Protein AF-0000000087416906 (afdb_homodimer)

Radius of gyration: 30.37 Å; Cα contacts (8 Å, |Δi|>4): 464; chains: 2; bounding box: 81×117×91 Å

pLDDT: mean 77.56, std 24.7, range [25.52, 97.69]

Solvent-accessible surface area (backbone atoms only — not comparable to full-atom values): 33766 Å² total; per-residue (Å²): 137,82,80,76,78,78,78,80,80,77,76,82,83,78,76,83,75,68,68,67,64,56,56,63,55,54,63,49,60,57,64,62,38,76,63,81,74,72,72,80,72,74,70,77,76,75,82,75,82,81,77,77,86,77,63,82,69,62,76,66,73,72,71,69,79,65,53,69,56,64,76,70,48,54,52,44,60,46,24,49,93,42,67,34,69,67,50,38,51,51,48,50,52,51,32,49,52,48,48,50,50,51,49,30,72,66,48,63,62,50,71,67,45,49,50,54,44,51,52,28,41,50,50,38,53,48,52,52,52,51,51,48,50,53,47,49,54,53,44,68,70,27,39,64,35,64,79,57,40,36,57,49,53,60,61,43,48,59,52,25,47,37,65,71,53,39,68,63,44,85,88,19,52,30,42,59,43,46,67,77,58,44,50,74,71,35,41,53,47,47,50,50,52,52,48,52,51,40,40,51,46,44,40,20,48,38,42,43,49,52,48,57,45,34,60,55,41,75,65,53,72,67,39,46,53,50,50,43,51,51,41,57,65,67,50,81,54,57,74,53,83,61,93,56,45,63,46,52,46,25,27,46,42,48,69,45,58,62,75,66,55,50,72,62,42,55,72,73,49,40,68,62,48,50,56,46,26,50,51,10,52,70,36,46,65,58,36,37,73,74,47,31,43,131,138,83,81,77,81,78,78,78,78,78,75,81,81,78,77,85,74,67,73,66,59,57,61,59,52,61,64,58,62,62,71,75,66,64,74,74,74,59,73,82,79,78,76,80,81,80,83,78,83,79,77,78,85,81,60,87,66,62,78,64,72,72,72,72,80,66,53,69,55,64,76,70,48,54,53,45,60,47,22,48,94,42,68,36,69,68,49,38,51,52,50,50,52,49,32,48,52,48,50,50,51,52,49,30,73,66,47,62,61,52,70,67,46,49,49,52,46,50,51,28,41,50,49,39,52,47,51,50,52,51,51,49,50,53,50,48,54,52,44,70,70,27,39,63,34,63,79,56,41,67,58,49,52,69,62,44,48,59,53,27,49,38,65,71,54,40,70,65,45,87,89,21,52,30,42,59,44,48,67,77,58,43,49,75,72,33,41,54,48,48,51,51,52,49,49,54,51,39,41,51,45,43,41,21,49,39,42,42,47,53,49,58,47,32,61,56,41,73,64,52,72,67,41,46,54,50,50,44,51,52,42,56,65,67,50,82,55,59,73,53,85,62,92,55,45,64,45,51,46,24,26,46,43,48,71,45,59,63,76,67,55,52,71,62,43,54,73,72,49,41,67,62,48,51,58,48,26,51,52,10,50,70,37,47,62,57,38,37,73,73,49,31,41,132

Sequence (588 aa):
MQTDVTTTRTLPSRPLRGRTEVAQFLRRALWGGLLLLSGFWSGTACGQDDDGLVDGDAPQPVAVNRFQINPDQFDQWVFRGNGNARQARKRLDSQLTMRMNEIHRICRLDQTQKRKLSLAAAGDIKRFYDDVEKMRAKFMAVRNDRNAFGNIWQEIQPLQQKVSSGLFETDSLFHKTIRGTLTPKQRVKYDRAELKRRNFRFKAQVAVAVSLLERRMPLTEAQRSQLIKLISEVAPPPLRFGQYDRYVVWYFASQIPEATLKQIFDDAQWEVFKPQMRQGKGMRQTLKREGYIPMQTDVTTTRTLPSRPLRGRTEVAQFLRRALWGGLLLLSGFWSGTACGQDDDGLVDGDAPQPVAVNRFQINPDQFDQWVFRGNGNARQARKRLDSQLTMRMNEIHRICRLDQTQKRKLSLAAAGDIKRFYDDVEKMRAKFMAVRNDRNAFGNIWQEIQPLQQKVSSGLFETDSLFHKTIRGTLTPKQRVKYDRAELKRRNFRFKAQVAVAVSLLERRMPLTEAQRSQLIKLISEVAPPPLRFGQYDRYVVWYFASQIPEATLKQIFDDAQWEVFKPQMRQGKGMRQTLKREGYIP

Secondary structure (DSSP, 8-state):
-----------------THHHHHHHHHHHGGGG------------------S------------------TTHHHHHHHGGGSSHHHHHHHHHHHHHHHHHHHHHHH---HHHHHHHHHHHHHHHHHHHHHHHHHHHHHHHHTT-HHHHHHHHHHHHHHHHHHHH-SSSTTSHHHHHHHHHS-HHHHHHHHHHHHHHHHHHHHHHHHHHHHHHTTTS---HHHHHHHHHHHHHSSPPPS--STTHHHHHHHHHHTS-HHHHHTTS-HHHHHHHHHHHHHHHHTHHHHHHTTS--/-----------------THHHHHHHHHHHHHHTTSSTTS------------S------------------TTHHHHHHHGGGSSHHHHHHHHHHHHHHHHHHHHHHH---HHHHHHHHHHHHHHHHHHHHHHHHHHHHHHHHTT-HHHHHHHHHHHHHHHHHHHH-SSSTTSHHHHHHHHHS-HHHHHHHHHHHHHHHHHHHHHHHHHHHHHHTTTS---HHHHHHHHHHHHHSSPPPS--STTHHHHHHHHHHTS-HHHHHTTS-HHHHHHHHHHHHHHHHTHHHHHHTTS--

Organism: NCBI:txid2527985

Structure (mmCIF, N/CA/C/O backbone):
data_AF-0000000087416906-model_v1
#
loop_
_entity.id
_entity.type
_entity.pdbx_description
1 polymer 'Uncharacterized protein'
#
loop_
_atom_site.group_PDB
_atom_site.id
_atom_site.type_symbol
_atom_site.label_atom_id
_atom_site.label_alt_id
_atom_site.label_comp_id
_atom_site.label_asym_id
_atom_site.label_entity_id
_atom_site.label_seq_id
_atom_site.pdbx_PDB_ins_code
_atom_site.Cartn_x
_atom_site.Cartn_y
_atom_site.Cartn_z
_atom_site.occupancy
_atom_site.B_iso_or_equiv
_atom_site.auth_seq_id
_atom_site.auth_comp_id
_atom_site.auth_asym_id
_atom_site.auth_atom_id
_atom_site.pdbx_PDB_model_num
ATOM 1 N N . MET A 1 1 ? 2.203 -62.5 49.219 1 30.14 1 MET A N 1
ATOM 2 C CA . MET A 1 1 ? 0.867 -61.938 49.031 1 30.14 1 MET A CA 1
ATOM 3 C C . MET A 1 1 ? 0.936 -60.469 48.688 1 30.14 1 MET A C 1
ATOM 5 O O . MET A 1 1 ? 1 -59.625 49.594 1 30.14 1 MET A O 1
ATOM 9 N N . GLN A 1 2 ? 1.825 -60.062 47.688 1 36.16 2 GLN A N 1
ATOM 10 C CA . GLN A 1 2 ? 2.295 -58.781 47.188 1 36.16 2 GLN A CA 1
ATOM 11 C C . GLN A 1 2 ? 1.149 -58 46.562 1 36.16 2 GLN A C 1
ATOM 13 O O . GLN A 1 2 ? 0.548 -58.438 45.562 1 36.16 2 GLN A O 1
ATOM 18 N N . THR A 1 3 ? 0.367 -57.281 47.438 1 34 3 THR A N 1
ATOM 19 C CA . THR A 1 3 ? -0.813 -56.469 47.125 1 34 3 THR A CA 1
ATOM 20 C C . THR A 1 3 ? -0.478 -55.375 46.156 1 34 3 THR A C 1
ATOM 22 O O . THR A 1 3 ? 0.321 -54.469 46.438 1 34 3 THR A O 1
ATOM 25 N N . ASP A 1 4 ? -0.43 -55.656 44.812 1 33.06 4 ASP A N 1
ATOM 26 C CA . ASP A 1 4 ? -0.196 -54.781 43.656 1 33.06 4 ASP A CA 1
ATOM 27 C C . ASP A 1 4 ? -1.226 -53.656 43.594 1 33.06 4 ASP A C 1
ATOM 29 O O . ASP A 1 4 ? -2.424 -53.906 43.469 1 33.06 4 ASP A O 1
ATOM 33 N N . VAL A 1 5 ? -1.058 -52.594 44.469 1 37.38 5 VAL A N 1
ATOM 34 C CA . VAL A 1 5 ? -1.941 -51.438 44.531 1 37.38 5 VAL A CA 1
ATOM 35 C C . VAL A 1 5 ? -2.025 -50.781 43.125 1 37.38 5 VAL A C 1
ATOM 37 O O . VAL A 1 5 ? -1.021 -50.312 42.594 1 37.38 5 VAL A O 1
ATOM 40 N N . THR A 1 6 ? -2.896 -51.219 42.188 1 31.89 6 THR A N 1
ATOM 41 C CA . THR A 1 6 ? -3.189 -50.75 40.844 1 31.89 6 THR A CA 1
ATOM 42 C C . THR A 1 6 ? -3.68 -49.312 40.875 1 31.89 6 THR A C 1
ATOM 44 O O . THR A 1 6 ? -4.754 -49.031 41.406 1 31.89 6 THR A O 1
ATOM 47 N N . THR A 1 7 ? -2.74 -48.281 41.062 1 36.47 7 THR A N 1
ATOM 48 C CA . THR A 1 7 ? -3.086 -46.875 41.125 1 36.47 7 THR A CA 1
ATOM 49 C C . THR A 1 7 ? -3.826 -46.438 39.844 1 36.47 7 THR A C 1
ATOM 51 O O . THR A 1 7 ? -3.312 -46.594 38.75 1 36.47 7 THR A O 1
ATOM 54 N N . THR A 1 8 ? -5.184 -46.438 39.875 1 34.75 8 THR A N 1
ATOM 55 C CA . THR A 1 8 ? -6.125 -46 38.844 1 34.75 8 THR A CA 1
ATOM 56 C C . THR A 1 8 ? -5.844 -44.562 38.438 1 34.75 8 THR A C 1
ATOM 58 O O . THR A 1 8 ? -5.934 -43.625 39.25 1 34.75 8 THR A O 1
ATOM 61 N N . ARG A 1 9 ? -4.973 -44.344 37.406 1 34.97 9 ARG A N 1
ATOM 62 C CA . ARG A 1 9 ? -4.617 -43.062 36.812 1 34.97 9 ARG A CA 1
ATOM 63 C C . ARG A 1 9 ? -5.848 -42.375 36.219 1 34.97 9 ARG A C 1
ATOM 65 O O . ARG A 1 9 ? -6.449 -42.875 35.25 1 34.97 9 ARG A O 1
ATOM 72 N N . THR A 1 10 ? -6.715 -41.656 37 1 32.31 10 THR A N 1
ATOM 73 C CA . THR A 1 10 ? -7.863 -40.906 36.5 1 32.31 10 THR A CA 1
ATOM 74 C C . THR A 1 10 ? -7.426 -39.875 35.469 1 32.31 10 THR A C 1
ATOM 76 O O . THR A 1 10 ? -6.547 -39.031 35.75 1 32.31 10 THR A O 1
ATOM 79 N N . LEU A 1 11 ? -7.492 -40.125 34.156 1 32.53 11 LEU A N 1
ATOM 80 C CA . LEU A 1 11 ? -7.199 -39.25 33.031 1 32.53 11 LEU A CA 1
ATOM 81 C C . LEU A 1 11 ? -8.016 -37.969 33.125 1 32.53 11 LEU A C 1
ATOM 83 O O . LEU A 1 11 ? -9.227 -38 33.344 1 32.53 11 LEU A O 1
ATOM 87 N N . PRO A 1 12 ? -7.406 -36.781 33.594 1 32.97 12 PRO A N 1
ATOM 88 C CA . PRO A 1 12 ? -8.18 -35.531 33.688 1 32.97 12 PRO A CA 1
ATOM 89 C C . PRO A 1 12 ? -8.852 -35.156 32.375 1 32.97 12 PRO A C 1
ATOM 91 O O . PRO A 1 12 ? -8.367 -35.5 31.297 1 32.97 12 PRO A O 1
ATOM 94 N N . SER A 1 13 ? -10.25 -34.969 32.281 1 31.41 13 SER A N 1
ATOM 95 C CA . SER A 1 13 ? -11.18 -34.531 31.25 1 31.41 13 SER A CA 1
ATOM 96 C C . SER A 1 13 ? -10.797 -33.156 30.734 1 31.41 13 SER A C 1
ATOM 98 O O . SER A 1 13 ? -10.797 -32.156 31.484 1 31.41 13 SER A O 1
ATOM 100 N N . ARG A 1 14 ? -9.891 -33 29.766 1 33 14 ARG A N 1
ATOM 101 C CA . ARG A 1 14 ? -9.555 -31.719 29.141 1 33 14 ARG A CA 1
ATOM 102 C C . ARG A 1 14 ? -10.781 -31.078 28.5 1 33 14 ARG A C 1
ATOM 104 O O . ARG A 1 14 ? -11.43 -31.688 27.641 1 33 14 ARG A O 1
ATOM 111 N N . PRO A 1 15 ? -11.594 -30.141 29.188 1 32.72 15 PRO A N 1
ATOM 112 C CA . PRO A 1 15 ? -12.742 -29.484 28.547 1 32.72 15 PRO A CA 1
ATOM 113 C C . PRO A 1 15 ? -12.375 -28.781 27.234 1 32.72 15 PRO A C 1
ATOM 115 O O . PRO A 1 15 ? -11.234 -28.375 27.062 1 32.72 15 PRO A O 1
ATOM 118 N N . LEU A 1 16 ? -13.062 -29.188 26.125 1 32 16 LEU A N 1
ATOM 119 C CA . LEU A 1 16 ? -13.023 -28.703 24.766 1 32 16 LEU A CA 1
ATOM 120 C C . LEU A 1 16 ? -13.305 -27.203 24.703 1 32 16 LEU A C 1
ATOM 122 O O . LEU A 1 16 ? -14.453 -26.781 24.875 1 32 16 LEU A O 1
ATOM 126 N N . ARG A 1 17 ? -12.422 -26.312 25.281 1 32.31 17 ARG A N 1
ATOM 127 C CA . ARG A 1 17 ? -12.57 -24.859 25.312 1 32.31 17 ARG A CA 1
ATOM 128 C C . ARG A 1 17 ? -12.586 -24.281 23.891 1 32.31 17 ARG A C 1
ATOM 130 O O . ARG A 1 17 ? -12.594 -23.062 23.719 1 32.31 17 ARG A O 1
ATOM 137 N N . GLY A 1 18 ? -12.602 -25.062 22.766 1 29.88 18 GLY A N 1
ATOM 138 C CA . GLY A 1 18 ? -12.234 -24.484 21.484 1 29.88 18 GLY A CA 1
ATOM 139 C C . GLY A 1 18 ? -13.344 -23.641 20.875 1 29.88 18 GLY A C 1
ATOM 140 O O . GLY A 1 18 ? -13.188 -23.094 19.781 1 29.88 18 GLY A O 1
ATOM 141 N N . ARG A 1 19 ? -14.633 -23.797 21.297 1 34.47 19 ARG A N 1
ATOM 142 C CA . ARG A 1 19 ? -15.672 -23.344 20.375 1 34.47 19 ARG A CA 1
ATOM 143 C C . ARG A 1 19 ? -15.734 -21.812 20.328 1 34.47 19 ARG A C 1
ATOM 145 O O . ARG A 1 19 ? -16.297 -21.25 19.391 1 34.47 19 ARG A O 1
ATOM 152 N N . THR A 1 20 ? -15.422 -21.188 21.453 1 35.84 20 THR A N 1
ATOM 153 C CA . THR A 1 20 ? -15.891 -19.812 21.547 1 35.84 20 THR A CA 1
ATOM 154 C C . THR A 1 20 ? -15.055 -18.891 20.656 1 35.84 20 THR A C 1
ATOM 156 O O . THR A 1 20 ? -15.453 -17.766 20.359 1 35.84 20 THR A O 1
ATOM 159 N N . GLU A 1 21 ? -13.836 -19.406 20.312 1 31.98 21 GLU A N 1
ATOM 160 C CA . GLU A 1 21 ? -12.969 -18.406 19.688 1 31.98 21 GLU A CA 1
ATOM 161 C C . GLU A 1 21 ? -13.352 -18.172 18.234 1 31.98 21 GLU A C 1
ATOM 163 O O . GLU A 1 21 ? -13.117 -17.078 17.688 1 31.98 21 GLU A O 1
ATOM 168 N N . VAL A 1 22 ? -13.945 -19.25 17.641 1 30.84 22 VAL A N 1
ATOM 169 C CA . VAL A 1 22 ? -14.18 -19.125 16.203 1 30.84 22 VAL A CA 1
ATOM 170 C C . VAL A 1 22 ? -15.367 -18.188 15.961 1 30.84 22 VAL A C 1
ATOM 172 O O . VAL A 1 22 ? -15.391 -17.438 14.984 1 30.84 22 VAL A O 1
ATOM 175 N N . ALA A 1 23 ? -16.438 -18.188 16.859 1 30.19 23 ALA A N 1
ATOM 176 C CA . ALA A 1 23 ? -17.625 -17.391 16.609 1 30.19 23 ALA A CA 1
ATOM 177 C C . ALA A 1 23 ? -17.281 -15.898 16.562 1 30.19 23 ALA A C 1
ATOM 179 O O . ALA A 1 23 ? -17.906 -15.133 15.828 1 30.19 23 ALA A O 1
ATOM 180 N N . GLN A 1 24 ? -16.312 -15.523 17.453 1 30.36 24 GLN A N 1
ATOM 181 C CA . GLN A 1 24 ? -15.984 -14.102 17.469 1 30.36 24 GLN A CA 1
ATOM 182 C C . GLN A 1 24 ? -15.414 -13.656 16.125 1 30.36 24 GLN A C 1
ATOM 184 O O . GLN A 1 24 ? -15.555 -12.5 15.734 1 30.36 24 GLN A O 1
ATOM 189 N N . PHE A 1 25 ? -14.727 -14.625 15.5 1 28.92 25 PHE A N 1
ATOM 190 C CA . PHE A 1 25 ? -14.109 -14.273 14.227 1 28.92 25 PHE A CA 1
ATOM 191 C C . PHE A 1 25 ? -15.164 -14.086 13.141 1 28.92 25 PHE A C 1
ATOM 193 O O . PHE A 1 25 ? -15.07 -13.164 12.328 1 28.92 25 PHE A O 1
ATOM 200 N N . LEU A 1 26 ? -16.188 -14.969 13.117 1 30.14 26 LEU A N 1
ATOM 201 C CA . LEU A 1 26 ? -17.172 -14.953 12.039 1 30.14 26 LEU A CA 1
ATOM 202 C C . LEU A 1 26 ? -18.062 -13.711 12.125 1 30.14 26 LEU A C 1
ATOM 204 O O . LEU A 1 26 ? -18.5 -13.188 11.102 1 30.14 26 LEU A O 1
ATOM 208 N N . ARG A 1 27 ? -18.391 -13.297 13.328 1 30.08 27 ARG A N 1
ATOM 209 C CA . ARG A 1 27 ? -19.281 -12.148 13.438 1 30.08 27 ARG A CA 1
ATOM 210 C C . ARG A 1 27 ? -18.656 -10.906 12.82 1 30.08 27 ARG A C 1
ATOM 212 O O . ARG A 1 27 ? -19.359 -9.977 12.422 1 30.08 27 ARG A O 1
ATOM 219 N N . ARG A 1 28 ? -17.328 -10.805 12.852 1 30.83 28 ARG A N 1
ATOM 220 C CA . ARG A 1 28 ? -16.672 -9.617 12.312 1 30.83 28 ARG A CA 1
ATOM 221 C C . ARG A 1 28 ? -16.734 -9.594 10.789 1 30.83 28 ARG A C 1
ATOM 223 O O . ARG A 1 28 ? -16.562 -8.539 10.164 1 30.83 28 ARG A O 1
ATOM 230 N N . ALA A 1 29 ? -16.828 -10.766 10.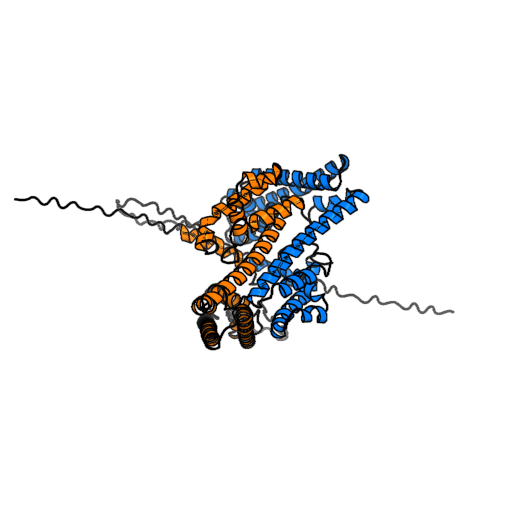164 1 29.69 29 ALA A N 1
ATOM 231 C CA . ALA A 1 29 ? -16.844 -10.797 8.703 1 29.69 29 ALA A CA 1
ATOM 232 C C . ALA A 1 29 ? -18.141 -10.18 8.156 1 29.69 29 ALA A C 1
ATOM 234 O O . ALA A 1 29 ? -18.203 -9.773 6.992 1 29.69 29 ALA A O 1
ATOM 235 N N . LEU A 1 30 ? -19.141 -10.203 9.016 1 28.95 30 LEU A N 1
ATOM 236 C CA . LEU A 1 30 ? -20.406 -9.883 8.383 1 28.95 30 LEU A CA 1
ATOM 237 C C . LEU A 1 30 ? -20.453 -8.414 7.965 1 28.95 30 LEU A C 1
ATOM 239 O O . LEU A 1 30 ? -21.281 -8.031 7.133 1 28.95 30 LEU A O 1
ATOM 243 N N . TRP A 1 31 ? -19.688 -7.605 8.703 1 30.56 31 TRP A N 1
ATOM 244 C CA . TRP A 1 31 ? -20.078 -6.227 8.438 1 30.56 31 TRP A CA 1
ATOM 245 C C . TRP A 1 31 ? -19.812 -5.848 6.984 1 30.56 31 TRP A C 1
ATOM 247 O O . TRP A 1 31 ? -20.047 -4.711 6.578 1 30.56 31 TRP A O 1
ATOM 257 N N . GLY A 1 32 ? -19.078 -6.723 6.32 1 26.86 32 GLY A N 1
ATOM 258 C CA . GLY A 1 32 ? -18.641 -6.195 5.043 1 26.86 32 GLY A CA 1
ATOM 259 C C . GLY A 1 32 ? -19.766 -5.973 4.059 1 26.86 32 GLY A C 1
ATOM 260 O O . GLY A 1 32 ? -19.562 -5.398 2.986 1 26.86 32 GLY A O 1
ATOM 261 N N . GLY A 1 33 ? -20.828 -6.699 4.246 1 26.22 33 GLY A N 1
ATOM 262 C CA . GLY A 1 33 ? -21.703 -6.789 3.09 1 26.22 33 GLY A CA 1
ATOM 263 C C . GLY A 1 33 ? -22.594 -5.57 2.918 1 26.22 33 GLY A C 1
ATOM 264 O O . GLY A 1 33 ? -23.719 -5.68 2.451 1 26.22 33 GLY A O 1
ATOM 265 N N . LEU A 1 34 ? -22.375 -4.508 3.672 1 28.25 34 LEU A N 1
ATOM 266 C CA . LEU A 1 34 ? -23.438 -3.547 3.395 1 28.25 34 LEU A CA 1
ATOM 267 C C . LEU A 1 34 ? -23.516 -3.246 1.902 1 28.25 34 LEU A C 1
ATOM 269 O O . LEU A 1 34 ? -22.562 -2.742 1.31 1 28.25 34 LEU A O 1
ATOM 273 N N . LEU A 1 35 ? -24.312 -3.906 1.141 1 26.97 35 LEU A N 1
ATOM 274 C CA . LEU A 1 35 ? -24.891 -3.783 -0.194 1 26.97 35 LEU A CA 1
ATOM 275 C C . LEU A 1 35 ? -25.203 -2.328 -0.517 1 26.97 35 LEU A C 1
ATOM 277 O O . LEU A 1 35 ? -25.75 -1.604 0.325 1 26.97 35 LEU A O 1
ATOM 281 N N . LEU A 1 36 ? -24.531 -1.807 -1.587 1 28.16 36 LEU A N 1
ATOM 282 C CA . LEU A 1 36 ? -24.5 -1.102 -2.863 1 28.16 36 LEU A CA 1
ATOM 283 C C . LEU A 1 36 ? -25.859 -1.13 -3.541 1 28.16 36 LEU A C 1
ATOM 285 O O . LEU A 1 36 ? -26.094 -1.931 -4.449 1 28.16 36 LEU A O 1
ATOM 289 N N . LEU A 1 37 ? -26.969 -1.082 -2.885 1 28.84 37 LEU A N 1
ATOM 290 C CA . LEU A 1 37 ? -28.219 -0.983 -3.637 1 28.84 37 LEU A CA 1
ATOM 291 C C . LEU A 1 37 ? -28.312 0.363 -4.348 1 28.84 37 LEU A C 1
ATOM 293 O O . LEU A 1 37 ? -28.688 1.367 -3.734 1 28.84 37 LEU A O 1
ATOM 297 N N . SER A 1 38 ? -27.203 0.812 -5.008 1 28.41 38 SER A N 1
ATOM 298 C CA . SER A 1 38 ? -27.531 1.894 -5.93 1 28.41 38 SER A CA 1
ATOM 299 C C . SER A 1 38 ? -28.656 1.491 -6.883 1 28.41 38 SER A C 1
ATOM 301 O O . SER A 1 38 ? -28.469 0.604 -7.719 1 28.41 38 SER A O 1
ATOM 303 N N . GLY A 1 39 ? -29.812 1.456 -6.438 1 27.39 39 GLY A N 1
ATOM 304 C CA . GLY A 1 39 ? -30.984 1.36 -7.285 1 27.39 39 GLY A CA 1
ATOM 305 C C . GLY A 1 39 ? -30.938 2.301 -8.477 1 27.39 39 GLY A C 1
ATOM 306 O O . GLY A 1 39 ? -30.797 3.514 -8.312 1 27.39 39 GLY A O 1
ATOM 307 N N . PHE A 1 40 ? -30.266 1.822 -9.641 1 29.88 40 PHE A N 1
ATOM 308 C CA . PHE A 1 40 ? -30.562 2.258 -11 1 29.88 40 PHE A CA 1
ATOM 309 C C . PHE A 1 40 ? -32.062 2.473 -11.195 1 29.88 40 PHE A C 1
ATOM 311 O O . PHE A 1 40 ? -32.812 1.514 -11.383 1 29.88 40 PHE A O 1
ATOM 318 N N . TRP A 1 41 ? -32.625 3.354 -10.398 1 28.34 41 TRP A N 1
ATOM 319 C CA . TRP A 1 41 ? -33.969 3.795 -10.789 1 28.34 41 TRP A CA 1
ATOM 320 C C . TRP A 1 41 ? -33.938 4.473 -12.156 1 28.34 41 TRP A C 1
ATOM 322 O O . TRP A 1 41 ? -33.5 5.621 -12.273 1 28.34 41 TRP A O 1
ATOM 332 N N . SER A 1 42 ? -33.312 3.809 -13.211 1 28.48 42 SER A N 1
ATOM 333 C CA . SER A 1 42 ? -33.594 4.289 -14.562 1 28.48 42 SER A CA 1
ATOM 334 C C . SER A 1 42 ? -35.094 4.43 -14.805 1 28.48 42 SER A C 1
ATOM 336 O O . SER A 1 42 ? -35.781 3.445 -15.094 1 28.48 42 SER A O 1
ATOM 338 N N . GLY A 1 43 ? -35.781 5.109 -13.938 1 28.08 43 GLY A N 1
ATOM 339 C CA . GLY A 1 43 ? -37.156 5.387 -14.359 1 28.08 43 GLY A CA 1
ATOM 340 C C . GLY A 1 43 ? -37.219 6.172 -15.656 1 28.08 43 GLY A C 1
A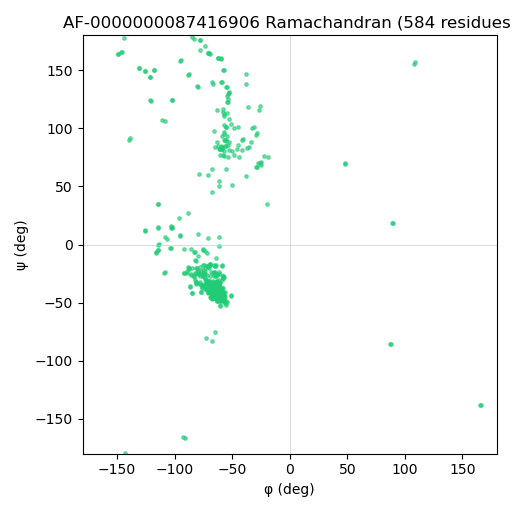TOM 341 O O . GLY A 1 43 ? -36.688 7.27 -15.758 1 28.08 43 GLY A O 1
ATOM 342 N N . THR A 1 44 ? -37.125 5.422 -16.812 1 27.08 44 THR A N 1
ATOM 343 C CA . THR A 1 44 ? -37.562 5.926 -18.094 1 27.08 44 THR A CA 1
ATOM 344 C C . THR A 1 44 ? -38.906 6.625 -17.984 1 27.08 44 THR A C 1
ATOM 346 O O . THR A 1 44 ? -39.906 5.984 -17.703 1 27.08 44 THR A O 1
ATOM 349 N N . ALA A 1 45 ? -38.969 7.824 -17.453 1 26.64 45 ALA A N 1
ATOM 350 C CA . ALA A 1 45 ? -40.156 8.633 -17.547 1 26.64 45 ALA A CA 1
ATOM 351 C C . ALA A 1 45 ? -40.562 8.852 -19 1 26.64 45 ALA A C 1
ATOM 353 O O . ALA A 1 45 ? -39.875 9.516 -19.75 1 26.64 45 ALA A O 1
ATOM 354 N N . CYS A 1 46 ? -41.188 7.812 -19.688 1 27.17 46 CYS A N 1
ATOM 355 C CA . CYS A 1 46 ? -41.875 8 -20.969 1 27.17 46 CYS A CA 1
ATOM 356 C C . CYS A 1 46 ? -42.875 9.148 -20.891 1 27.17 46 CYS A C 1
ATOM 358 O O . CYS A 1 46 ? -43.688 9.195 -19.969 1 27.17 46 CYS A O 1
ATOM 360 N N . GLY A 1 47 ? -42.5 10.242 -21.453 1 25.52 47 GLY A N 1
ATOM 361 C CA . GLY A 1 47 ? -43.312 11.43 -21.672 1 25.52 47 GLY A CA 1
ATOM 362 C C . GLY A 1 47 ? -44.688 11.133 -22.297 1 25.52 47 GLY A C 1
ATOM 363 O O . GLY A 1 47 ? -44.75 10.633 -23.422 1 25.52 47 GLY A O 1
ATOM 364 N N . GLN A 1 48 ? -45.719 10.609 -21.484 1 26.78 48 GLN A N 1
ATOM 365 C CA . GLN A 1 48 ? -47.094 10.453 -21.969 1 26.78 48 GLN A CA 1
ATOM 366 C C . GLN A 1 48 ? -47.625 11.766 -22.531 1 26.78 48 GLN A C 1
ATOM 368 O O . GLN A 1 48 ? -47.469 12.82 -21.922 1 26.78 48 GLN A O 1
ATOM 373 N N . ASP A 1 49 ? -48.062 11.688 -23.75 1 27.88 49 ASP A N 1
ATOM 374 C CA . ASP A 1 49 ? -48.844 12.625 -24.547 1 27.88 49 ASP A CA 1
ATOM 375 C C . ASP A 1 49 ? -50.125 13.039 -23.828 1 27.88 49 ASP A C 1
ATOM 377 O O . ASP A 1 49 ? -50.688 12.242 -23.078 1 27.88 49 ASP A O 1
ATOM 381 N N . ASP A 1 50 ? -50.5 14.289 -23.672 1 27.41 50 ASP A N 1
ATOM 382 C CA . ASP A 1 50 ? -51.406 15.164 -22.906 1 27.41 50 ASP A CA 1
ATOM 383 C C . ASP A 1 50 ? -52.844 14.789 -23.125 1 27.41 50 ASP A C 1
ATOM 385 O O . ASP A 1 50 ? -53.75 15.43 -22.578 1 27.41 50 ASP A O 1
ATOM 389 N N . ASP A 1 51 ? -53.281 14.297 -24.297 1 31.97 51 ASP A N 1
ATOM 390 C CA . ASP A 1 51 ? -54.594 14.836 -24.609 1 31.97 51 ASP A CA 1
ATOM 391 C C . ASP A 1 51 ? -55.656 14.32 -23.641 1 31.97 51 ASP A C 1
ATOM 393 O O . ASP A 1 51 ? -56.562 15.055 -23.266 1 31.97 51 ASP A O 1
ATOM 397 N N . GLY A 1 52 ? -56.219 13.07 -23.906 1 30.7 52 GLY A N 1
ATOM 398 C CA . GLY A 1 52 ? -57.625 12.672 -23.812 1 30.7 52 GLY A CA 1
ATOM 399 C C . GLY A 1 52 ? -58.094 12.523 -22.375 1 30.7 52 GLY A C 1
ATOM 400 O O . GLY A 1 52 ? -57.281 12.453 -21.453 1 30.7 52 GLY A O 1
ATOM 401 N N . LEU A 1 53 ? -59.531 12.32 -22.062 1 36.66 53 LEU A N 1
ATOM 402 C CA . LEU A 1 53 ? -60.406 12.273 -20.906 1 36.66 53 LEU A CA 1
ATOM 403 C C . LEU A 1 53 ? -59.875 11.281 -19.875 1 36.66 53 LEU A C 1
ATOM 405 O O . LEU A 1 53 ? -59.562 10.133 -20.203 1 36.66 53 LEU A O 1
ATOM 409 N N . VAL A 1 54 ? -59.375 11.734 -18.812 1 35.22 54 VAL A N 1
ATOM 410 C CA . VAL A 1 54 ? -58.562 11 -17.844 1 35.22 54 VAL A CA 1
ATOM 411 C C . VAL A 1 54 ? -59.438 9.945 -17.156 1 35.22 54 VAL A C 1
ATOM 413 O O . VAL A 1 54 ? -60.375 10.273 -16.422 1 35.22 54 VAL A O 1
ATOM 416 N N . ASP A 1 55 ? -60 8.883 -17.828 1 33.34 55 ASP A N 1
ATOM 417 C CA . ASP A 1 55 ? -60.688 7.848 -17.062 1 33.34 55 ASP A CA 1
ATOM 418 C C . ASP A 1 55 ? -59.969 7.57 -15.75 1 33.34 55 ASP A C 1
ATOM 420 O O . ASP A 1 55 ? -58.781 7.844 -15.609 1 33.34 55 ASP A O 1
ATOM 424 N N . GLY A 1 56 ? -60.812 7.395 -14.578 1 36.62 56 GLY A N 1
ATOM 425 C CA . GLY A 1 56 ? -60.344 7.094 -13.234 1 36.62 56 GLY A CA 1
ATOM 426 C C . GLY A 1 56 ? -59.156 6.141 -13.211 1 36.62 56 GLY A C 1
ATOM 427 O O . GLY A 1 56 ? -59.25 5.02 -13.719 1 36.62 56 GLY A O 1
ATOM 428 N N . ASP A 1 57 ? -58.094 6.723 -13.383 1 36.19 57 ASP A N 1
ATOM 429 C CA . ASP A 1 57 ? -56.844 5.973 -13.477 1 36.19 57 ASP A CA 1
ATOM 430 C C . ASP A 1 57 ? -56.75 4.922 -12.367 1 36.19 57 ASP A C 1
ATOM 432 O O . ASP A 1 57 ? -56.812 5.254 -11.188 1 36.19 57 ASP A O 1
ATOM 436 N N . ALA A 1 58 ? -57.438 3.709 -12.641 1 38.22 58 ALA A N 1
ATOM 437 C CA . ALA A 1 58 ? -57.094 2.574 -11.781 1 38.22 58 ALA A CA 1
ATOM 438 C C . ALA A 1 58 ? -55.688 2.703 -11.227 1 38.22 58 ALA A C 1
ATOM 440 O O . ALA A 1 58 ? -54.812 3.26 -11.883 1 38.22 58 ALA A O 1
ATOM 441 N N . PRO A 1 59 ? -55.656 2.84 -9.852 1 39.28 59 PRO A N 1
ATOM 442 C CA . PRO A 1 59 ? -54.312 2.945 -9.32 1 39.28 59 PRO A CA 1
ATOM 443 C C . PRO A 1 59 ? -53.312 2.121 -10.117 1 39.28 59 PRO A C 1
ATOM 445 O O . PRO A 1 59 ? -53.562 0.966 -10.453 1 39.28 59 PRO A O 1
ATOM 448 N N . GLN A 1 60 ? -52.781 2.789 -11.141 1 40.94 60 GLN A N 1
ATOM 449 C CA . GLN A 1 60 ? -51.688 2.061 -11.82 1 40.94 60 GLN A CA 1
ATOM 450 C C . GLN A 1 60 ? -50.938 1.166 -10.852 1 40.94 60 GLN A C 1
ATOM 452 O O . GLN A 1 60 ? -50.656 1.568 -9.719 1 40.94 60 GLN A O 1
ATOM 457 N N . PRO A 1 61 ? -51.25 -0.199 -10.883 1 37.78 61 PRO A N 1
ATOM 458 C CA . PRO A 1 61 ? -50.438 -1.024 -10 1 37.78 61 PRO A CA 1
ATOM 459 C C . PRO A 1 61 ? -49.031 -0.443 -9.773 1 37.78 61 PRO A C 1
ATOM 461 O O . PRO A 1 61 ? -48.438 0.145 -10.688 1 37.78 61 PRO A O 1
ATOM 464 N N . VAL A 1 62 ? -48.812 0.316 -8.742 1 38.03 62 VAL A N 1
ATOM 465 C CA . VAL A 1 62 ? -47.438 0.589 -8.32 1 38.03 62 VAL A CA 1
ATOM 466 C C . VAL A 1 62 ? -46.531 -0.51 -8.836 1 38.03 62 VAL A C 1
ATOM 468 O O . VAL A 1 62 ? -46.688 -1.684 -8.5 1 38.03 62 VAL A O 1
ATOM 471 N N . ALA A 1 63 ? -46.219 -0.488 -10.086 1 38.41 63 ALA A N 1
ATOM 472 C CA . ALA A 1 63 ? -45.188 -1.397 -10.578 1 38.41 63 ALA A CA 1
ATOM 473 C C . ALA A 1 63 ? -44.219 -1.78 -9.469 1 38.41 63 ALA A C 1
ATOM 475 O O . ALA A 1 63 ? -43.562 -0.914 -8.875 1 38.41 63 ALA A O 1
ATOM 476 N N . VAL A 1 64 ? -44.5 -2.5 -8.531 1 41.72 64 VAL A N 1
ATOM 477 C CA . VAL A 1 64 ? -43.531 -3.117 -7.617 1 41.72 64 VAL A CA 1
ATOM 478 C C . VAL A 1 64 ? -42.188 -3.26 -8.305 1 41.72 64 VAL A C 1
ATOM 480 O O . VAL A 1 64 ? -42.062 -3.961 -9.305 1 41.72 64 VAL A O 1
ATOM 483 N N . ASN A 1 65 ? -41.469 -2.295 -8.617 1 46.75 65 ASN A N 1
ATOM 484 C CA . ASN A 1 65 ? -40.125 -2.316 -9.133 1 46.75 65 ASN A CA 1
ATOM 485 C C . ASN A 1 65 ? -39.344 -3.549 -8.648 1 46.75 65 ASN A C 1
ATOM 487 O O . ASN A 1 65 ? -39 -3.641 -7.477 1 46.75 65 ASN A O 1
ATOM 491 N N . ARG A 1 66 ? -39.781 -4.711 -9.109 1 57.75 66 ARG A N 1
ATOM 492 C CA . ARG A 1 66 ? -39.219 -6.035 -8.805 1 57.75 66 ARG A CA 1
ATOM 493 C C . ARG A 1 66 ? -37.719 -6.039 -8.883 1 57.75 66 ARG A C 1
ATOM 495 O O . ARG A 1 66 ? -37.125 -5.613 -9.891 1 57.75 66 ARG A O 1
ATOM 502 N N . PHE A 1 67 ? -37.156 -5.98 -7.871 1 66.56 67 PHE A N 1
ATOM 503 C CA . PHE A 1 67 ? -35.719 -6.172 -7.77 1 66.56 67 PHE A CA 1
ATOM 504 C C . PHE A 1 67 ? -35.25 -7.316 -8.664 1 66.56 67 PHE A C 1
ATOM 506 O O . PHE A 1 67 ? -35.656 -8.461 -8.469 1 66.56 67 PHE A O 1
ATOM 513 N N . GLN A 1 68 ? -34.875 -7.004 -10 1 77.06 68 GLN A N 1
ATOM 514 C CA . GLN A 1 68 ? -34.344 -8.023 -10.898 1 77.06 68 GLN A CA 1
ATOM 515 C C . GLN A 1 68 ? -32.938 -7.66 -11.383 1 77.06 68 GLN A C 1
ATOM 517 O O . GLN A 1 68 ? -32.719 -6.535 -11.828 1 77.06 68 GLN A O 1
ATOM 522 N N . ILE A 1 69 ? -32.062 -8.602 -11.109 1 78.5 69 ILE A N 1
ATOM 523 C CA . ILE A 1 69 ? -30.703 -8.414 -11.602 1 78.5 69 ILE A CA 1
ATOM 524 C C . ILE A 1 69 ? -30.484 -9.273 -12.844 1 78.5 69 ILE A C 1
ATOM 526 O O . ILE A 1 69 ? -30.812 -10.461 -12.852 1 78.5 69 ILE A O 1
ATOM 530 N N . ASN A 1 70 ? -30.109 -8.727 -13.875 1 83.56 70 ASN A N 1
ATOM 531 C CA . ASN A 1 70 ? -29.781 -9.422 -15.117 1 83.56 70 ASN A CA 1
ATOM 532 C C . ASN A 1 70 ? -28.766 -10.539 -14.883 1 83.56 70 ASN A C 1
ATOM 534 O O . ASN A 1 70 ? -27.75 -10.336 -14.211 1 83.56 70 ASN A O 1
ATOM 538 N N . PRO A 1 71 ? -29.078 -11.672 -15.391 1 80.75 71 PRO A N 1
ATOM 539 C CA . PRO A 1 71 ? -28.156 -12.805 -15.195 1 80.75 71 PRO A CA 1
ATOM 540 C C . PRO A 1 71 ? -26.75 -12.523 -15.719 1 80.75 71 PRO A C 1
ATOM 542 O O . PRO A 1 71 ? -25.781 -13.078 -15.211 1 80.75 71 PRO A O 1
ATOM 545 N N . ASP A 1 72 ? -26.656 -11.688 -16.703 1 81.62 72 ASP A N 1
ATOM 546 C CA . ASP A 1 72 ? -25.359 -11.414 -17.328 1 81.62 72 ASP A CA 1
ATOM 547 C C . ASP A 1 72 ? -24.484 -10.555 -16.422 1 81.62 72 ASP A C 1
ATOM 549 O O . ASP A 1 72 ? -23.281 -10.438 -16.641 1 81.62 72 ASP A O 1
ATOM 553 N N . GLN A 1 73 ? -25.078 -10.172 -15.398 1 84.25 73 GLN A N 1
ATOM 554 C CA . GLN A 1 73 ? -24.359 -9.281 -14.5 1 84.25 73 GLN A CA 1
ATOM 555 C C . GLN A 1 73 ? -23.328 -10.047 -13.672 1 84.25 73 GLN A C 1
ATOM 557 O O . GLN A 1 73 ? -22.297 -9.484 -13.281 1 84.25 73 GLN A O 1
ATOM 562 N N . PHE A 1 74 ? -23.656 -11.266 -13.539 1 87.12 74 PHE A N 1
ATOM 563 C CA . PHE A 1 74 ? -22.75 -12.086 -12.742 1 87.12 74 PHE A CA 1
ATOM 564 C C . PHE A 1 74 ? -21.359 -12.109 -13.352 1 87.12 74 PHE A C 1
ATOM 566 O O . PHE A 1 74 ? -20.375 -11.844 -12.664 1 87.12 74 PHE A O 1
ATOM 573 N N . ASP A 1 75 ? -21.328 -12.328 -14.578 1 86 75 ASP A N 1
ATOM 574 C CA . ASP A 1 75 ? -20.031 -12.406 -15.258 1 86 75 ASP A CA 1
ATOM 575 C C . ASP A 1 75 ? -19.312 -11.055 -15.227 1 86 75 ASP A C 1
ATOM 577 O O . ASP A 1 75 ? -18.094 -11 -15.086 1 86 75 ASP A O 1
ATOM 581 N N . GLN A 1 76 ? -20.047 -10.117 -15.32 1 84.12 76 GLN A N 1
ATOM 582 C CA . GLN A 1 76 ? -19.453 -8.781 -15.273 1 84.12 76 GLN A CA 1
ATOM 583 C C . GLN A 1 76 ? -18.859 -8.484 -13.906 1 84.12 76 GLN A C 1
ATOM 585 O O . GLN A 1 76 ? -17.828 -7.82 -13.797 1 84.12 76 GLN A O 1
ATOM 590 N N . TRP A 1 77 ? -19.516 -9.07 -13.031 1 84 77 TRP A N 1
ATOM 591 C CA . TRP A 1 77 ? -19.031 -8.82 -11.68 1 84 77 TRP A CA 1
ATOM 592 C C . TRP A 1 77 ? -17.781 -9.633 -11.391 1 84 77 TRP A C 1
ATOM 594 O O . TRP A 1 77 ? -16.797 -9.117 -10.844 1 84 77 TRP A O 1
ATOM 604 N N . VAL A 1 78 ? -17.797 -10.797 -11.828 1 86.25 78 VAL A N 1
ATOM 605 C CA . VAL A 1 78 ? -16.703 -11.703 -11.484 1 86.25 78 VAL A CA 1
ATOM 606 C C . VAL A 1 78 ? -15.477 -11.383 -12.336 1 86.25 78 VAL A C 1
ATOM 608 O O . VAL A 1 78 ? -14.352 -11.391 -11.836 1 86.25 78 VAL A O 1
ATOM 611 N N . PHE A 1 79 ? -15.781 -10.969 -13.57 1 84.75 79 PHE A N 1
ATOM 612 C CA . PHE A 1 79 ? -14.656 -10.867 -14.492 1 84.75 79 PHE A CA 1
ATOM 613 C C . PHE A 1 79 ? -14.422 -9.414 -14.898 1 84.75 79 PHE A C 1
ATOM 615 O O . PHE A 1 79 ? -13.719 -9.141 -15.875 1 84.75 79 PHE A O 1
ATOM 622 N N . ARG A 1 80 ? -14.984 -8.445 -14.219 1 74.06 80 ARG A N 1
ATOM 623 C CA . ARG A 1 80 ? -14.93 -7.027 -14.562 1 74.06 80 ARG A CA 1
ATOM 624 C C . ARG A 1 80 ? -13.492 -6.578 -14.805 1 74.06 80 ARG A C 1
ATOM 626 O O . ARG A 1 80 ? -13.203 -5.918 -15.805 1 74.06 80 ARG A O 1
ATOM 633 N N . GLY A 1 81 ? -12.641 -6.93 -14.078 1 66.81 81 GLY A N 1
ATOM 634 C CA . GLY A 1 81 ? -11.258 -6.488 -14.211 1 66.81 81 GLY A CA 1
ATOM 635 C C . GLY A 1 81 ? -10.523 -7.152 -15.359 1 66.81 81 GLY A C 1
ATOM 636 O O . GLY A 1 81 ? -9.43 -6.727 -15.734 1 66.81 81 GLY A O 1
ATOM 637 N N . ASN A 1 82 ? -11.219 -8.109 -16.016 1 70.25 82 ASN A N 1
ATOM 638 C CA . ASN A 1 82 ? -10.562 -8.906 -17.062 1 70.25 82 ASN A CA 1
ATOM 639 C C . ASN A 1 82 ? -11.328 -8.852 -18.375 1 70.25 82 ASN A C 1
ATOM 641 O O . ASN A 1 82 ? -11.039 -9.617 -19.297 1 70.25 82 ASN A O 1
ATOM 645 N N . GLY A 1 83 ? -12.203 -7.984 -18.406 1 75.62 83 GLY A N 1
ATOM 646 C CA . GLY A 1 83 ? -13.016 -7.906 -19.609 1 75.62 83 GLY A CA 1
ATOM 647 C C . GLY A 1 83 ? -14.227 -8.82 -19.578 1 75.62 83 GLY A C 1
ATOM 648 O O . GLY A 1 83 ? -15.32 -8.398 -19.188 1 75.62 83 GLY A O 1
ATOM 649 N N . ASN A 1 84 ? -14.039 -10.109 -19.984 1 80.69 84 ASN A N 1
ATOM 650 C CA . ASN A 1 84 ? -15.055 -11.156 -19.922 1 80.69 84 ASN A CA 1
ATOM 651 C C . ASN A 1 84 ? -14.445 -12.508 -19.562 1 80.69 84 ASN A C 1
ATOM 653 O O . ASN A 1 84 ? -13.242 -12.609 -19.344 1 80.69 84 ASN A O 1
ATOM 657 N N . ALA A 1 85 ? -15.344 -13.469 -19.516 1 82.69 85 ALA A N 1
ATOM 658 C CA . ALA A 1 85 ? -14.914 -14.789 -19.062 1 82.69 85 ALA A CA 1
ATOM 659 C C . ALA A 1 85 ? -13.867 -15.375 -20 1 82.69 85 ALA A C 1
ATOM 661 O O . ALA A 1 85 ? -12.898 -15.984 -19.562 1 82.69 85 ALA A O 1
ATOM 662 N N . ARG A 1 86 ? -14.07 -15.18 -21.234 1 85.12 86 ARG A N 1
ATOM 663 C CA . ARG A 1 86 ? -13.148 -15.727 -22.219 1 85.12 86 ARG A CA 1
ATOM 664 C C . ARG A 1 86 ? -11.781 -15.047 -22.125 1 85.12 86 ARG A C 1
ATOM 666 O O . ARG A 1 86 ? -10.75 -15.719 -22.172 1 85.12 86 ARG A O 1
ATOM 673 N N . GLN A 1 87 ? -11.812 -13.797 -22.016 1 85.81 87 GLN A N 1
ATOM 674 C CA . GLN A 1 87 ? -10.57 -13.047 -21.891 1 85.81 87 GLN A CA 1
ATOM 675 C C . GLN A 1 87 ? -9.859 -13.375 -20.578 1 85.81 87 GLN A C 1
ATOM 677 O O . GLN A 1 87 ? -8.633 -13.43 -20.531 1 85.81 87 GLN A O 1
ATOM 682 N N . ALA A 1 88 ? -10.648 -13.633 -19.625 1 87.19 88 ALA A N 1
ATOM 683 C CA . ALA A 1 88 ? -10.078 -14.016 -18.344 1 87.19 88 ALA A CA 1
ATOM 684 C C . ALA A 1 88 ? -9.32 -15.336 -18.438 1 87.19 88 ALA A C 1
ATOM 686 O O . ALA A 1 88 ? -8.219 -15.469 -17.922 1 87.19 88 ALA A O 1
ATOM 687 N N . ARG A 1 89 ? -9.906 -16.234 -19.172 1 88.56 89 ARG A N 1
ATOM 688 C CA . ARG A 1 89 ? -9.273 -17.531 -19.344 1 88.56 89 ARG A CA 1
ATOM 689 C C . ARG A 1 89 ? -7.965 -17.406 -20.125 1 88.56 89 ARG A C 1
ATOM 691 O O . ARG A 1 89 ? -6.957 -18.016 -19.766 1 88.56 89 ARG A O 1
ATOM 698 N N . LYS A 1 90 ? -7.984 -16.625 -21.094 1 87.81 90 LYS A N 1
ATOM 699 C CA . LYS A 1 90 ? -6.785 -16.391 -21.891 1 87.81 90 LYS A CA 1
ATOM 700 C C . LYS A 1 90 ? -5.68 -15.766 -21.047 1 87.81 90 LYS A C 1
ATOM 702 O O . LYS A 1 90 ? -4.508 -16.125 -21.188 1 87.81 90 LYS A O 1
ATOM 707 N N . ARG A 1 91 ? -6.094 -14.914 -20.234 1 85.81 91 ARG A N 1
ATOM 708 C CA . ARG A 1 91 ? -5.129 -14.258 -19.359 1 85.81 91 ARG A CA 1
ATOM 709 C C . ARG A 1 91 ? -4.527 -15.25 -18.375 1 85.81 91 ARG A C 1
ATOM 711 O O . ARG A 1 91 ? -3.332 -15.18 -18.062 1 85.81 91 ARG A O 1
ATOM 718 N N . LEU A 1 92 ? -5.344 -16.109 -17.953 1 89 92 LEU A N 1
ATOM 719 C CA . LEU A 1 92 ? -4.852 -17.109 -17.016 1 89 92 LEU A CA 1
ATOM 720 C C . LEU A 1 92 ? -3.855 -18.047 -17.703 1 89 92 LEU A C 1
ATOM 722 O O . LEU A 1 92 ? -2.828 -18.391 -17.125 1 89 92 LEU A O 1
ATOM 726 N N . ASP A 1 93 ? -4.164 -18.375 -18.906 1 89.81 93 ASP A N 1
ATOM 727 C CA . ASP A 1 93 ? -3.256 -19.234 -19.672 1 89.81 93 ASP A CA 1
ATOM 728 C C . ASP A 1 93 ? -1.928 -18.516 -19.938 1 89.81 93 ASP A C 1
ATOM 730 O O . ASP A 1 93 ? -0.862 -19.141 -19.828 1 89.81 93 ASP A O 1
ATOM 734 N N . SER A 1 94 ? -2.068 -17.297 -20.25 1 89 94 SER A N 1
ATOM 735 C CA . SER A 1 94 ? -0.865 -16.5 -20.453 1 89 94 SER A CA 1
ATOM 736 C C . SER A 1 94 ? -0.043 -16.391 -19.188 1 89 94 SER A C 1
ATOM 738 O O . SER A 1 94 ? 1.187 -16.469 -19.219 1 89 94 SER A O 1
ATOM 740 N N . GLN A 1 95 ? -0.721 -16.234 -18.125 1 90 95 GLN A N 1
ATOM 741 C CA . GLN A 1 95 ? -0.054 -16.156 -16.828 1 90 95 GLN A CA 1
ATOM 742 C C . GLN A 1 95 ? 0.689 -17.438 -16.516 1 90 95 GLN A C 1
ATOM 744 O O . GLN A 1 95 ? 1.821 -17.406 -16.031 1 90 95 GLN A O 1
ATOM 749 N N . LEU A 1 96 ? 0.049 -18.484 -16.797 1 91.81 96 LEU A N 1
ATOM 750 C CA . LEU A 1 96 ? 0.677 -19.781 -16.562 1 91.81 96 LEU A CA 1
ATOM 751 C C . LEU A 1 96 ? 1.934 -19.922 -17.406 1 91.81 96 LEU A C 1
ATOM 753 O O . LEU A 1 96 ? 2.971 -20.375 -16.906 1 91.81 96 LEU A O 1
ATOM 757 N N . THR A 1 97 ? 1.801 -19.562 -18.625 1 92.69 97 THR A N 1
ATOM 758 C CA . THR A 1 97 ? 2.934 -19.672 -19.547 1 92.69 97 THR A CA 1
ATOM 759 C C . THR A 1 97 ? 4.113 -18.844 -19.047 1 92.69 97 THR A C 1
ATOM 761 O O . THR A 1 97 ? 5.25 -19.312 -19.031 1 92.69 97 THR A O 1
ATOM 764 N N . MET A 1 98 ? 3.83 -17.703 -18.594 1 92.56 98 MET A N 1
ATOM 765 C CA . MET A 1 98 ? 4.883 -16.812 -18.109 1 92.56 98 MET A CA 1
ATOM 766 C C . MET A 1 98 ? 5.516 -17.375 -16.828 1 92.56 98 MET A C 1
ATOM 768 O O . MET A 1 98 ? 6.738 -17.328 -16.672 1 92.56 98 MET A O 1
ATOM 772 N N . ARG A 1 99 ? 4.719 -17.938 -16.047 1 92.69 99 ARG A N 1
ATOM 773 C CA . ARG A 1 99 ? 5.227 -18.516 -14.812 1 92.69 99 ARG A CA 1
ATOM 774 C C . ARG A 1 99 ? 6.094 -19.75 -15.109 1 92.69 99 ARG A C 1
ATOM 776 O O . ARG A 1 99 ? 7.156 -19.922 -14.508 1 92.69 99 ARG A O 1
ATOM 783 N N . MET A 1 100 ? 5.613 -20.484 -16.016 1 93.88 100 MET A N 1
ATOM 784 C CA . MET A 1 100 ? 6.363 -21.672 -16.422 1 93.88 100 MET A CA 1
ATOM 785 C C . MET A 1 100 ? 7.715 -21.281 -17.016 1 93.88 100 MET A C 1
ATOM 787 O O . MET A 1 100 ? 8.734 -21.906 -16.719 1 93.88 100 MET A O 1
ATOM 791 N N . ASN A 1 101 ? 7.699 -20.312 -17.797 1 93.25 101 ASN A N 1
ATOM 792 C CA . ASN A 1 101 ? 8.938 -19.828 -18.406 1 93.25 101 ASN A CA 1
ATOM 793 C C . ASN A 1 101 ? 9.914 -19.297 -17.344 1 93.25 101 ASN A C 1
ATOM 795 O O . ASN A 1 101 ? 11.117 -19.531 -17.438 1 93.25 101 ASN A O 1
ATOM 799 N N . GLU A 1 102 ? 9.406 -18.656 -16.406 1 93.06 102 GLU A N 1
ATOM 800 C CA . GLU A 1 102 ? 10.234 -18.141 -15.328 1 93.06 102 GLU A CA 1
ATOM 801 C C . GLU A 1 102 ? 10.906 -19.266 -14.547 1 93.06 102 GLU A C 1
ATOM 803 O O . GLU A 1 102 ? 12.109 -19.234 -14.305 1 93.06 102 GLU A O 1
ATOM 808 N N . ILE A 1 103 ? 10.094 -20.203 -14.211 1 94.94 103 ILE A N 1
ATOM 809 C CA . ILE A 1 103 ? 10.633 -21.328 -13.445 1 94.94 103 ILE A CA 1
ATOM 810 C C . ILE A 1 103 ? 11.656 -22.078 -14.289 1 94.94 103 ILE A C 1
ATOM 812 O O . ILE A 1 103 ? 12.695 -22.516 -13.781 1 94.94 103 ILE A O 1
ATOM 816 N N . HIS A 1 104 ? 11.359 -22.172 -15.516 1 95.75 104 HIS A N 1
ATOM 817 C CA . HIS A 1 104 ? 12.281 -22.844 -16.422 1 95.75 104 HIS A CA 1
ATOM 818 C C . HIS A 1 104 ? 13.602 -22.094 -16.531 1 95.75 104 HIS A C 1
ATOM 820 O O . HIS A 1 104 ? 14.664 -22.703 -16.594 1 95.75 104 HIS A O 1
ATOM 826 N N . ARG A 1 105 ? 13.523 -20.812 -16.578 1 93.69 105 ARG A N 1
ATOM 827 C CA . ARG A 1 105 ? 14.734 -20 -16.641 1 93.69 105 ARG A CA 1
ATOM 828 C C . ARG A 1 105 ? 15.602 -20.203 -15.406 1 93.69 105 ARG A C 1
ATOM 830 O O . ARG A 1 105 ? 16.828 -20.266 -15.508 1 93.69 105 ARG A O 1
ATOM 837 N N . ILE A 1 106 ? 14.938 -20.422 -14.344 1 94.25 106 ILE A N 1
ATOM 838 C CA . ILE A 1 106 ? 15.633 -20.547 -13.07 1 94.25 106 ILE A CA 1
ATOM 839 C C . ILE A 1 106 ? 16.125 -21.984 -12.883 1 94.25 106 ILE A C 1
ATOM 841 O O . ILE A 1 106 ? 17.266 -22.203 -12.477 1 94.25 106 ILE A O 1
ATOM 845 N N . CYS A 1 107 ? 15.25 -22.969 -13.258 1 96.62 107 CYS A N 1
ATOM 846 C CA . CYS A 1 107 ? 15.484 -24.344 -12.828 1 96.62 107 CYS A CA 1
ATOM 847 C C . CYS A 1 107 ? 15.75 -25.25 -14.023 1 96.62 107 CYS A C 1
ATOM 849 O O . CYS A 1 107 ? 16.125 -26.406 -13.852 1 96.62 107 CYS A O 1
ATOM 851 N N . ARG A 1 108 ? 15.648 -24.859 -15.234 1 96.44 108 ARG A N 1
ATOM 852 C CA . ARG A 1 108 ? 15.789 -25.672 -16.438 1 96.44 108 ARG A CA 1
ATOM 853 C C . ARG A 1 108 ? 14.969 -26.953 -16.312 1 96.44 108 ARG A C 1
ATOM 855 O O . ARG A 1 108 ? 15.516 -28.062 -16.375 1 96.44 108 ARG A O 1
ATOM 862 N N . LEU A 1 109 ? 13.711 -26.797 -16.344 1 97.38 109 LEU A N 1
ATOM 863 C CA . LEU A 1 109 ? 12.773 -27.891 -16.141 1 97.38 109 LEU A CA 1
ATOM 864 C C . LEU A 1 109 ? 12.844 -28.891 -17.281 1 97.38 109 LEU A C 1
ATOM 866 O O . LEU A 1 109 ? 12.992 -28.5 -18.453 1 97.38 109 LEU A O 1
ATOM 870 N N . ASP A 1 110 ? 12.773 -30.109 -16.906 1 96.75 110 ASP A N 1
ATOM 871 C CA . ASP A 1 110 ? 12.617 -31.109 -17.953 1 96.75 110 ASP A CA 1
ATOM 872 C C . ASP A 1 110 ? 11.148 -31.281 -18.344 1 96.75 110 ASP A C 1
ATOM 874 O O . ASP A 1 110 ? 10.273 -30.625 -17.766 1 96.75 110 ASP A O 1
ATOM 878 N N . GLN A 1 111 ? 10.891 -32.125 -19.281 1 96.75 111 GLN A N 1
ATOM 879 C CA . GLN A 1 111 ? 9.547 -32.219 -19.828 1 96.75 111 GLN A CA 1
ATOM 880 C C . GLN A 1 111 ? 8.594 -32.844 -18.812 1 96.75 111 GLN A C 1
ATOM 882 O O . GLN A 1 111 ? 7.418 -32.469 -18.75 1 96.75 111 GLN A O 1
ATOM 887 N N . THR A 1 112 ? 9.078 -33.719 -18.031 1 96.94 112 THR A N 1
ATOM 888 C CA . THR A 1 112 ? 8.25 -34.375 -17.016 1 96.94 112 THR A CA 1
ATOM 889 C C . THR A 1 112 ? 7.836 -33.344 -15.945 1 96.94 112 THR A C 1
ATOM 891 O O . THR A 1 112 ? 6.68 -33.312 -15.516 1 96.94 112 THR A O 1
ATOM 894 N N . GLN A 1 113 ? 8.789 -32.625 -15.555 1 97.5 113 GLN A N 1
ATOM 895 C CA . GLN A 1 113 ? 8.523 -31.562 -14.578 1 97.5 113 GLN A CA 1
ATOM 896 C C . GLN A 1 113 ? 7.52 -30.562 -15.109 1 97.5 113 GLN A C 1
ATOM 898 O O . GLN A 1 113 ? 6.582 -30.172 -14.406 1 97.5 113 GLN A O 1
ATOM 903 N N . LYS A 1 114 ? 7.605 -30.156 -16.344 1 97.31 114 LYS A N 1
ATOM 904 C CA . LYS A 1 114 ? 6.688 -29.203 -16.969 1 97.31 114 LYS A CA 1
ATOM 905 C C . LYS A 1 114 ? 5.27 -29.766 -17.016 1 97.31 114 LYS A C 1
ATOM 907 O O . LYS A 1 114 ? 4.305 -29.031 -16.734 1 97.31 114 LYS A O 1
ATOM 912 N N . ARG A 1 115 ? 5.184 -30.969 -17.344 1 96.88 115 ARG A N 1
ATOM 913 C CA . ARG A 1 115 ? 3.873 -31.609 -17.422 1 96.88 115 ARG A CA 1
ATOM 914 C C . ARG A 1 115 ? 3.203 -31.656 -16.047 1 96.88 115 ARG A C 1
ATOM 916 O O . ARG A 1 115 ? 2.006 -31.375 -15.93 1 96.88 115 ARG A O 1
ATOM 923 N N . LYS A 1 116 ? 3.922 -31.969 -15.07 1 97.25 116 LYS A N 1
ATOM 924 C CA . LYS A 1 116 ? 3.389 -32.031 -13.711 1 97.25 116 LYS A CA 1
ATOM 925 C C . LYS A 1 116 ? 2.879 -30.672 -13.25 1 97.25 116 LYS A C 1
ATOM 927 O O . LYS A 1 116 ? 1.791 -30.578 -12.68 1 97.25 116 LYS A O 1
ATOM 932 N N . LEU A 1 117 ? 3.625 -29.703 -13.555 1 97.19 117 LEU A N 1
ATOM 933 C CA . LEU A 1 117 ? 3.246 -28.344 -13.164 1 97.19 117 LEU A CA 1
ATOM 934 C C . LEU A 1 117 ? 2.035 -27.875 -13.961 1 97.19 117 LEU A C 1
ATOM 936 O O . LEU A 1 117 ? 1.144 -27.219 -13.414 1 97.19 117 LEU A O 1
ATOM 940 N N . SER A 1 118 ? 2.012 -28.234 -15.195 1 96.75 118 SER A N 1
ATOM 941 C CA . SER A 1 118 ? 0.876 -27.875 -16.031 1 96.75 118 SER A CA 1
ATOM 942 C C . SER A 1 118 ? -0.41 -28.531 -15.539 1 96.75 118 SER A C 1
ATOM 944 O O . SER A 1 118 ? -1.474 -27.906 -15.547 1 96.75 118 SER A O 1
ATOM 946 N N . LEU A 1 119 ? -0.224 -29.734 -15.125 1 96.94 119 LEU A N 1
ATOM 947 C CA . LEU A 1 119 ? -1.384 -30.453 -14.602 1 96.94 119 LEU A CA 1
ATOM 948 C C . LEU A 1 119 ? -1.881 -29.812 -13.312 1 96.94 119 LEU A C 1
ATOM 950 O O . LEU A 1 119 ? -3.09 -29.688 -13.102 1 96.94 119 LEU A O 1
ATOM 954 N N . ALA A 1 120 ? -0.983 -29.438 -12.492 1 97.06 120 ALA A N 1
ATOM 955 C CA . ALA A 1 120 ? -1.355 -28.766 -11.25 1 97.06 120 ALA A CA 1
ATOM 956 C C . ALA A 1 120 ? -2.074 -27.438 -11.539 1 97.06 120 ALA A C 1
ATOM 958 O O . ALA A 1 120 ? -3.082 -27.125 -10.898 1 97.06 120 ALA A O 1
ATOM 959 N N . ALA A 1 121 ? -1.581 -26.672 -12.477 1 96.5 121 ALA A N 1
ATOM 960 C CA . ALA A 1 121 ? -2.189 -25.406 -12.859 1 96.5 121 ALA A CA 1
ATOM 961 C C . ALA A 1 121 ? -3.592 -25.609 -13.43 1 96.5 121 ALA A C 1
ATOM 963 O O . ALA A 1 121 ? -4.504 -24.828 -13.156 1 96.5 121 ALA A O 1
ATOM 964 N N . ALA A 1 122 ? -3.699 -26.688 -14.195 1 95.5 122 ALA A N 1
ATOM 965 C CA . ALA A 1 122 ? -5.012 -27.031 -14.742 1 95.5 122 ALA A CA 1
ATOM 966 C C . ALA A 1 122 ? -6.008 -27.312 -13.625 1 95.5 122 ALA A C 1
ATOM 968 O O . ALA A 1 122 ? -7.188 -26.984 -13.734 1 95.5 122 ALA A O 1
ATOM 969 N N . GLY A 1 123 ? -5.469 -27.953 -12.648 1 96.19 123 GLY A N 1
ATOM 970 C CA . GLY A 1 123 ? -6.305 -28.188 -11.477 1 96.19 123 GLY A CA 1
ATOM 971 C C . GLY A 1 123 ? -6.766 -26.906 -10.805 1 96.19 123 GLY A C 1
ATOM 972 O O . GLY A 1 123 ? -7.934 -26.781 -10.422 1 96.19 123 GLY A O 1
ATOM 973 N N . ASP A 1 124 ? -5.902 -25.969 -10.664 1 95.88 124 ASP A N 1
ATOM 974 C CA . ASP A 1 124 ? -6.25 -24.672 -10.078 1 95.88 124 ASP A CA 1
ATOM 975 C C . ASP A 1 124 ? -7.305 -23.953 -10.914 1 95.88 124 ASP A C 1
ATOM 977 O O . ASP A 1 124 ? -8.266 -23.391 -10.383 1 95.88 124 ASP A O 1
ATOM 981 N N . ILE A 1 125 ? -7.113 -23.969 -12.188 1 93.88 125 ILE A N 1
ATOM 982 C CA . ILE A 1 125 ? -8.023 -23.281 -13.094 1 93.88 125 ILE A CA 1
ATOM 983 C C . ILE A 1 125 ? -9.398 -23.953 -13.039 1 93.88 125 ILE A C 1
ATOM 985 O O . ILE A 1 125 ? -10.422 -23.266 -12.953 1 93.88 125 ILE A O 1
ATOM 989 N N . LYS A 1 126 ? -9.375 -25.234 -13.055 1 94.88 126 LYS A N 1
ATOM 990 C CA . LYS A 1 126 ? -10.633 -25.953 -12.992 1 94.88 126 LYS A CA 1
ATOM 991 C C . LYS A 1 126 ? -11.375 -25.672 -11.695 1 94.88 126 LYS A C 1
ATOM 993 O O . LYS A 1 126 ? -12.586 -25.422 -11.703 1 94.88 126 LYS A O 1
ATOM 998 N N . ARG A 1 127 ? -10.695 -25.703 -10.617 1 95 127 ARG A N 1
ATOM 999 C CA . ARG A 1 127 ? -11.305 -25.438 -9.32 1 95 127 ARG A CA 1
ATOM 1000 C C . ARG A 1 127 ? -11.914 -24.031 -9.281 1 95 127 ARG A C 1
ATOM 1002 O O . ARG A 1 127 ? -13.016 -23.844 -8.758 1 95 127 ARG A O 1
ATOM 1009 N N . PHE A 1 128 ? -11.219 -23.078 -9.805 1 94.56 128 PHE A N 1
ATOM 1010 C CA . PHE A 1 128 ? -11.719 -21.703 -9.844 1 94.56 128 PHE A CA 1
ATOM 1011 C C . PHE A 1 128 ? -13.016 -21.625 -10.648 1 94.56 128 PHE A C 1
ATOM 1013 O O . PHE A 1 128 ? -14 -21.047 -10.188 1 94.56 128 PHE A O 1
ATOM 1020 N N . TYR A 1 129 ? -13.016 -22.219 -11.75 1 93.12 129 TYR A N 1
ATOM 1021 C CA . TYR A 1 129 ? -14.203 -22.109 -12.594 1 93.12 129 TYR A CA 1
ATOM 1022 C C . TYR A 1 129 ? -15.344 -22.953 -12.031 1 93.12 129 TYR A C 1
ATOM 1024 O O . TYR A 1 129 ? -16.516 -22.625 -12.219 1 93.12 129 TYR A O 1
ATOM 1032 N N . ASP A 1 130 ? -15.008 -24.062 -11.328 1 94.81 130 ASP A N 1
ATOM 1033 C CA . ASP A 1 130 ? -16.031 -24.781 -10.586 1 94.81 130 ASP A CA 1
ATOM 1034 C C . ASP A 1 130 ? -16.688 -23.891 -9.531 1 94.81 130 ASP A C 1
ATOM 1036 O O . ASP A 1 130 ? -17.906 -23.891 -9.375 1 94.81 130 ASP A O 1
ATOM 1040 N N . ASP A 1 131 ? -15.844 -23.141 -8.859 1 93.94 131 ASP A N 1
ATOM 1041 C CA . ASP A 1 131 ? -16.344 -22.203 -7.859 1 93.94 131 ASP A CA 1
ATOM 1042 C C . ASP A 1 131 ? -17.203 -21.125 -8.508 1 93.94 131 ASP A C 1
ATOM 1044 O O . ASP A 1 131 ? -18.219 -20.703 -7.934 1 93.94 131 ASP A O 1
ATOM 1048 N N . VAL A 1 132 ? -16.766 -20.656 -9.648 1 92.5 132 VAL A N 1
ATOM 1049 C CA . VAL A 1 132 ? -17.516 -19.641 -10.383 1 92.5 132 VAL A CA 1
ATOM 1050 C C . VAL A 1 132 ? -18.891 -20.188 -10.758 1 92.5 132 VAL A C 1
ATOM 1052 O O . VAL A 1 132 ? -19.906 -19.5 -10.609 1 92.5 132 VAL A O 1
ATOM 1055 N N . GLU A 1 133 ? -18.922 -21.406 -11.203 1 93.44 133 GLU A N 1
ATOM 1056 C CA . GLU A 1 133 ? -20.188 -22.016 -11.609 1 93.44 133 GLU A CA 1
ATOM 1057 C C . GLU A 1 133 ? -21.109 -22.234 -10.414 1 93.44 133 GLU A C 1
ATOM 1059 O O . GLU A 1 133 ? -22.328 -22 -10.508 1 93.44 133 GLU A O 1
ATOM 1064 N N . LYS A 1 134 ? -20.562 -22.609 -9.344 1 93.94 134 LYS A N 1
ATOM 1065 C CA . LYS A 1 134 ? -21.344 -22.75 -8.125 1 93.94 134 LYS A CA 1
ATOM 1066 C C . LYS A 1 134 ? -21.938 -21.406 -7.691 1 93.94 134 LYS A C 1
ATOM 1068 O O . LYS A 1 134 ? -23.109 -21.344 -7.324 1 93.94 134 LYS A O 1
ATOM 1073 N N . MET A 1 135 ? -21.109 -20.438 -7.781 1 92.5 135 MET A N 1
ATOM 1074 C CA . MET A 1 135 ? -21.578 -19.109 -7.395 1 92.5 135 MET A CA 1
ATOM 1075 C C . MET A 1 135 ? -22.625 -18.594 -8.375 1 92.5 135 MET A C 1
ATOM 1077 O O . MET A 1 135 ? -23.562 -17.906 -7.98 1 92.5 135 MET A O 1
ATOM 1081 N N . ARG A 1 136 ? -22.359 -18.859 -9.633 1 91.44 136 ARG A N 1
ATOM 1082 C CA . ARG A 1 136 ? -23.344 -18.469 -10.648 1 91.44 136 ARG A CA 1
ATOM 1083 C C . ARG A 1 136 ? -24.703 -19.094 -10.367 1 91.44 136 ARG A C 1
ATOM 1085 O O . ARG A 1 136 ? -25.734 -18.422 -10.461 1 91.44 136 ARG A O 1
ATOM 1092 N N . ALA A 1 137 ? -24.734 -20.328 -10.023 1 92.06 137 ALA A N 1
ATOM 1093 C CA . ALA A 1 137 ? -25.984 -21.016 -9.695 1 92.06 137 ALA A CA 1
ATOM 1094 C C . ALA A 1 137 ? -26.656 -20.375 -8.484 1 92.06 137 ALA A C 1
ATOM 1096 O O . ALA A 1 137 ? -27.875 -20.172 -8.492 1 92.06 137 ALA A O 1
ATOM 1097 N N . LYS A 1 138 ? -25.875 -20.062 -7.531 1 90.06 138 LYS A N 1
ATOM 1098 C CA . LYS A 1 138 ? -26.422 -19.406 -6.352 1 90.06 138 LYS A CA 1
ATOM 1099 C C . LYS A 1 138 ? -26.984 -18.031 -6.711 1 90.06 138 LYS A C 1
ATOM 1101 O O . LYS A 1 138 ? -28.062 -17.656 -6.227 1 90.06 138 LYS A O 1
ATOM 1106 N N . PHE A 1 139 ? -26.266 -17.328 -7.5 1 90.31 139 PHE A N 1
ATOM 1107 C CA . PHE A 1 139 ? -26.703 -16.016 -7.965 1 90.31 139 PHE A CA 1
ATOM 1108 C C . PHE A 1 139 ? -28.016 -16.125 -8.711 1 90.31 139 PHE A C 1
ATOM 1110 O O . PHE A 1 139 ? -28.938 -15.336 -8.469 1 90.31 139 PHE A O 1
ATOM 1117 N N . MET A 1 140 ? -28.156 -17.109 -9.555 1 88.69 140 MET A N 1
ATOM 1118 C CA . MET A 1 140 ? -29.375 -17.281 -10.344 1 88.69 140 MET A CA 1
ATOM 1119 C C . MET A 1 140 ? -30.562 -17.594 -9.453 1 88.69 140 MET A C 1
ATOM 1121 O O . MET A 1 140 ? -31.688 -17.188 -9.742 1 88.69 140 MET A O 1
ATOM 1125 N N . ALA A 1 141 ? -30.25 -18.094 -8.359 1 87.38 141 ALA A N 1
ATOM 1126 C CA . ALA A 1 141 ? -31.312 -18.484 -7.43 1 87.38 141 ALA A CA 1
ATOM 1127 C C . ALA A 1 141 ? -31.781 -17.281 -6.621 1 87.38 141 ALA A C 1
ATOM 1129 O O . ALA A 1 141 ? -32.938 -17.203 -6.215 1 87.38 141 ALA A O 1
ATOM 1130 N N . VAL A 1 142 ? -30.891 -16.344 -6.453 1 86 142 VAL A N 1
ATOM 1131 C CA . VAL A 1 142 ? -31.25 -15.281 -5.516 1 86 142 VAL A CA 1
ATOM 1132 C C . VAL A 1 142 ? -31.391 -13.953 -6.266 1 86 142 VAL A C 1
ATOM 1134 O O . VAL A 1 142 ? -31.766 -12.938 -5.68 1 86 142 VAL A O 1
ATOM 1137 N N . ARG A 1 143 ? -31.109 -13.891 -7.48 1 82.5 143 ARG A N 1
ATOM 1138 C CA . ARG A 1 143 ? -30.984 -12.648 -8.234 1 82.5 143 ARG A CA 1
ATOM 1139 C C . ARG A 1 143 ? -32.281 -11.844 -8.188 1 82.5 143 ARG A C 1
ATOM 1141 O O . ARG A 1 143 ? -32.281 -10.633 -8.398 1 82.5 143 ARG A O 1
ATOM 1148 N N . ASN A 1 144 ? -33.375 -12.523 -7.848 1 79.94 144 ASN A N 1
ATOM 1149 C CA . ASN A 1 144 ? -34.656 -11.82 -7.84 1 79.94 144 ASN A CA 1
ATOM 1150 C C . ASN A 1 144 ? -35.125 -11.57 -6.414 1 79.94 144 ASN A C 1
ATOM 1152 O O . ASN A 1 144 ? -36.25 -11.102 -6.215 1 79.94 144 ASN A O 1
ATOM 1156 N N . ASP A 1 145 ? -34.281 -11.922 -5.535 1 79.19 145 ASP A N 1
ATOM 1157 C CA . ASP A 1 145 ? -34.594 -11.703 -4.125 1 79.19 145 ASP A CA 1
ATOM 1158 C C . ASP A 1 145 ? -33.75 -10.586 -3.539 1 79.19 145 ASP A C 1
ATOM 1160 O O . ASP A 1 145 ? -32.562 -10.797 -3.244 1 79.19 145 ASP A O 1
ATOM 1164 N N . ARG A 1 146 ? -34.25 -9.523 -3.309 1 74.88 146 ARG A N 1
ATOM 1165 C CA . ARG A 1 146 ? -33.562 -8.336 -2.828 1 74.88 146 ARG A CA 1
ATOM 1166 C C . ARG A 1 146 ? -32.844 -8.617 -1.513 1 74.88 146 ARG A C 1
ATOM 1168 O O . ARG A 1 146 ? -31.703 -8.18 -1.315 1 74.88 146 ARG A O 1
ATOM 1175 N N . ASN A 1 147 ? -33.531 -9.258 -0.66 1 71.5 147 ASN A N 1
ATOM 1176 C CA . ASN A 1 147 ? -32.969 -9.523 0.658 1 71.5 147 ASN A CA 1
ATOM 1177 C C . ASN A 1 147 ? -31.766 -10.477 0.575 1 71.5 147 ASN A C 1
ATOM 1179 O O . ASN A 1 147 ? -30.766 -10.281 1.256 1 71.5 147 ASN A O 1
ATOM 1183 N N . ALA A 1 148 ? -31.984 -11.359 -0.289 1 75.75 148 ALA A N 1
ATOM 1184 C CA . ALA A 1 148 ? -30.938 -12.383 -0.398 1 75.75 148 ALA A CA 1
ATOM 1185 C C . ALA A 1 148 ? -29.75 -11.867 -1.215 1 75.75 148 ALA A C 1
ATOM 1187 O O . ALA A 1 148 ? -28.625 -12.336 -1.045 1 75.75 148 ALA A O 1
ATOM 1188 N N . PHE A 1 149 ? -29.953 -10.922 -2.021 1 76.75 149 PHE A N 1
ATOM 1189 C CA . PHE A 1 149 ? -28.938 -10.406 -2.939 1 76.75 149 PHE A CA 1
ATOM 1190 C C . PHE A 1 149 ? -27.844 -9.672 -2.18 1 76.75 149 PHE A C 1
ATOM 1192 O O . PHE A 1 149 ? -26.672 -9.688 -2.582 1 76.75 149 PHE A O 1
ATOM 1199 N N . GLY A 1 150 ? -28.172 -9.078 -1.131 1 72.56 150 GLY A N 1
ATOM 1200 C CA . GLY A 1 150 ? -27.188 -8.328 -0.364 1 72.56 150 GLY A CA 1
ATOM 1201 C C . GLY A 1 150 ? -26.016 -9.18 0.096 1 72.56 150 GLY A C 1
ATOM 1202 O O . GLY A 1 150 ? -24.875 -8.727 0.083 1 72.56 150 GLY A O 1
ATOM 1203 N N . ASN A 1 151 ? -26.312 -10.43 0.283 1 76.38 151 ASN A N 1
ATOM 1204 C CA . ASN A 1 151 ? -25.281 -11.312 0.825 1 76.38 151 ASN A CA 1
ATOM 1205 C C . ASN A 1 151 ? -24.422 -11.914 -0.281 1 76.38 151 ASN A C 1
ATOM 1207 O O . ASN A 1 151 ? -23.297 -12.336 -0.032 1 76.38 151 ASN A O 1
ATOM 1211 N N . ILE A 1 152 ? -24.938 -11.891 -1.474 1 80.94 152 ILE A N 1
ATOM 1212 C CA . ILE A 1 152 ? -24.266 -12.633 -2.535 1 80.94 152 ILE A CA 1
ATOM 1213 C C . ILE A 1 152 ? -23.016 -11.875 -2.977 1 80.94 152 ILE A C 1
ATOM 1215 O O . ILE A 1 152 ? -22.031 -12.477 -3.396 1 80.94 152 ILE A O 1
ATOM 1219 N N . TRP A 1 153 ? -23 -10.656 -2.834 1 78.06 153 TRP A N 1
ATOM 1220 C CA . TRP A 1 153 ? -21.844 -9.844 -3.225 1 78.06 153 TRP A CA 1
ATOM 1221 C C . TRP A 1 153 ? -20.609 -10.211 -2.395 1 78.06 153 TRP A C 1
ATOM 1223 O O . TRP A 1 153 ? -19.5 -10.281 -2.922 1 78.06 153 TRP A O 1
ATOM 1233 N N . GLN A 1 154 ? -20.906 -10.422 -1.218 1 80.5 154 GLN A N 1
ATOM 1234 C CA . GLN A 1 154 ? -19.812 -10.773 -0.321 1 80.5 154 GLN A CA 1
ATOM 1235 C C . GLN A 1 154 ? -19.156 -12.086 -0.747 1 80.5 154 GLN A C 1
ATOM 1237 O O . GLN A 1 154 ? -17.953 -12.273 -0.554 1 80.5 154 GLN A O 1
ATOM 1242 N N . GLU A 1 155 ? -19.938 -12.789 -1.369 1 84.75 155 GLU A N 1
ATOM 1243 C CA . GLU A 1 155 ? -19.422 -14.094 -1.787 1 84.75 155 GLU A CA 1
ATOM 1244 C C . GLU A 1 155 ? -18.766 -14.008 -3.156 1 84.75 155 GLU A C 1
ATOM 1246 O O . GLU A 1 155 ? -17.891 -14.82 -3.48 1 84.75 155 GLU A O 1
ATOM 1251 N N . ILE A 1 156 ? -19.125 -13.031 -3.926 1 85.31 156 ILE A N 1
ATOM 1252 C CA . ILE A 1 156 ? -18.578 -12.867 -5.273 1 85.31 156 ILE A CA 1
ATOM 1253 C C . ILE A 1 156 ? -17.219 -12.172 -5.203 1 85.31 156 ILE A C 1
ATOM 1255 O O . ILE A 1 156 ? -16.344 -12.445 -6.02 1 85.31 156 ILE A O 1
ATOM 1259 N N . GLN A 1 157 ? -16.938 -11.461 -4.266 1 84.62 157 GLN A N 1
ATOM 1260 C CA . GLN A 1 157 ? -15.75 -10.617 -4.145 1 84.62 157 GLN A CA 1
ATOM 1261 C C . GLN A 1 157 ? -14.477 -11.453 -4.109 1 84.62 157 GLN A C 1
ATOM 1263 O O . GLN A 1 157 ? -13.5 -11.141 -4.789 1 84.62 157 GLN A O 1
ATOM 1268 N N . PRO A 1 158 ? -14.555 -12.5 -3.379 1 84.75 158 PRO A N 1
ATOM 1269 C CA . PRO A 1 158 ? -13.336 -13.32 -3.35 1 84.75 158 PRO A CA 1
ATOM 1270 C C . PRO A 1 158 ? -12.984 -13.906 -4.715 1 84.75 158 PRO A C 1
ATOM 1272 O O . PRO A 1 158 ? -11.805 -14.047 -5.043 1 84.75 158 PRO A O 1
ATOM 1275 N N . LEU A 1 159 ? -14.008 -14.188 -5.449 1 87.38 159 LEU A N 1
ATOM 1276 C CA . LEU A 1 159 ? -13.758 -14.727 -6.781 1 87.38 159 LEU A CA 1
ATOM 1277 C C . LEU A 1 159 ? -13.156 -13.664 -7.691 1 87.38 159 LEU A C 1
ATOM 1279 O O . LEU A 1 159 ? -12.234 -13.953 -8.461 1 87.38 159 LEU A O 1
ATOM 1283 N N . GLN A 1 160 ? -13.609 -12.5 -7.539 1 85.62 160 GLN A N 1
ATOM 1284 C CA . GLN A 1 160 ? -13.078 -11.375 -8.297 1 85.62 160 GLN A CA 1
ATOM 1285 C C . GLN A 1 160 ? -11.602 -11.133 -7.969 1 85.62 160 GLN A C 1
ATOM 1287 O O . GLN A 1 160 ? -10.789 -10.922 -8.867 1 85.62 160 GLN A O 1
ATOM 1292 N N . GLN A 1 161 ? -11.312 -11.273 -6.773 1 80.06 161 GLN A N 1
ATOM 1293 C CA . GLN A 1 161 ? -9.953 -11.031 -6.32 1 80.06 161 GLN A CA 1
ATOM 1294 C C . GLN A 1 161 ? -9.008 -12.125 -6.801 1 80.06 161 GLN A C 1
ATOM 1296 O O . GLN A 1 161 ? -7.875 -11.852 -7.211 1 80.06 161 GLN A O 1
ATOM 1301 N N . LYS A 1 162 ? -9.523 -13.227 -6.762 1 83.69 162 LYS A N 1
ATOM 1302 C CA . LYS A 1 162 ? -8.695 -14.367 -7.152 1 83.69 162 LYS A CA 1
ATOM 1303 C C . LYS A 1 162 ? -8.305 -14.281 -8.625 1 83.69 162 LYS A C 1
ATOM 1305 O O . LYS A 1 162 ? -7.137 -14.453 -8.977 1 83.69 162 LYS A O 1
ATOM 1310 N N . VAL A 1 163 ? -9.258 -13.984 -9.359 1 84.94 163 VAL A N 1
ATOM 1311 C CA . VAL A 1 163 ? -8.984 -13.953 -10.789 1 84.94 163 VAL A CA 1
ATOM 1312 C C . VAL A 1 163 ? -8.125 -12.734 -11.125 1 84.94 163 VAL A C 1
ATOM 1314 O O . VAL A 1 163 ? -7.262 -12.797 -12.008 1 84.94 163 VAL A O 1
ATOM 1317 N N . SER A 1 164 ? -8.242 -11.688 -10.422 1 77.38 164 SER A N 1
ATOM 1318 C CA . SER A 1 164 ? -7.492 -10.461 -10.672 1 77.38 164 SER A CA 1
ATOM 1319 C C . SER A 1 164 ? -6.043 -10.602 -10.227 1 77.38 164 SER A C 1
ATOM 1321 O O . SER A 1 164 ? -5.133 -10.078 -10.867 1 77.38 164 SER A O 1
ATOM 1323 N N . SER A 1 165 ? -5.855 -11.297 -9.203 1 75.31 165 SER A N 1
ATOM 1324 C CA . SER A 1 165 ? -4.512 -11.43 -8.656 1 75.31 165 SER A CA 1
ATOM 1325 C C . SER A 1 165 ? -3.76 -12.586 -9.312 1 75.31 165 SER A C 1
ATOM 1327 O O . SER A 1 165 ? -2.529 -12.625 -9.289 1 75.31 165 SER A O 1
ATOM 1329 N N . GLY A 1 166 ? -4.5 -13.453 -9.852 1 81.44 166 GLY A N 1
ATOM 1330 C CA . GLY A 1 166 ? -3.902 -14.656 -10.406 1 81.44 166 GLY A CA 1
ATOM 1331 C C . GLY A 1 166 ? -4.191 -15.898 -9.594 1 81.44 166 GLY A C 1
ATOM 1332 O O . GLY A 1 166 ? -4.473 -15.812 -8.398 1 81.44 166 GLY A O 1
ATOM 1333 N N . LEU A 1 167 ? -4.102 -17.047 -10.234 1 87.81 167 LEU A N 1
ATOM 1334 C CA . LEU A 1 167 ? -4.555 -18.281 -9.602 1 87.81 167 LEU A CA 1
ATOM 1335 C C . LEU A 1 167 ? -3.371 -19.109 -9.117 1 87.81 167 LEU A C 1
ATOM 1337 O O . LEU A 1 167 ? -3.555 -20.141 -8.461 1 87.81 167 LEU A O 1
ATOM 1341 N N . PHE A 1 168 ? -2.176 -18.656 -9.383 1 89 168 PHE A N 1
ATOM 1342 C CA . PHE A 1 168 ? -1.038 -19.547 -9.18 1 89 168 PHE A CA 1
ATOM 1343 C C . PHE A 1 168 ? -0.138 -19.031 -8.062 1 89 168 PHE A C 1
ATOM 1345 O O . PHE A 1 168 ? 1.084 -19.172 -8.125 1 89 168 PHE A O 1
ATOM 1352 N N . GLU A 1 169 ? -0.689 -18.438 -7.074 1 82.25 169 GLU A N 1
ATOM 1353 C CA . GLU A 1 169 ? 0.06 -17.875 -5.961 1 82.25 169 GLU A CA 1
ATOM 1354 C C . GLU A 1 169 ? 0.227 -18.875 -4.832 1 82.25 169 GLU A C 1
ATOM 1356 O O . GLU A 1 169 ? 0.066 -20.078 -5.039 1 82.25 169 GLU A O 1
ATOM 1361 N N . THR A 1 170 ? 0.625 -18.5 -3.646 1 77.44 170 THR A N 1
ATOM 1362 C CA . THR A 1 170 ? 1.128 -19.312 -2.537 1 77.44 170 THR A CA 1
ATOM 1363 C C . THR A 1 170 ? 0.104 -20.359 -2.123 1 77.44 170 THR A C 1
ATOM 1365 O O . THR A 1 170 ? 0.471 -21.469 -1.734 1 77.44 170 THR A O 1
ATOM 1368 N N . ASP A 1 171 ? -1.169 -20.188 -2.291 1 79.81 171 ASP A N 1
ATOM 1369 C CA . ASP A 1 171 ? -2.156 -21.141 -1.798 1 79.81 171 ASP A CA 1
ATOM 1370 C C . ASP A 1 171 ? -2.688 -22.016 -2.932 1 79.81 171 ASP A C 1
ATOM 1372 O O . ASP A 1 171 ? -3.539 -22.875 -2.711 1 79.81 171 ASP A O 1
ATOM 1376 N N . SER A 1 172 ? -2.008 -22 -4.035 1 90.44 172 SER A N 1
ATOM 1377 C CA . SER A 1 172 ? -2.48 -22.766 -5.191 1 90.44 172 SER A CA 1
ATOM 1378 C C . SER A 1 172 ? -1.833 -24.141 -5.254 1 90.44 172 SER A C 1
ATOM 1380 O O . SER A 1 172 ? -0.793 -24.375 -4.637 1 90.44 172 SER A O 1
ATOM 1382 N N . LEU A 1 173 ? -2.488 -25.047 -5.957 1 94.12 173 LEU A N 1
ATOM 1383 C CA . LEU A 1 173 ? -1.916 -26.359 -6.23 1 94.12 173 LEU A CA 1
ATOM 1384 C C . LEU A 1 173 ? -0.625 -26.234 -7.031 1 94.12 173 LEU A C 1
ATOM 1386 O O . LEU A 1 173 ? 0.348 -26.938 -6.766 1 94.12 173 LEU A O 1
ATOM 1390 N N . PHE A 1 174 ? -0.598 -25.375 -7.934 1 95.44 174 PHE A N 1
ATOM 1391 C CA . PHE A 1 174 ? 0.576 -25.109 -8.758 1 95.44 174 PHE A CA 1
ATOM 1392 C C . PHE A 1 174 ? 1.783 -24.781 -7.891 1 95.44 174 PHE A C 1
ATOM 1394 O O . PHE A 1 174 ? 2.834 -25.406 -8.008 1 95.44 174 PHE A O 1
ATOM 1401 N N . HIS A 1 175 ? 1.577 -23.844 -7.012 1 91.69 175 HIS A N 1
ATOM 1402 C CA . HIS A 1 175 ? 2.672 -23.406 -6.156 1 91.69 175 HIS A CA 1
ATOM 1403 C C . HIS A 1 175 ? 3.15 -24.516 -5.238 1 91.69 175 HIS A C 1
ATOM 1405 O O . HIS A 1 175 ? 4.355 -24.734 -5.078 1 91.69 175 HIS A O 1
ATOM 1411 N N . LYS A 1 176 ? 2.252 -25.234 -4.711 1 91.12 176 LYS A N 1
ATOM 1412 C CA . LYS A 1 176 ? 2.59 -26.328 -3.795 1 91.12 176 LYS A CA 1
ATOM 1413 C C . LYS A 1 176 ? 3.336 -27.438 -4.516 1 91.12 176 LYS A C 1
ATOM 1415 O O . LYS A 1 176 ? 4.18 -28.109 -3.922 1 91.12 176 LYS A O 1
ATOM 1420 N N . THR A 1 177 ? 2.963 -27.594 -5.695 1 95.62 177 THR A N 1
ATOM 1421 C CA . THR A 1 177 ? 3.527 -28.688 -6.488 1 95.62 177 THR A CA 1
ATOM 1422 C C . THR A 1 177 ? 4.949 -28.359 -6.926 1 95.62 177 THR A C 1
ATOM 1424 O O . THR A 1 177 ? 5.75 -29.25 -7.191 1 95.62 177 THR A O 1
ATOM 1427 N N . ILE A 1 178 ? 5.332 -27.125 -6.977 1 95.12 178 ILE A N 1
ATOM 1428 C CA . ILE A 1 178 ? 6.645 -26.703 -7.457 1 95.12 178 ILE A CA 1
ATOM 1429 C C . ILE A 1 178 ? 7.734 -27.391 -6.637 1 95.12 178 ILE A C 1
ATOM 1431 O O . ILE A 1 178 ? 8.633 -28.031 -7.195 1 95.12 178 ILE A O 1
ATOM 1435 N N . ARG A 1 179 ? 7.621 -27.344 -5.402 1 88.56 179 ARG A N 1
ATOM 1436 C CA . ARG A 1 179 ? 8.68 -27.875 -4.547 1 88.56 179 ARG A CA 1
ATOM 1437 C C . ARG A 1 179 ? 8.797 -29.391 -4.688 1 88.56 179 ARG A C 1
ATOM 1439 O O . ARG A 1 179 ? 9.906 -29.922 -4.703 1 88.56 179 ARG A O 1
ATOM 1446 N N . GLY A 1 180 ? 7.691 -30.016 -4.824 1 92.62 180 GLY A N 1
ATOM 1447 C CA . GLY A 1 180 ? 7.703 -31.469 -4.957 1 92.62 180 GLY A CA 1
ATOM 1448 C C . GLY A 1 180 ? 8.164 -31.938 -6.324 1 92.62 180 GLY A C 1
ATOM 1449 O O . GLY A 1 180 ? 8.539 -33.094 -6.492 1 92.62 180 GLY A O 1
ATOM 1450 N N . THR A 1 181 ? 8.133 -31.078 -7.191 1 96.56 181 THR A N 1
ATOM 1451 C CA . THR A 1 181 ? 8.453 -31.406 -8.57 1 96.56 181 THR A CA 1
ATOM 1452 C C . THR A 1 181 ? 9.938 -31.188 -8.852 1 96.56 181 THR A C 1
ATOM 1454 O O . THR A 1 181 ? 10.523 -31.844 -9.711 1 96.56 181 THR A O 1
ATOM 1457 N N . LEU A 1 182 ? 10.609 -30.359 -8.125 1 97 182 LEU A N 1
ATOM 1458 C CA . LEU A 1 182 ? 11.984 -29.938 -8.383 1 97 182 LEU A CA 1
ATOM 1459 C C . LEU A 1 182 ? 12.977 -30.891 -7.719 1 97 182 LEU A C 1
ATOM 1461 O O . LEU A 1 182 ? 12.703 -31.438 -6.652 1 97 182 LEU A O 1
ATOM 1465 N N . THR A 1 183 ? 14.117 -31.062 -8.398 1 96.5 183 THR A N 1
ATOM 1466 C CA . THR A 1 183 ? 15.227 -31.766 -7.766 1 96.5 183 THR A CA 1
ATOM 1467 C C . THR A 1 183 ? 15.82 -30.938 -6.629 1 96.5 183 THR A C 1
ATOM 1469 O O . THR A 1 183 ? 15.578 -29.734 -6.543 1 96.5 183 THR A O 1
ATOM 1472 N N . PRO A 1 184 ? 16.562 -31.562 -5.809 1 95.62 184 PRO A N 1
ATOM 1473 C CA . PRO A 1 184 ? 17.172 -30.797 -4.707 1 95.62 184 PRO A CA 1
ATOM 1474 C C . PRO A 1 184 ? 18 -29.609 -5.188 1 95.62 184 PRO A C 1
ATOM 1476 O O . PRO A 1 184 ? 17.906 -28.516 -4.609 1 95.62 184 PRO A O 1
ATOM 1479 N N . LYS A 1 185 ? 18.75 -29.797 -6.246 1 96.31 185 LYS A N 1
ATOM 1480 C CA . LYS A 1 185 ? 19.562 -28.719 -6.789 1 96.31 185 LYS A CA 1
ATOM 1481 C C . LYS A 1 185 ? 18.688 -27.594 -7.34 1 96.31 185 LYS A C 1
ATOM 1483 O O . LYS A 1 185 ? 18.969 -26.422 -7.125 1 96.31 185 LYS A O 1
ATOM 1488 N N . GLN A 1 186 ? 17.625 -28.016 -7.996 1 97 186 GLN A N 1
ATOM 1489 C CA . GLN A 1 186 ? 16.688 -27.047 -8.555 1 97 186 GLN A CA 1
ATOM 1490 C C . GLN A 1 186 ? 15.969 -26.281 -7.453 1 97 186 GLN A C 1
ATOM 1492 O O . GLN A 1 186 ? 15.742 -25.078 -7.574 1 97 186 GLN A O 1
ATOM 1497 N N . ARG A 1 187 ? 15.719 -26.984 -6.43 1 96.19 187 ARG A N 1
ATOM 1498 C CA . ARG A 1 187 ? 14.992 -26.375 -5.316 1 96.19 187 ARG A CA 1
ATOM 1499 C C . ARG A 1 187 ? 15.805 -25.266 -4.672 1 96.19 187 ARG A C 1
ATOM 1501 O O . ARG A 1 187 ? 15.258 -24.219 -4.312 1 96.19 187 ARG A O 1
ATOM 1508 N N . VAL A 1 188 ? 17.047 -25.438 -4.52 1 96.31 188 VAL A N 1
ATOM 1509 C CA . VAL A 1 188 ? 17.906 -24.422 -3.941 1 96.31 188 VAL A CA 1
ATOM 1510 C C . VAL A 1 188 ? 17.891 -23.172 -4.812 1 96.31 188 VAL A C 1
ATOM 1512 O O . VAL A 1 188 ? 17.781 -22.062 -4.305 1 96.31 188 VAL A O 1
ATOM 1515 N N . LYS A 1 189 ? 17.953 -23.391 -6.105 1 95.88 189 LYS A N 1
ATOM 1516 C CA . LYS A 1 189 ? 17.922 -22.266 -7.039 1 95.88 189 LYS A CA 1
ATOM 1517 C C . LYS A 1 189 ? 16.594 -21.531 -6.973 1 95.88 189 LYS A C 1
ATOM 1519 O O . LYS A 1 189 ? 16.562 -20.297 -6.938 1 95.88 189 LYS A O 1
ATOM 1524 N N . TYR A 1 190 ? 15.602 -22.328 -6.922 1 95.31 190 TYR A N 1
ATOM 1525 C CA . TYR A 1 190 ? 14.258 -21.75 -6.875 1 95.31 190 TYR A CA 1
ATOM 1526 C C . TYR A 1 190 ? 14.047 -20.969 -5.582 1 95.31 190 TYR A C 1
ATOM 1528 O O . TYR A 1 190 ? 13.547 -19.844 -5.602 1 95.31 190 TYR A O 1
ATOM 1536 N N . ASP A 1 191 ? 14.469 -21.531 -4.508 1 93.81 191 ASP A N 1
ATOM 1537 C CA . ASP A 1 191 ? 14.305 -20.906 -3.199 1 93.81 191 ASP A CA 1
ATOM 1538 C C . ASP A 1 191 ? 15.086 -19.609 -3.115 1 93.81 191 ASP A C 1
ATOM 1540 O O . ASP A 1 191 ? 14.602 -18.625 -2.537 1 93.81 191 ASP A O 1
ATOM 1544 N N . ARG A 1 192 ? 16.188 -19.609 -3.705 1 94.56 192 ARG A N 1
ATOM 1545 C CA . ARG A 1 192 ? 17 -18.391 -3.717 1 94.56 192 ARG A CA 1
ATOM 1546 C C . ARG A 1 192 ? 16.328 -17.281 -4.516 1 94.56 192 ARG A C 1
ATOM 1548 O O . ARG A 1 192 ? 16.297 -16.125 -4.09 1 94.56 192 ARG A O 1
ATOM 1555 N N . ALA A 1 193 ? 15.773 -17.688 -5.621 1 93 193 ALA A N 1
ATOM 1556 C CA . ALA A 1 193 ? 15.078 -16.719 -6.457 1 93 193 ALA A CA 1
ATOM 1557 C C . ALA A 1 193 ? 13.828 -16.172 -5.758 1 93 193 ALA A C 1
ATOM 1559 O O . ALA A 1 193 ? 13.555 -14.977 -5.797 1 93 193 ALA A O 1
ATOM 1560 N N . GLU A 1 194 ? 13.172 -17.047 -5.156 1 90.94 194 GLU A N 1
ATOM 1561 C CA . GLU A 1 194 ? 11.961 -16.656 -4.43 1 90.94 194 GLU A CA 1
ATOM 1562 C C . GLU A 1 194 ? 12.297 -15.742 -3.258 1 90.94 194 GLU A C 1
ATOM 1564 O O . GLU A 1 194 ? 11.586 -14.766 -3.008 1 90.94 194 GLU A O 1
ATOM 1569 N N . LEU A 1 195 ? 13.344 -16.062 -2.604 1 92.88 195 LEU A N 1
ATOM 1570 C CA . LEU A 1 195 ? 13.766 -15.258 -1.471 1 92.88 195 LEU A CA 1
ATOM 1571 C C . LEU A 1 195 ? 14.141 -13.844 -1.923 1 92.88 195 LEU A C 1
ATOM 1573 O O . LEU A 1 195 ? 13.773 -12.867 -1.271 1 92.88 195 LEU A O 1
ATOM 1577 N N . LYS A 1 196 ? 14.805 -13.766 -3.014 1 92.56 196 LYS A N 1
ATOM 1578 C CA . LYS A 1 196 ? 15.188 -12.469 -3.553 1 92.56 196 LYS A CA 1
ATOM 1579 C C . LYS A 1 196 ? 13.961 -11.633 -3.898 1 92.56 196 LYS A C 1
ATOM 1581 O O . LYS A 1 196 ? 13.922 -10.43 -3.625 1 92.56 196 LYS A O 1
ATOM 1586 N N . ARG A 1 197 ? 13 -12.297 -4.426 1 91.12 197 ARG A N 1
ATOM 1587 C CA . ARG A 1 197 ? 11.766 -11.609 -4.793 1 91.12 197 ARG A CA 1
ATOM 1588 C C . ARG A 1 197 ? 11.023 -11.125 -3.555 1 91.12 197 ARG A C 1
ATOM 1590 O O . ARG A 1 197 ? 10.523 -10 -3.523 1 91.12 197 ARG A O 1
ATOM 1597 N N . ARG A 1 198 ? 10.93 -11.938 -2.629 1 92.31 198 ARG A N 1
ATOM 1598 C CA . ARG A 1 198 ? 10.234 -11.578 -1.398 1 92.31 198 ARG A CA 1
ATOM 1599 C C . ARG A 1 198 ? 10.961 -10.461 -0.663 1 92.31 198 ARG A C 1
ATOM 1601 O O . ARG A 1 198 ? 10.336 -9.57 -0.088 1 92.31 198 ARG A O 1
ATOM 1608 N N . ASN A 1 199 ? 12.242 -10.531 -0.715 1 94.56 199 ASN A N 1
ATOM 1609 C CA . ASN A 1 199 ? 13.039 -9.477 -0.095 1 94.56 199 ASN A CA 1
ATOM 1610 C C . ASN A 1 199 ? 12.797 -8.125 -0.766 1 94.56 199 ASN A C 1
ATOM 1612 O O . ASN A 1 199 ? 12.656 -7.105 -0.088 1 94.56 199 ASN A O 1
ATOM 1616 N N . PHE A 1 200 ? 12.781 -8.258 -2.012 1 93.56 200 PHE A N 1
ATOM 1617 C CA . PHE A 1 200 ? 12.531 -7.027 -2.76 1 93.56 200 PHE A CA 1
ATOM 1618 C C . PHE A 1 200 ? 11.18 -6.434 -2.385 1 93.56 200 PHE A C 1
ATOM 1620 O O . PHE A 1 200 ? 11.07 -5.234 -2.125 1 93.56 200 PHE A O 1
ATOM 1627 N N . ARG A 1 201 ? 10.227 -7.238 -2.375 1 93.75 201 ARG A N 1
ATOM 1628 C CA . ARG A 1 201 ? 8.875 -6.785 -2.057 1 93.75 201 ARG A CA 1
ATOM 1629 C C . ARG A 1 201 ? 8.797 -6.25 -0.631 1 93.75 201 ARG A C 1
ATOM 1631 O O . ARG A 1 201 ? 8.164 -5.227 -0.38 1 93.75 201 ARG A O 1
ATOM 1638 N N . PHE A 1 202 ? 9.398 -6.906 0.244 1 96.44 202 PHE A N 1
ATOM 1639 C CA . PHE A 1 202 ? 9.383 -6.477 1.638 1 96.44 202 PHE A CA 1
ATOM 1640 C C . PHE A 1 202 ? 10.062 -5.125 1.799 1 96.44 202 PHE A C 1
ATOM 1642 O O . PHE A 1 202 ? 9.547 -4.238 2.482 1 96.44 202 PHE A O 1
ATOM 1649 N N . LYS A 1 203 ? 11.148 -5.008 1.134 1 96.25 203 LYS A N 1
ATOM 1650 C CA . LYS A 1 203 ? 11.867 -3.74 1.206 1 96.25 203 LYS A CA 1
ATOM 1651 C C . LYS A 1 203 ? 11 -2.59 0.69 1 96.25 203 LYS A C 1
ATOM 1653 O O . LYS A 1 203 ? 11.031 -1.49 1.246 1 96.25 203 LYS A O 1
ATOM 1658 N N . ALA A 1 204 ? 10.336 -2.889 -0.341 1 94.88 204 ALA A N 1
ATOM 1659 C CA . ALA A 1 204 ? 9.422 -1.885 -0.878 1 94.88 204 ALA A CA 1
ATOM 1660 C C . ALA A 1 204 ? 8.336 -1.526 0.14 1 94.88 204 ALA A C 1
ATOM 1662 O O . ALA A 1 204 ? 8.008 -0.351 0.318 1 94.88 204 ALA A O 1
ATOM 1663 N N . GLN A 1 205 ? 7.867 -2.465 0.774 1 96.44 205 GLN A N 1
ATOM 1664 C CA . GLN A 1 205 ? 6.832 -2.242 1.779 1 96.44 205 GLN A CA 1
ATOM 1665 C C . GLN A 1 205 ? 7.379 -1.46 2.969 1 96.44 205 GLN A C 1
ATOM 1667 O O . GLN A 1 205 ? 6.684 -0.616 3.537 1 96.44 205 GLN A O 1
ATOM 1672 N N . VAL A 1 206 ? 8.508 -1.8 3.33 1 97.62 206 VAL A N 1
ATOM 1673 C CA . VAL A 1 206 ? 9.156 -1.075 4.418 1 97.62 206 VAL A CA 1
ATOM 1674 C C . VAL A 1 206 ? 9.297 0.399 4.047 1 97.62 206 VAL A C 1
ATOM 1676 O O . VAL A 1 206 ? 8.992 1.281 4.852 1 97.62 206 VAL A O 1
ATOM 1679 N N . ALA A 1 207 ? 9.734 0.615 2.838 1 96.56 207 ALA A N 1
ATOM 1680 C CA . ALA A 1 207 ? 9.906 1.988 2.371 1 96.56 207 ALA A CA 1
ATOM 1681 C C . ALA A 1 207 ? 8.578 2.748 2.412 1 96.56 207 ALA A C 1
ATOM 1683 O O . ALA A 1 207 ? 8.539 3.912 2.814 1 96.56 207 ALA A O 1
ATOM 1684 N N . VAL A 1 208 ? 7.566 2.117 2.064 1 95.06 208 VAL A N 1
ATOM 1685 C CA . VAL A 1 208 ? 6.25 2.744 2.074 1 95.06 208 VAL A CA 1
ATOM 1686 C C . VAL A 1 208 ? 5.824 3.033 3.512 1 95.06 208 VAL A C 1
ATOM 1688 O O . VAL A 1 208 ? 5.355 4.133 3.818 1 95.06 208 VAL A O 1
ATOM 1691 N N . ALA A 1 209 ? 6 2.088 4.324 1 94.81 209 ALA A N 1
ATOM 1692 C CA . ALA A 1 209 ? 5.625 2.266 5.723 1 94.81 209 ALA A CA 1
ATOM 1693 C C . ALA A 1 209 ? 6.391 3.422 6.355 1 94.81 209 ALA A C 1
ATOM 1695 O O . ALA A 1 209 ? 5.812 4.234 7.086 1 94.81 209 ALA A O 1
ATOM 1696 N N . VAL A 1 210 ? 7.625 3.479 6.07 1 95.69 210 VAL A N 1
ATOM 1697 C CA . VAL A 1 210 ? 8.469 4.535 6.617 1 95.69 210 VAL A CA 1
ATOM 1698 C C . VAL A 1 210 ? 8.039 5.887 6.055 1 95.69 210 VAL A C 1
ATOM 1700 O O . VAL A 1 210 ? 7.988 6.883 6.781 1 95.69 210 VAL A O 1
ATOM 1703 N N . SER A 1 211 ? 7.723 5.879 4.812 1 92.56 211 SER A N 1
ATOM 1704 C CA . SER A 1 211 ? 7.258 7.121 4.207 1 92.56 211 SER A CA 1
ATOM 1705 C C . SER A 1 211 ? 5.965 7.602 4.855 1 92.56 211 SER A C 1
ATOM 1707 O O . SER A 1 211 ? 5.754 8.805 5.008 1 92.56 211 SER A O 1
ATOM 1709 N N . LEU A 1 212 ? 5.137 6.707 5.195 1 88.88 212 LEU A N 1
ATOM 1710 C CA . LEU A 1 212 ? 3.889 7.059 5.863 1 88.88 212 LEU A CA 1
ATOM 1711 C C . LEU A 1 212 ? 4.156 7.59 7.27 1 88.88 212 LEU A C 1
ATOM 1713 O O . LEU A 1 212 ? 3.49 8.523 7.719 1 88.88 212 LEU A O 1
ATOM 1717 N N . LE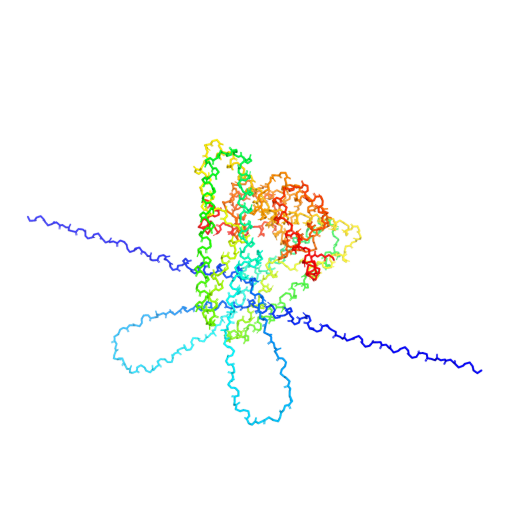U A 1 213 ? 5.07 7 7.863 1 90.12 213 LEU A N 1
ATOM 1718 C CA . LEU A 1 213 ? 5.465 7.445 9.195 1 90.12 213 LEU A CA 1
ATOM 1719 C C . LEU A 1 213 ? 5.977 8.883 9.156 1 90.12 213 LEU A C 1
ATOM 1721 O O . LEU A 1 213 ? 5.766 9.648 10.102 1 90.12 213 LEU A O 1
ATOM 1725 N N . GLU A 1 214 ? 6.582 9.25 8.141 1 89.88 214 GLU A N 1
ATOM 1726 C CA . GLU A 1 214 ? 7.207 10.562 8 1 89.88 214 GLU A CA 1
ATOM 1727 C C . GLU A 1 214 ? 6.16 11.68 8.008 1 89.88 214 GLU A C 1
ATOM 1729 O O . GLU A 1 214 ? 6.492 12.844 8.227 1 89.88 214 GLU A O 1
ATOM 1734 N N . ARG A 1 215 ? 4.977 11.312 7.762 1 81.69 215 ARG A N 1
ATOM 1735 C CA . ARG A 1 215 ? 3.908 12.305 7.824 1 81.69 215 ARG A CA 1
ATOM 1736 C C . ARG A 1 215 ? 3.742 12.844 9.242 1 81.69 215 ARG A C 1
ATOM 1738 O O . ARG A 1 215 ? 3.35 14 9.43 1 81.69 215 ARG A O 1
ATOM 1745 N N . ARG A 1 216 ? 4.113 12.008 10.164 1 83.5 216 ARG A N 1
ATOM 1746 C CA . ARG A 1 216 ? 3.967 12.383 11.57 1 83.5 216 ARG A CA 1
ATOM 1747 C C . ARG A 1 216 ? 5.324 12.648 12.211 1 83.5 216 ARG A C 1
ATOM 1749 O O . ARG A 1 216 ? 5.406 13.344 13.227 1 83.5 216 ARG A O 1
ATOM 1756 N N . MET A 1 217 ? 6.227 12.008 11.555 1 88.62 217 MET A N 1
ATOM 1757 C CA . MET A 1 217 ? 7.574 12.062 12.109 1 88.62 217 MET A CA 1
ATOM 1758 C C . MET A 1 217 ? 8.609 12.242 11.008 1 88.62 217 MET A C 1
ATOM 1760 O O . MET A 1 217 ? 9.141 11.266 10.484 1 88.62 217 MET A O 1
ATOM 1764 N N . PRO A 1 218 ? 8.883 13.477 10.773 1 88.38 218 PRO A N 1
ATOM 1765 C CA . PRO A 1 218 ? 9.875 13.688 9.719 1 88.38 218 PRO A CA 1
ATOM 1766 C C . PRO A 1 218 ? 11.219 13.039 10.031 1 88.38 218 PRO A C 1
ATOM 1768 O O . PRO A 1 218 ? 11.664 13.055 11.18 1 88.38 218 PRO A O 1
ATOM 1771 N N . LEU A 1 219 ? 11.812 12.461 9.008 1 92.94 219 LEU A N 1
ATOM 1772 C CA . LEU A 1 219 ? 13.109 11.805 9.109 1 92.94 219 LEU A CA 1
ATOM 1773 C C . LEU A 1 219 ? 14.117 12.438 8.156 1 92.94 219 LEU A C 1
ATOM 1775 O O . LEU A 1 219 ? 13.75 12.875 7.066 1 92.94 219 LEU A O 1
ATOM 1779 N N . THR A 1 220 ? 15.352 12.492 8.648 1 91.69 220 THR A N 1
ATOM 1780 C CA . THR A 1 220 ? 16.422 12.805 7.711 1 91.69 220 THR A CA 1
ATOM 1781 C C . THR A 1 220 ? 16.672 11.641 6.758 1 91.69 220 THR A C 1
ATOM 1783 O O . THR A 1 220 ? 16.219 10.516 7.008 1 91.69 220 THR A O 1
ATOM 1786 N N . GLU A 1 221 ? 17.375 11.945 5.719 1 91.62 221 GLU A N 1
ATOM 1787 C CA . GLU A 1 221 ? 17.703 10.898 4.754 1 91.62 221 GLU A CA 1
ATOM 1788 C C . GLU A 1 221 ? 18.484 9.766 5.41 1 91.62 221 GLU A C 1
ATOM 1790 O O . GLU A 1 221 ? 18.25 8.594 5.137 1 91.62 221 GLU A O 1
ATOM 1795 N N . ALA A 1 222 ? 19.391 10.188 6.277 1 93.88 222 ALA A N 1
ATOM 1796 C CA . ALA A 1 222 ? 20.203 9.195 6.965 1 93.88 222 ALA A CA 1
ATOM 1797 C C . ALA A 1 222 ? 19.359 8.32 7.887 1 93.88 222 ALA A C 1
ATOM 1799 O O . ALA A 1 222 ? 19.516 7.098 7.906 1 93.88 222 ALA A O 1
ATOM 1800 N N . GLN A 1 223 ? 18.5 8.977 8.648 1 95.88 223 GLN A N 1
ATOM 1801 C CA . GLN A 1 223 ? 17.609 8.242 9.547 1 95.88 223 GLN A CA 1
ATOM 1802 C C . GLN A 1 223 ? 16.719 7.277 8.766 1 95.88 223 GLN A C 1
ATOM 1804 O O . GLN A 1 223 ? 16.578 6.113 9.141 1 95.88 223 GLN A O 1
ATOM 1809 N N . ARG A 1 224 ? 16.188 7.742 7.672 1 95.81 224 ARG A N 1
ATOM 1810 C CA . ARG A 1 224 ? 15.305 6.957 6.812 1 95.81 224 ARG A CA 1
ATOM 1811 C C . ARG A 1 224 ? 16.016 5.727 6.27 1 95.81 224 ARG A C 1
ATOM 1813 O O . ARG A 1 224 ? 15.523 4.602 6.402 1 95.81 224 ARG A O 1
ATOM 1820 N N . SER A 1 225 ? 17.156 5.953 5.691 1 95.56 225 SER A N 1
ATOM 1821 C CA . SER A 1 225 ? 17.922 4.875 5.078 1 95.56 225 SER A CA 1
ATOM 1822 C C . SER A 1 225 ? 18.328 3.828 6.113 1 95.56 225 SER A C 1
ATOM 1824 O O . SER A 1 225 ? 18.234 2.627 5.855 1 95.56 225 SER A O 1
ATOM 1826 N N . GLN A 1 226 ? 18.703 4.297 7.227 1 96.94 226 GLN A N 1
ATOM 1827 C CA . GLN A 1 226 ? 19.125 3.385 8.281 1 96.94 226 GLN A CA 1
ATOM 1828 C C . GLN A 1 226 ? 17.938 2.561 8.797 1 96.94 226 GLN A C 1
ATOM 1830 O O . GLN A 1 226 ? 18.062 1.354 9.008 1 96.94 226 GLN A O 1
ATOM 1835 N N . LEU A 1 227 ? 16.875 3.211 8.992 1 97.31 227 LEU A N 1
ATOM 1836 C CA . LEU A 1 227 ? 15.688 2.525 9.477 1 97.31 227 LEU A CA 1
ATOM 1837 C C . LEU A 1 227 ? 15.242 1.451 8.492 1 97.31 227 LEU A C 1
ATOM 1839 O O . LEU A 1 227 ? 14.969 0.316 8.883 1 97.31 227 LEU A O 1
ATOM 1843 N N . ILE A 1 228 ? 15.188 1.764 7.254 1 97.19 228 ILE A N 1
ATOM 1844 C CA . ILE A 1 228 ? 14.773 0.828 6.215 1 97.19 228 ILE A CA 1
ATOM 1845 C C . ILE A 1 228 ? 15.727 -0.36 6.18 1 97.19 228 ILE A C 1
ATOM 1847 O O . ILE A 1 228 ? 15.297 -1.513 6.105 1 97.19 228 ILE A O 1
ATOM 1851 N N . LYS A 1 229 ? 16.984 -0.06 6.254 1 96.69 229 LYS A N 1
ATOM 1852 C CA . LYS A 1 229 ? 18 -1.116 6.227 1 96.69 229 LYS A CA 1
ATOM 1853 C C . LYS A 1 229 ? 17.828 -2.062 7.41 1 96.69 229 LYS A C 1
ATOM 1855 O O . LYS A 1 229 ? 17.781 -3.283 7.238 1 96.69 229 LYS A O 1
ATOM 1860 N N . LEU A 1 230 ? 17.688 -1.51 8.57 1 97.25 230 LEU A N 1
ATOM 1861 C CA . LEU A 1 230 ? 17.594 -2.324 9.773 1 97.25 230 LEU A CA 1
ATOM 1862 C C . LEU A 1 230 ? 16.344 -3.215 9.734 1 97.25 230 LEU A C 1
ATOM 1864 O O . LEU A 1 230 ? 16.438 -4.41 10.023 1 97.25 230 LEU A O 1
ATOM 1868 N N . ILE A 1 231 ? 15.242 -2.658 9.328 1 97.56 231 ILE A N 1
ATOM 1869 C CA . ILE A 1 231 ? 13.992 -3.418 9.336 1 97.56 231 ILE A CA 1
ATOM 1870 C C . ILE A 1 231 ? 14.039 -4.488 8.25 1 97.56 231 ILE A C 1
ATOM 1872 O O . ILE A 1 231 ? 13.578 -5.617 8.469 1 97.56 231 ILE A O 1
ATOM 1876 N N . SER A 1 232 ? 14.57 -4.164 7.078 1 95.94 232 SER A N 1
ATOM 1877 C CA . SER A 1 232 ? 14.562 -5.07 5.938 1 95.94 232 SER A CA 1
ATOM 1878 C C . SER A 1 232 ? 15.539 -6.23 6.148 1 95.94 232 SER A C 1
ATOM 1880 O O . SER A 1 232 ? 15.414 -7.273 5.508 1 95.94 232 SER A O 1
ATOM 1882 N N . GLU A 1 233 ? 16.5 -6.117 7.07 1 93.25 233 GLU A N 1
ATOM 1883 C CA . GLU A 1 233 ? 17.562 -7.109 7.188 1 93.25 233 GLU A CA 1
ATOM 1884 C C . GLU A 1 233 ? 17.469 -7.867 8.508 1 93.25 233 GLU A C 1
ATOM 1886 O O . GLU A 1 233 ? 18.25 -8.781 8.766 1 93.25 233 GLU A O 1
ATOM 1891 N N . VAL A 1 234 ? 16.5 -7.543 9.297 1 90.25 234 VAL A N 1
ATOM 1892 C CA . VAL A 1 234 ? 16.422 -8.109 10.641 1 90.25 234 VAL A CA 1
ATOM 1893 C C . VAL A 1 234 ? 16.016 -9.578 10.562 1 90.25 234 VAL A C 1
ATOM 1895 O O . VAL A 1 234 ? 16.438 -10.383 11.398 1 90.25 234 VAL A O 1
ATOM 1898 N N . ALA A 1 235 ? 15.18 -9.891 9.703 1 86.44 235 ALA A N 1
ATOM 1899 C CA . ALA A 1 235 ? 14.664 -11.25 9.547 1 86.44 235 ALA A CA 1
ATOM 1900 C C . ALA A 1 235 ? 14.312 -11.539 8.086 1 86.44 235 ALA A C 1
ATOM 1902 O O . ALA A 1 235 ? 14.273 -10.625 7.262 1 86.44 235 ALA A O 1
ATOM 1903 N N . PRO A 1 236 ? 14.172 -12.844 7.902 1 88.94 236 PRO A N 1
ATOM 1904 C CA . PRO A 1 236 ? 13.664 -13.141 6.562 1 88.94 236 PRO A CA 1
ATOM 1905 C C . PRO A 1 236 ? 12.328 -12.469 6.273 1 88.94 236 PRO A C 1
ATOM 1907 O O . PRO A 1 236 ? 11.531 -12.242 7.191 1 88.94 236 PRO A O 1
ATOM 1910 N N . PRO A 1 237 ? 12.164 -12.203 5.027 1 93.56 237 PRO A N 1
ATOM 1911 C CA . PRO A 1 237 ? 10.922 -11.523 4.664 1 93.56 237 PRO A CA 1
ATOM 1912 C C . PRO A 1 237 ? 9.68 -12.352 4.984 1 93.56 237 PRO A C 1
ATOM 1914 O O . PRO A 1 237 ? 9.781 -13.57 5.172 1 93.56 237 PRO A O 1
ATOM 1917 N N . PRO A 1 238 ? 8.555 -11.672 5.062 1 93 238 PRO A N 1
ATOM 1918 C CA . PRO A 1 238 ? 7.312 -12.391 5.355 1 93 238 PRO A CA 1
ATOM 1919 C C . PRO A 1 238 ? 6.992 -13.469 4.316 1 93 238 PRO A C 1
ATOM 1921 O O . PRO A 1 238 ? 7.477 -13.398 3.186 1 93 238 PRO A O 1
ATOM 1924 N N . LEU A 1 239 ? 6.18 -14.367 4.75 1 87.31 239 LEU A N 1
ATOM 1925 C CA . LEU A 1 239 ? 5.836 -15.508 3.91 1 87.31 239 LEU A CA 1
ATOM 1926 C C . LEU A 1 239 ? 4.793 -15.125 2.869 1 87.31 239 LEU A C 1
ATOM 1928 O O . LEU A 1 239 ? 4.656 -15.789 1.841 1 87.31 239 LEU A O 1
ATOM 1932 N N . ARG A 1 240 ? 4.105 -14.18 3.217 1 87.69 240 ARG A N 1
ATOM 1933 C CA . ARG A 1 240 ? 3.102 -13.68 2.285 1 87.69 240 ARG A CA 1
ATOM 1934 C C . ARG A 1 240 ? 2.943 -12.172 2.406 1 87.69 240 ARG A C 1
ATOM 1936 O O . ARG A 1 240 ? 3.486 -11.555 3.328 1 87.69 240 ARG A O 1
ATOM 1943 N N . PHE A 1 241 ? 2.275 -11.594 1.403 1 88.62 241 PHE A N 1
ATOM 1944 C CA . PHE A 1 241 ? 2.025 -10.156 1.377 1 88.62 241 PHE A CA 1
ATOM 1945 C C . PHE A 1 241 ? 0.538 -9.875 1.205 1 88.62 241 PHE A C 1
ATOM 1947 O O . PHE A 1 241 ? -0.19 -10.672 0.613 1 88.62 241 PHE A O 1
ATOM 1954 N N . GLY A 1 242 ? 0.102 -8.672 1.82 1 84.25 242 GLY A N 1
ATOM 1955 C CA . GLY A 1 242 ? -1.307 -8.328 1.705 1 84.25 242 GLY A CA 1
ATOM 1956 C C . GLY A 1 242 ? -1.735 -7.238 2.67 1 84.25 242 GLY A C 1
ATOM 1957 O O . GLY A 1 242 ? -1.01 -6.266 2.877 1 84.25 242 GLY A O 1
ATOM 1958 N N . GLN A 1 243 ? -2.828 -7.418 3.213 1 83.44 243 GLN A N 1
ATOM 1959 C CA . GLN A 1 243 ? -3.51 -6.367 3.963 1 83.44 243 GLN A CA 1
ATOM 1960 C C . GLN A 1 243 ? -2.777 -6.059 5.266 1 83.44 243 GLN A C 1
ATOM 1962 O O . GLN A 1 243 ? -2.92 -4.969 5.82 1 83.44 243 GLN A O 1
ATOM 1967 N N . TYR A 1 244 ? -1.958 -6.961 5.727 1 91.44 244 TYR A N 1
ATOM 1968 C CA . TYR A 1 244 ? -1.316 -6.77 7.023 1 91.44 244 TYR A CA 1
ATOM 1969 C C . TYR A 1 244 ? 0.133 -6.328 6.852 1 91.44 244 TYR A C 1
ATOM 1971 O O . TYR A 1 244 ? 0.907 -6.336 7.812 1 91.44 244 TYR A O 1
ATOM 1979 N N . ASP A 1 245 ? 0.481 -5.91 5.664 1 93.38 245 ASP A N 1
ATOM 1980 C CA . ASP A 1 245 ? 1.878 -5.629 5.348 1 93.38 245 ASP A CA 1
ATOM 1981 C C . ASP A 1 245 ? 2.449 -4.57 6.293 1 93.38 245 ASP A C 1
ATOM 1983 O O . ASP A 1 245 ? 3.578 -4.703 6.77 1 93.38 245 ASP A O 1
ATOM 1987 N N . ARG A 1 246 ? 1.694 -3.617 6.543 1 92.81 246 ARG A N 1
ATOM 1988 C CA . ARG A 1 246 ? 2.176 -2.557 7.422 1 92.81 246 ARG A CA 1
ATOM 1989 C C . ARG A 1 246 ? 2.475 -3.096 8.82 1 92.81 246 ARG A C 1
ATOM 1991 O O . ARG A 1 246 ? 3.482 -2.732 9.422 1 92.81 246 ARG A O 1
ATOM 1998 N N . TYR A 1 247 ? 1.642 -3.932 9.281 1 94.56 247 TYR A N 1
ATOM 1999 C CA . TYR A 1 247 ? 1.829 -4.508 10.609 1 94.56 247 TYR A CA 1
ATOM 2000 C C . TYR A 1 247 ? 3.033 -5.445 10.633 1 94.56 247 TYR A C 1
ATOM 2002 O O . TYR A 1 247 ? 3.744 -5.527 11.633 1 94.56 247 TYR A O 1
ATOM 2010 N N . VAL A 1 248 ? 3.199 -6.098 9.547 1 96.62 248 VAL A N 1
ATOM 2011 C CA . VAL A 1 248 ? 4.359 -6.977 9.43 1 96.62 248 VAL A CA 1
ATOM 2012 C C . VAL A 1 248 ? 5.641 -6.156 9.555 1 96.62 248 VAL A C 1
ATOM 2014 O O . VAL A 1 248 ? 6.57 -6.547 10.266 1 96.62 248 VAL A O 1
ATOM 2017 N N . VAL A 1 249 ? 5.656 -5.051 8.898 1 97.62 249 VAL A N 1
ATOM 2018 C CA . VAL A 1 249 ? 6.824 -4.176 8.93 1 97.62 249 VAL A CA 1
ATOM 2019 C C . VAL A 1 249 ? 7.113 -3.756 10.367 1 97.62 249 VAL A C 1
ATOM 2021 O O . VAL A 1 249 ? 8.25 -3.867 10.836 1 97.62 249 VAL A O 1
ATOM 2024 N N . TRP A 1 250 ? 6.117 -3.342 11.047 1 97.06 250 TRP A N 1
ATOM 2025 C CA . TRP A 1 250 ? 6.316 -2.85 12.406 1 97.06 250 TRP A CA 1
ATOM 2026 C C . TRP A 1 250 ? 6.625 -3.998 13.359 1 97.06 250 TRP A C 1
ATOM 2028 O O . TRP A 1 250 ? 7.387 -3.83 14.32 1 97.06 250 TRP A O 1
ATOM 2038 N N . TYR A 1 251 ? 6.078 -5.176 13.141 1 97.38 251 TYR A N 1
ATOM 2039 C CA . TYR A 1 251 ? 6.449 -6.359 13.906 1 97.38 251 TYR A CA 1
ATOM 2040 C C . TYR A 1 251 ? 7.941 -6.652 13.773 1 97.38 251 TYR A C 1
ATOM 2042 O O . TYR A 1 251 ? 8.625 -6.879 14.773 1 97.38 251 TYR A O 1
ATOM 2050 N N . PHE A 1 252 ? 8.414 -6.609 12.578 1 97.19 252 PHE A N 1
ATOM 2051 C CA . PHE A 1 252 ? 9.836 -6.863 12.359 1 97.19 252 PHE A CA 1
ATOM 2052 C C . PHE A 1 252 ? 10.688 -5.773 13 1 97.19 252 PHE A C 1
ATOM 2054 O O . PHE A 1 252 ? 11.758 -6.051 13.547 1 97.19 252 PHE A O 1
ATOM 2061 N N . ALA A 1 253 ? 10.18 -4.57 12.969 1 97.12 253 ALA A N 1
ATOM 2062 C CA . ALA A 1 253 ? 10.867 -3.484 13.656 1 97.12 253 ALA A CA 1
ATOM 2063 C C . ALA A 1 253 ? 10.984 -3.773 15.156 1 97.12 253 ALA A C 1
ATOM 2065 O O . ALA A 1 253 ? 12.008 -3.467 15.773 1 97.12 253 ALA A O 1
ATOM 2066 N N . SER A 1 254 ? 9.961 -4.336 15.688 1 96.38 254 SER A N 1
ATOM 2067 C CA . SER A 1 254 ? 9.906 -4.613 17.125 1 96.38 254 SER A CA 1
ATOM 2068 C C . SER A 1 254 ? 10.891 -5.711 17.516 1 96.38 254 SER A C 1
ATOM 2070 O O . SER A 1 254 ? 11.195 -5.895 18.688 1 96.38 254 SER A O 1
ATOM 2072 N N . GLN A 1 255 ? 11.359 -6.445 16.562 1 95.56 255 GLN A N 1
ATOM 2073 C CA . GLN A 1 255 ? 12.32 -7.512 16.828 1 95.56 255 GLN A CA 1
ATOM 2074 C C . GLN A 1 255 ? 13.742 -6.957 16.953 1 95.56 255 GLN A C 1
ATOM 2076 O O . GLN A 1 255 ? 14.656 -7.664 17.359 1 95.56 255 GLN A O 1
ATOM 2081 N N . ILE A 1 256 ? 13.891 -5.77 16.531 1 96.5 256 ILE A N 1
ATOM 2082 C CA . ILE A 1 256 ? 15.188 -5.109 16.656 1 96.5 256 ILE A CA 1
ATOM 2083 C C . ILE A 1 256 ? 15.375 -4.586 18.078 1 96.5 256 ILE A C 1
ATOM 2085 O O . ILE A 1 256 ? 14.469 -3.969 18.641 1 96.5 256 ILE A O 1
ATOM 2089 N N . PRO A 1 257 ? 16.531 -4.801 18.609 1 95.31 257 PRO A N 1
ATOM 2090 C CA . PRO A 1 257 ? 16.766 -4.262 19.953 1 95.31 257 PRO A CA 1
ATOM 2091 C C . PRO A 1 257 ? 16.5 -2.76 20.031 1 95.31 257 PRO A C 1
ATOM 2093 O O . PRO A 1 257 ? 16.938 -2 19.172 1 95.31 257 PRO A O 1
ATOM 2096 N N . GLU A 1 258 ? 15.812 -2.355 21.078 1 93.81 258 GLU A N 1
ATOM 2097 C CA . GLU A 1 258 ? 15.414 -0.961 21.25 1 93.81 258 GLU A CA 1
ATOM 2098 C C . GLU A 1 258 ? 16.625 -0.039 21.266 1 93.81 258 GLU A C 1
ATOM 2100 O O . GLU A 1 258 ? 16.578 1.071 20.734 1 93.81 258 GLU A O 1
ATOM 2105 N N . ALA A 1 259 ? 17.688 -0.486 21.859 1 94.38 259 ALA A N 1
ATOM 2106 C CA . ALA A 1 259 ? 18.891 0.319 21.969 1 94.38 259 ALA A CA 1
ATOM 2107 C C . ALA A 1 259 ? 19.438 0.679 20.594 1 94.38 259 ALA A C 1
ATOM 2109 O O . ALA A 1 259 ? 19.938 1.788 20.375 1 94.38 259 ALA A O 1
ATOM 2110 N N . THR A 1 260 ? 19.328 -0.244 19.641 1 95.12 260 THR A N 1
ATOM 2111 C CA . THR A 1 260 ? 19.797 -0.028 18.281 1 95.12 260 THR A CA 1
ATOM 2112 C C . THR A 1 260 ? 18.906 0.974 17.562 1 95.12 260 THR A C 1
ATOM 2114 O O . THR A 1 260 ? 19.406 1.883 16.891 1 95.12 260 THR A O 1
ATOM 2117 N N . LEU A 1 261 ? 17.625 0.867 17.766 1 95.44 261 LEU A N 1
ATOM 2118 C CA . LEU A 1 261 ? 16.672 1.735 17.094 1 95.44 261 LEU A CA 1
ATOM 2119 C C . LEU A 1 261 ? 16.719 3.145 17.672 1 95.44 261 LEU A C 1
ATOM 2121 O O . LEU A 1 261 ? 16.578 4.129 16.938 1 95.44 261 LEU A O 1
ATOM 2125 N N . LYS A 1 262 ? 16.875 3.223 18.922 1 94.44 262 LYS A N 1
ATOM 2126 C CA . LYS A 1 262 ? 16.875 4.516 19.609 1 94.44 262 LYS A CA 1
ATOM 2127 C C . LYS A 1 262 ? 18 5.406 19.109 1 94.44 262 LYS A C 1
ATOM 2129 O O . LYS A 1 262 ? 17.891 6.633 19.141 1 94.44 262 LYS A O 1
ATOM 2134 N N . GLN A 1 263 ? 19.047 4.789 18.594 1 94.94 263 GLN A N 1
ATOM 2135 C CA . GLN A 1 263 ? 20.203 5.539 18.094 1 94.94 263 GLN A CA 1
ATOM 2136 C C . GLN A 1 263 ? 19.859 6.305 16.828 1 94.94 263 GLN A C 1
ATOM 2138 O O . GLN A 1 263 ? 20.531 7.277 16.484 1 94.94 263 GLN A O 1
ATOM 2143 N N . ILE A 1 264 ? 18.781 5.922 16.188 1 95.25 264 ILE A N 1
ATOM 2144 C CA . ILE A 1 264 ? 18.406 6.52 14.922 1 95.25 264 ILE A CA 1
ATOM 2145 C C . ILE A 1 264 ? 17.594 7.789 15.164 1 95.25 264 ILE A C 1
ATOM 2147 O O . ILE A 1 264 ? 17.609 8.711 14.344 1 95.25 264 ILE A O 1
ATOM 2151 N N . PHE A 1 265 ? 16.922 7.891 16.312 1 94.38 265 PHE A N 1
ATOM 2152 C CA . PHE A 1 265 ? 15.883 8.891 16.516 1 94.38 265 PHE A CA 1
ATOM 2153 C C . PHE A 1 265 ? 16.25 9.836 17.641 1 94.38 265 PHE A C 1
ATOM 2155 O O . PHE A 1 265 ? 16.984 9.461 18.562 1 94.38 265 PHE A O 1
ATOM 2162 N N . ASP A 1 266 ? 15.789 11.031 17.562 1 90.56 266 ASP A N 1
ATOM 2163 C CA . ASP A 1 266 ? 15.773 11.875 18.75 1 90.56 266 ASP A CA 1
ATOM 2164 C C . ASP A 1 266 ? 14.617 11.508 19.672 1 90.56 266 ASP A C 1
ATOM 2166 O O . ASP A 1 266 ? 13.828 10.609 19.359 1 90.56 266 ASP A O 1
ATOM 2170 N N . ASP A 1 267 ? 14.57 12.148 20.797 1 88.44 267 ASP A N 1
ATOM 2171 C CA . ASP A 1 267 ? 13.617 11.758 21.828 1 88.44 267 ASP A CA 1
ATOM 2172 C C . ASP A 1 267 ? 12.18 11.953 21.344 1 88.44 267 ASP A C 1
ATOM 2174 O O . ASP A 1 267 ? 11.32 11.102 21.578 1 88.44 267 ASP A O 1
ATOM 2178 N N . ALA A 1 268 ? 11.938 12.992 20.688 1 87.25 268 ALA A N 1
ATOM 2179 C CA . ALA A 1 268 ? 10.594 13.273 20.188 1 87.25 268 ALA A CA 1
ATOM 2180 C C . ALA A 1 268 ? 10.18 12.258 19.125 1 87.25 268 ALA A C 1
ATOM 2182 O O . ALA A 1 268 ? 9.039 11.781 19.125 1 87.25 268 ALA A O 1
ATOM 2183 N N . GLN A 1 269 ? 11.102 11.938 18.312 1 92.75 269 GLN A N 1
ATOM 2184 C CA . GLN A 1 269 ? 10.852 10.945 17.266 1 92.75 269 GLN A CA 1
ATOM 2185 C C . GLN A 1 269 ? 10.594 9.57 17.875 1 92.75 269 GLN A C 1
ATOM 2187 O O . GLN A 1 269 ? 9.703 8.844 17.422 1 92.75 269 GLN A O 1
ATOM 2192 N N . TRP A 1 270 ? 11.344 9.328 18.891 1 92.44 270 TRP A N 1
ATOM 2193 C CA . TRP A 1 270 ? 11.211 8.031 19.531 1 92.44 270 TRP A CA 1
ATOM 2194 C C . TRP A 1 270 ? 9.82 7.855 20.125 1 92.44 270 TRP A C 1
ATOM 2196 O O . TRP A 1 270 ? 9.242 6.77 20.062 1 92.44 270 TRP A O 1
ATOM 2206 N N . GLU A 1 271 ? 9.289 8.859 20.641 1 87.81 271 GLU A N 1
ATOM 2207 C CA . GLU A 1 271 ? 7.969 8.812 21.25 1 87.81 271 GLU A CA 1
ATOM 2208 C C . GLU A 1 271 ? 6.887 8.508 20.219 1 87.81 271 GLU A C 1
ATOM 2210 O O . GLU A 1 271 ? 5.855 7.922 20.547 1 87.81 271 GLU A O 1
ATOM 2215 N N . VAL A 1 272 ? 7.164 8.836 19.016 1 88 272 VAL A N 1
ATOM 2216 C CA . VAL A 1 272 ? 6.207 8.578 17.938 1 88 272 VAL A CA 1
ATOM 2217 C C . VAL A 1 272 ? 6.41 7.164 17.406 1 88 272 VAL A C 1
ATOM 2219 O O . VAL A 1 272 ? 5.445 6.48 17.047 1 88 272 VAL A O 1
ATOM 2222 N N . PHE A 1 273 ? 7.641 6.75 17.375 1 93.38 273 PHE A N 1
ATOM 2223 C CA . PHE A 1 273 ? 7.984 5.473 16.766 1 93.38 273 PHE A CA 1
ATOM 2224 C C . PHE A 1 273 ? 7.613 4.312 17.688 1 93.38 273 PHE A C 1
ATOM 2226 O O . PHE A 1 273 ? 7.109 3.287 17.219 1 93.38 273 PHE A O 1
ATOM 2233 N N . LYS A 1 274 ? 7.785 4.5 18.922 1 91.25 274 LYS A N 1
ATOM 2234 C CA . LYS A 1 274 ? 7.645 3.436 19.906 1 91.25 274 LYS A CA 1
ATOM 2235 C C . LYS A 1 274 ? 6.254 2.812 19.859 1 91.25 274 LYS A C 1
ATOM 2237 O O . LYS A 1 274 ? 6.117 1.588 19.828 1 91.25 274 LYS A O 1
ATOM 2242 N N . PRO A 1 275 ? 5.234 3.59 19.75 1 87.38 275 PRO A N 1
ATOM 2243 C CA . PRO A 1 275 ? 3.896 3 19.656 1 87.38 275 PRO A CA 1
ATOM 2244 C C . PRO A 1 275 ? 3.707 2.148 18.406 1 87.38 275 PRO A C 1
ATOM 2246 O O . PRO A 1 275 ? 2.938 1.185 18.422 1 87.38 275 PRO A O 1
ATOM 2249 N N . GLN A 1 276 ? 4.344 2.488 17.359 1 90.38 276 GLN A N 1
ATOM 2250 C CA . GLN A 1 276 ? 4.238 1.686 16.141 1 90.38 276 GLN A CA 1
ATOM 2251 C C . GLN A 1 276 ? 4.797 0.283 16.359 1 90.38 276 GLN A C 1
ATOM 2253 O O . GLN A 1 276 ? 4.188 -0.706 15.953 1 90.38 276 GLN A O 1
ATOM 2258 N N . MET A 1 277 ? 5.898 0.259 17 1 92.94 277 MET A N 1
ATOM 2259 C CA . MET A 1 277 ? 6.523 -1.024 17.312 1 92.94 277 MET A CA 1
ATOM 2260 C C . MET A 1 277 ? 5.625 -1.858 18.219 1 92.94 277 MET A C 1
ATOM 2262 O O . MET A 1 277 ? 5.488 -3.066 18.031 1 92.94 277 MET A O 1
ATOM 2266 N N . ARG A 1 278 ? 5.086 -1.183 19.141 1 91.88 278 ARG A N 1
ATOM 2267 C CA . ARG A 1 278 ? 4.203 -1.876 20.078 1 91.88 278 ARG A CA 1
ATOM 2268 C C . ARG A 1 278 ? 2.988 -2.453 19.359 1 91.88 278 ARG A C 1
ATOM 2270 O O . ARG A 1 278 ? 2.557 -3.568 19.656 1 91.88 278 ARG A O 1
ATOM 2277 N N . GLN A 1 279 ? 2.535 -1.715 18.438 1 90.56 279 GLN A N 1
ATOM 2278 C CA . GLN A 1 279 ? 1.418 -2.199 17.625 1 90.56 279 GLN A CA 1
ATOM 2279 C C . GLN A 1 279 ? 1.812 -3.436 16.828 1 90.56 279 GLN A C 1
ATOM 2281 O O . GLN A 1 279 ? 1.06 -4.41 16.766 1 90.56 279 GLN A O 1
ATOM 2286 N N . GLY A 1 280 ? 2.93 -3.365 16.219 1 93.19 280 GLY A N 1
ATOM 2287 C CA . GLY A 1 280 ? 3.428 -4.523 15.5 1 93.19 280 GLY A CA 1
ATOM 2288 C C . GLY A 1 280 ? 3.576 -5.754 16.375 1 93.19 280 GLY A C 1
ATOM 2289 O O . GLY A 1 280 ? 3.148 -6.848 15.984 1 93.19 280 GLY A O 1
ATOM 2290 N N . LYS A 1 281 ? 4.129 -5.543 17.531 1 94.5 281 LYS A N 1
ATOM 2291 C CA . LYS A 1 281 ? 4.32 -6.637 18.469 1 94.5 281 LYS A CA 1
ATOM 2292 C C . LYS A 1 281 ? 2.98 -7.23 18.906 1 94.5 281 LYS A C 1
ATOM 2294 O O . LYS A 1 281 ? 2.848 -8.445 19.031 1 94.5 281 LYS A O 1
ATOM 2299 N N . GLY A 1 282 ? 2.104 -6.402 19.094 1 94 282 GLY A N 1
ATOM 2300 C CA . GLY A 1 282 ? 0.778 -6.832 19.516 1 94 282 GLY A CA 1
ATOM 2301 C C . GLY A 1 282 ? 0.058 -7.652 18.453 1 94 282 GLY A C 1
ATOM 2302 O O . GLY A 1 282 ? -0.878 -8.391 18.781 1 94 282 GLY A O 1
ATOM 2303 N N . MET A 1 283 ? 0.505 -7.562 17.281 1 95 283 MET A N 1
ATOM 2304 C CA . MET A 1 283 ? -0.16 -8.258 16.188 1 95 283 MET A CA 1
ATOM 2305 C C . MET A 1 283 ? 0.5 -9.602 15.906 1 95 283 MET A C 1
ATOM 2307 O O . MET A 1 283 ? 0.131 -10.297 14.953 1 95 283 MET A O 1
ATOM 2311 N N . ARG A 1 284 ? 1.384 -9.977 16.719 1 95.31 284 ARG A N 1
ATOM 2312 C CA . ARG A 1 284 ? 2.164 -11.188 16.484 1 95.31 284 ARG A CA 1
ATOM 2313 C C . ARG A 1 284 ? 1.255 -12.391 16.266 1 95.31 284 ARG A C 1
ATOM 2315 O O . ARG A 1 284 ? 1.413 -13.125 15.281 1 95.31 284 ARG A O 1
ATOM 2322 N N . GLN A 1 285 ? 0.371 -12.562 17.094 1 95.88 285 GLN A N 1
ATOM 2323 C CA . GLN A 1 285 ? -0.493 -13.742 17.031 1 95.88 285 GLN A CA 1
ATOM 2324 C C . GLN A 1 285 ? -1.361 -13.719 15.773 1 95.88 285 GLN A C 1
ATOM 2326 O O . GLN A 1 285 ? -1.528 -14.742 15.109 1 95.88 285 GLN A O 1
ATOM 2331 N N . THR A 1 286 ? -1.85 -12.555 15.516 1 95.44 286 THR A N 1
ATOM 2332 C CA . THR A 1 286 ? -2.654 -12.414 14.305 1 95.44 286 THR A CA 1
ATOM 2333 C C . THR A 1 286 ? -1.821 -12.703 13.062 1 95.44 286 THR A C 1
ATOM 2335 O O . THR A 1 286 ? -2.27 -13.414 12.164 1 95.44 286 THR A O 1
ATOM 2338 N N . LEU A 1 287 ? -0.661 -12.188 13.023 1 95.56 287 LEU A N 1
ATOM 2339 C CA . LEU A 1 287 ? 0.224 -12.367 11.875 1 95.56 287 LEU A CA 1
ATOM 2340 C C . LEU A 1 287 ? 0.597 -13.836 11.703 1 95.56 287 LEU A C 1
ATOM 2342 O O . LEU A 1 287 ? 0.687 -14.328 10.578 1 95.56 287 LEU A O 1
ATOM 2346 N N . LYS A 1 288 ? 0.757 -14.516 12.781 1 95.44 288 LYS A N 1
ATOM 2347 C CA . LYS A 1 288 ? 1.05 -15.945 12.734 1 95.44 288 LYS A CA 1
ATOM 2348 C C . LYS A 1 288 ? -0.153 -16.734 12.234 1 95.44 288 LYS A C 1
ATOM 2350 O O . LYS A 1 288 ? -0.017 -17.594 11.352 1 95.44 288 LYS A O 1
ATOM 2355 N N . ARG A 1 289 ? -1.214 -16.391 12.75 1 94.38 289 ARG A N 1
ATOM 2356 C CA . ARG A 1 289 ? -2.447 -17.078 12.375 1 94.38 289 ARG A CA 1
ATOM 2357 C C . ARG A 1 289 ? -2.748 -16.891 10.891 1 94.38 289 ARG A C 1
ATOM 2359 O O . ARG A 1 289 ? -3.184 -17.828 10.219 1 94.38 289 ARG A O 1
ATOM 2366 N N . GLU A 1 290 ? -2.494 -15.703 10.453 1 90.44 290 GLU A N 1
ATOM 2367 C CA . GLU A 1 290 ? -2.799 -15.383 9.062 1 90.44 290 GLU A CA 1
ATOM 2368 C C . GLU A 1 290 ? -1.684 -15.852 8.133 1 90.44 290 GLU A C 1
ATOM 2370 O O . GLU A 1 290 ? -1.784 -15.695 6.914 1 90.44 290 GLU A O 1
ATOM 2375 N N . GLY A 1 291 ? -0.586 -16.328 8.688 1 89.88 291 GLY A N 1
ATOM 2376 C CA . GLY A 1 291 ? 0.443 -16.984 7.906 1 89.88 291 GLY A CA 1
ATOM 2377 C C . GLY A 1 291 ? 1.493 -16.031 7.371 1 89.88 291 GLY A C 1
ATOM 2378 O O . GLY A 1 291 ? 2.18 -16.344 6.395 1 89.88 291 GLY A O 1
ATOM 2379 N N . TYR A 1 292 ? 1.611 -14.844 7.93 1 93 292 TYR A N 1
ATOM 2380 C CA . TYR A 1 292 ? 2.594 -13.867 7.477 1 93 292 TYR A CA 1
ATOM 2381 C C . TYR A 1 292 ? 3.969 -14.164 8.062 1 93 292 TYR A C 1
ATOM 2383 O O . TYR A 1 292 ? 4.992 -13.875 7.434 1 93 292 TYR A O 1
ATOM 2391 N N . ILE A 1 293 ? 3.945 -14.711 9.266 1 93.19 293 ILE A N 1
ATOM 2392 C CA . ILE A 1 293 ? 5.191 -15.055 9.938 1 93.19 293 ILE A CA 1
ATOM 2393 C C . ILE A 1 293 ? 5.113 -16.484 10.469 1 93.19 293 ILE A C 1
ATOM 2395 O O . ILE A 1 293 ? 4.023 -17.031 10.625 1 93.19 293 ILE A O 1
ATOM 2399 N N . PRO A 1 294 ? 6.34 -17.125 10.555 1 88.06 294 PRO A N 1
ATOM 2400 C CA . PRO A 1 294 ? 6.32 -18.484 11.102 1 88.06 294 PRO A CA 1
ATOM 2401 C C . PRO A 1 294 ? 5.875 -18.531 12.562 1 88.06 294 PRO A C 1
ATOM 2403 O O . PRO A 1 294 ? 6.016 -17.531 13.281 1 88.06 294 PRO A O 1
ATOM 2406 N N . MET B 1 1 ? -37.156 56.375 -42.688 1 29.67 1 MET B N 1
ATOM 2407 C CA . MET B 1 1 ? -37.906 55.25 -42.094 1 29.67 1 MET B CA 1
ATOM 2408 C C . MET B 1 1 ? -37 54.031 -41.938 1 29.67 1 MET B C 1
ATOM 2410 O O . MET B 1 1 ? -36.844 53.281 -42.906 1 29.67 1 MET B O 1
ATOM 2414 N N . GLN B 1 2 ? -35.781 54.188 -41.344 1 36.22 2 GLN B N 1
ATOM 2415 C CA . GLN B 1 2 ? -34.625 53.312 -41.156 1 36.22 2 GLN B CA 1
ATOM 2416 C C . GLN B 1 2 ? -34.969 52.094 -40.312 1 36.22 2 GLN B C 1
ATOM 2418 O O . GLN B 1 2 ? -35.375 52.219 -39.156 1 36.22 2 GLN B O 1
ATOM 2423 N N . THR B 1 3 ? -35.5 51.031 -40.938 1 35.34 3 THR B N 1
ATOM 2424 C CA . THR B 1 3 ? -35.938 49.75 -40.406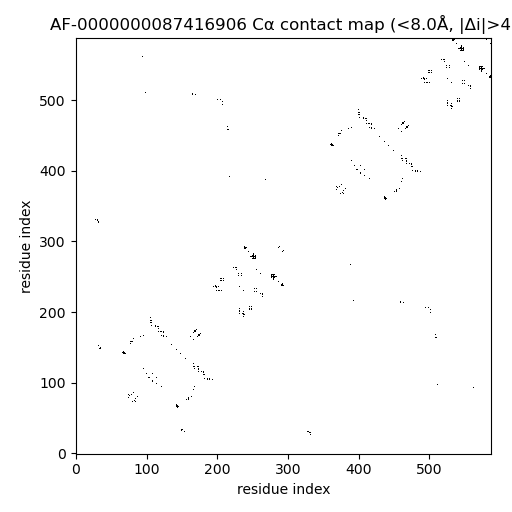 1 35.34 3 THR B CA 1
ATOM 2425 C C . THR B 1 3 ? -34.781 49.031 -39.719 1 35.34 3 THR B C 1
ATOM 2427 O O . THR B 1 3 ? -33.781 48.688 -40.344 1 35.34 3 THR B O 1
ATOM 2430 N N . ASP B 1 4 ? -34.438 49.344 -38.438 1 33.06 4 ASP B N 1
ATOM 2431 C CA . ASP B 1 4 ? -33.406 48.75 -37.562 1 33.06 4 ASP B CA 1
ATOM 2432 C C . ASP B 1 4 ? -33.656 47.281 -37.344 1 33.06 4 ASP B C 1
ATOM 2434 O O . ASP B 1 4 ? -34.719 46.875 -36.844 1 33.06 4 ASP B O 1
ATOM 2438 N N . VAL B 1 5 ? -33.188 46.375 -38.281 1 39.31 5 VAL B N 1
ATOM 2439 C CA . VAL B 1 5 ? -33.25 44.938 -38.188 1 39.31 5 VAL B CA 1
ATOM 2440 C C . VAL B 1 5 ? -32.656 44.469 -36.875 1 39.31 5 VAL B C 1
ATOM 2442 O O . VAL B 1 5 ? -31.453 44.688 -36.625 1 39.31 5 VAL B O 1
ATOM 2445 N N . THR B 1 6 ? -33.375 44.344 -35.75 1 32.53 6 THR B N 1
ATOM 2446 C CA . THR B 1 6 ? -33 43.844 -34.406 1 32.53 6 THR B CA 1
ATOM 2447 C C . THR B 1 6 ? -32.562 42.375 -34.5 1 32.53 6 THR B C 1
ATOM 2449 O O . THR B 1 6 ? -33.344 41.5 -34.844 1 32.53 6 THR B O 1
ATOM 2452 N N . THR B 1 7 ? -31.281 42.062 -34.875 1 38.12 7 THR B N 1
ATOM 2453 C CA . THR B 1 7 ? -30.703 40.719 -34.938 1 38.12 7 THR B CA 1
ATOM 2454 C C . THR B 1 7 ? -30.812 40 -33.594 1 38.12 7 THR B C 1
ATOM 2456 O O . THR B 1 7 ? -30.281 40.5 -32.594 1 38.12 7 THR B O 1
ATOM 2459 N N . THR B 1 8 ? -31.906 39.281 -33.375 1 36.38 8 THR B N 1
ATOM 2460 C CA . THR B 1 8 ? -32.156 38.469 -32.188 1 36.38 8 THR B CA 1
ATOM 2461 C C . THR B 1 8 ? -31.047 37.438 -32 1 36.38 8 THR B C 1
ATOM 2463 O O . THR B 1 8 ? -30.828 36.562 -32.875 1 36.38 8 THR B O 1
ATOM 2466 N N . ARG B 1 9 ? -29.969 37.75 -31.266 1 37.56 9 ARG B N 1
ATOM 2467 C CA . ARG B 1 9 ? -28.875 36.875 -30.875 1 37.56 9 ARG B CA 1
ATOM 2468 C C . ARG B 1 9 ? -29.391 35.625 -30.141 1 37.56 9 ARG B C 1
ATOM 2470 O O . ARG B 1 9 ? -29.984 35.75 -29.062 1 37.56 9 ARG B O 1
ATOM 2477 N N . THR B 1 10 ? -29.719 34.531 -30.844 1 34.06 10 THR B N 1
ATOM 2478 C CA . THR B 1 10 ? -30.094 33.25 -30.266 1 34.06 10 THR B CA 1
ATOM 2479 C C . THR B 1 10 ? -29 32.75 -29.312 1 34.06 10 THR B C 1
ATOM 2481 O O . THR B 1 10 ? -27.828 32.688 -29.688 1 34.06 10 THR B O 1
ATOM 2484 N N . LEU B 1 11 ? -29.125 32.875 -27.984 1 34.09 11 LEU B N 1
ATOM 2485 C CA . LEU B 1 11 ? -28.25 32.406 -26.938 1 34.09 11 LEU B CA 1
ATOM 2486 C C . LEU B 1 11 ? -28.047 30.891 -27.047 1 34.09 11 LEU B C 1
ATOM 2488 O O . LEU B 1 11 ? -29 30.156 -27.297 1 34.09 11 LEU B O 1
ATOM 2492 N N . PRO B 1 12 ? -26.812 30.391 -27.391 1 35.72 12 PRO B N 1
ATOM 2493 C CA . PRO B 1 12 ? -26.547 28.953 -27.5 1 35.72 12 PRO B CA 1
ATOM 2494 C C . PRO B 1 12 ? -26.844 28.188 -26.219 1 35.72 12 PRO B C 1
ATOM 2496 O O . PRO B 1 12 ? -26.781 28.766 -25.125 1 35.72 12 PRO B O 1
ATOM 2499 N N . SER B 1 13 ? -27.828 27.203 -26.156 1 33.47 13 SER B N 1
ATOM 2500 C CA . SER B 1 13 ? -28.234 26.266 -25.125 1 33.47 13 SER B CA 1
ATOM 2501 C C . SER B 1 13 ? -27.047 25.438 -24.625 1 33.47 13 SER B C 1
ATOM 2503 O O . SER B 1 13 ? -26.438 24.703 -25.391 1 33.47 13 SER B O 1
ATOM 2505 N N . ARG B 1 14 ? -26.25 25.891 -23.672 1 35.91 14 ARG B N 1
ATOM 2506 C CA . ARG B 1 14 ? -25.203 25.094 -23.047 1 35.91 14 ARG B CA 1
ATOM 2507 C C . ARG B 1 14 ? -25.781 23.812 -22.438 1 35.91 14 ARG B C 1
ATOM 2509 O O . ARG B 1 14 ? -26.703 23.875 -21.625 1 35.91 14 ARG B O 1
ATOM 2516 N N . PRO B 1 15 ? -25.656 22.578 -23.047 1 34.59 15 PRO B N 1
ATOM 2517 C CA . PRO B 1 15 ? -26.125 21.312 -22.484 1 34.59 15 PRO B CA 1
ATOM 2518 C C . PRO B 1 15 ? -25.578 21.047 -21.094 1 34.59 15 PRO B C 1
ATOM 2520 O O . PRO B 1 15 ? -24.484 21.531 -20.75 1 34.59 15 PRO B O 1
ATOM 2523 N N . LEU B 1 16 ? -26.438 20.75 -20.125 1 34.66 16 LEU B N 1
ATOM 2524 C CA . LEU B 1 16 ? -26.219 20.422 -18.719 1 34.66 16 LEU B CA 1
ATOM 2525 C C . LEU B 1 16 ? -25.297 19.219 -18.578 1 34.66 16 LEU B C 1
ATOM 2527 O O . LEU B 1 16 ? -25.688 18.094 -18.891 1 34.66 16 LEU B O 1
ATOM 2531 N N . ARG B 1 17 ? -23.969 19.375 -18.688 1 35.59 17 ARG B N 1
ATOM 2532 C CA . ARG B 1 17 ? -22.891 18.406 -18.531 1 35.59 17 ARG B CA 1
ATOM 2533 C C . ARG B 1 17 ? -22.859 17.828 -17.125 1 35.59 17 ARG B C 1
ATOM 2535 O O . ARG B 1 17 ? -22.016 17 -16.797 1 35.59 17 ARG B O 1
ATOM 2542 N N . GLY B 1 18 ? -23.734 18.219 -16.156 1 30.83 18 GLY B N 1
ATOM 2543 C CA . GLY B 1 18 ? -23.422 17.953 -14.766 1 30.83 18 GLY B CA 1
ATOM 2544 C C . GLY B 1 18 ? -23.766 16.531 -14.344 1 30.83 18 GLY B C 1
ATOM 2545 O O . GLY B 1 18 ? -23.5 16.141 -13.203 1 30.83 18 GLY B O 1
ATOM 2546 N N . ARG B 1 19 ? -24.641 15.711 -15 1 37.62 19 ARG B N 1
ATOM 2547 C CA . ARG B 1 19 ? -25.156 14.523 -14.32 1 37.62 19 ARG B CA 1
ATOM 2548 C C . ARG B 1 19 ? -24.109 13.414 -14.297 1 37.62 19 ARG B C 1
ATOM 2550 O O . ARG B 1 19 ? -24.219 12.469 -13.523 1 37.62 19 ARG B O 1
ATOM 2557 N N . THR B 1 20 ? -23.141 13.445 -15.227 1 39.72 20 THR B N 1
ATOM 2558 C CA . THR B 1 20 ? -22.281 12.266 -15.32 1 39.72 20 THR B CA 1
ATOM 2559 C C . THR B 1 20 ? -21.203 12.297 -14.234 1 39.72 20 THR B C 1
ATOM 2561 O O . THR B 1 20 ? -20.594 11.266 -13.93 1 39.72 20 THR B O 1
ATOM 2564 N N . GLU B 1 21 ? -20.938 13.469 -13.688 1 34.31 21 GLU B N 1
ATOM 2565 C CA . GLU B 1 21 ? -19.766 13.531 -12.82 1 34.31 21 GLU B CA 1
ATOM 2566 C C . GLU B 1 21 ? -20.062 12.938 -11.445 1 34.31 21 GLU B C 1
ATOM 2568 O O . GLU B 1 21 ? -19.188 12.336 -10.82 1 34.31 21 GLU B O 1
ATOM 2573 N N . VAL B 1 22 ? -21.328 13.094 -11.023 1 32.72 22 VAL B N 1
ATOM 2574 C CA . VAL B 1 22 ? -21.641 12.664 -9.664 1 32.72 22 VAL B CA 1
ATOM 2575 C C . VAL B 1 22 ? -21.656 11.133 -9.594 1 32.72 22 VAL B C 1
ATOM 2577 O O . VAL B 1 22 ? -21.188 10.539 -8.625 1 32.72 22 VAL B O 1
ATOM 2580 N N . ALA B 1 23 ? -22.109 10.391 -10.695 1 33 23 ALA B N 1
ATOM 2581 C CA . ALA B 1 23 ? -22.156 8.93 -10.648 1 33 23 ALA B CA 1
ATOM 2582 C C . ALA B 1 23 ? -20.766 8.344 -10.492 1 33 23 ALA B C 1
ATOM 2584 O O . ALA B 1 23 ? -20.578 7.324 -9.82 1 33 23 ALA B O 1
ATOM 2585 N N . GLN B 1 24 ? -19.766 9.016 -11.102 1 33.72 24 GLN B N 1
ATOM 2586 C CA . GLN B 1 24 ? -18.406 8.484 -11.023 1 33.72 24 GLN B CA 1
ATOM 2587 C C . GLN B 1 24 ? -17.844 8.641 -9.617 1 33.72 24 GLN B C 1
ATOM 2589 O O . GLN B 1 24 ? -17.047 7.816 -9.172 1 33.72 24 GLN B O 1
ATOM 2594 N N . PHE B 1 25 ? -18.234 9.688 -8.93 1 30.84 25 PHE B N 1
ATOM 2595 C CA . PHE B 1 25 ? -17.734 9.922 -7.574 1 30.84 25 PHE B CA 1
ATOM 2596 C C . PHE B 1 25 ? -18.328 8.906 -6.602 1 30.84 25 PHE B C 1
ATOM 2598 O O . PHE B 1 25 ? -17.625 8.398 -5.723 1 30.84 25 PHE B O 1
ATOM 2605 N N . LEU B 1 26 ? -19.562 8.586 -6.695 1 31.25 26 LEU B N 1
ATOM 2606 C CA . LEU B 1 26 ? -20.219 7.672 -5.762 1 31.25 26 LEU B CA 1
ATOM 2607 C C . LEU B 1 26 ? -19.641 6.266 -5.887 1 31.25 26 LEU B C 1
ATOM 2609 O O . LEU B 1 26 ? -19.5 5.551 -4.891 1 31.25 26 LEU B O 1
ATOM 2613 N N . ARG B 1 27 ? -19.125 5.887 -7.004 1 33.59 27 ARG B N 1
ATOM 2614 C CA . ARG B 1 27 ? -18.531 4.566 -7.191 1 33.59 27 ARG B CA 1
ATOM 2615 C C . ARG B 1 27 ? -17.219 4.441 -6.4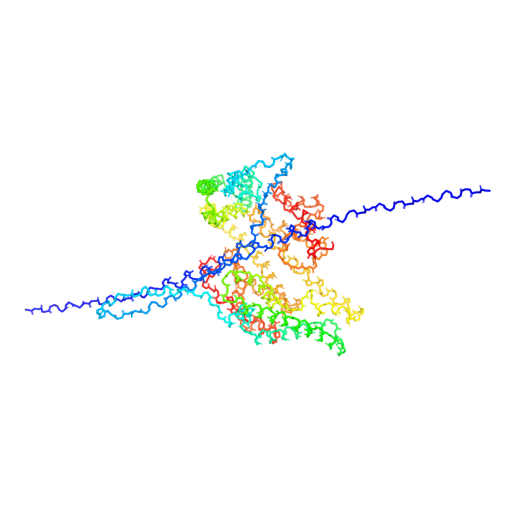41 1 33.59 27 ARG B C 1
ATOM 2617 O O . ARG B 1 27 ? -16.844 3.355 -5.996 1 33.59 27 ARG B O 1
ATOM 2624 N N . ARG B 1 28 ? -16.406 5.473 -6.32 1 32.69 28 ARG B N 1
ATOM 2625 C CA . ARG B 1 28 ? -15.062 5.406 -5.754 1 32.69 28 ARG B CA 1
ATOM 2626 C C . ARG B 1 28 ? -15.109 5.434 -4.227 1 32.69 28 ARG B C 1
ATOM 2628 O O . ARG B 1 28 ? -14.273 4.82 -3.564 1 32.69 28 ARG B O 1
ATOM 2635 N N . ALA B 1 29 ? -16.016 6.109 -3.609 1 32.09 29 ALA B N 1
ATOM 2636 C CA . ALA B 1 29 ? -16.078 6.23 -2.156 1 32.09 29 ALA B CA 1
ATOM 2637 C C . ALA B 1 29 ? -16.469 4.902 -1.512 1 32.09 29 ALA B C 1
ATOM 2639 O O . ALA B 1 29 ? -16.094 4.629 -0.366 1 32.09 29 ALA B O 1
ATOM 2640 N N . LEU B 1 30 ? -16.984 4.043 -2.221 1 32.75 30 LEU B N 1
ATOM 2641 C CA . LEU B 1 30 ? -17.453 2.801 -1.618 1 32.75 30 LEU B CA 1
ATOM 2642 C C . LEU B 1 30 ? -16.281 1.905 -1.237 1 32.75 30 LEU B C 1
ATOM 2644 O O . LEU B 1 30 ? -16.344 1.184 -0.239 1 32.75 30 LEU B O 1
ATOM 2648 N N . TRP B 1 31 ? -15.117 1.982 -1.833 1 33 31 TRP B N 1
ATOM 2649 C CA . TRP B 1 31 ? -14.094 0.97 -1.585 1 33 31 TRP B CA 1
ATOM 2650 C C . TRP B 1 31 ? -13.336 1.263 -0.292 1 33 31 TRP B C 1
ATOM 2652 O O . TRP B 1 31 ? -12.836 0.345 0.359 1 33 31 TRP B O 1
ATOM 2662 N N . GLY B 1 32 ? -13.148 2.504 0.142 1 30.88 32 GLY B N 1
ATOM 2663 C CA . GLY B 1 32 ? -12.242 2.752 1.257 1 30.88 32 GLY B CA 1
ATOM 2664 C C . GLY B 1 32 ? -12.875 2.457 2.607 1 30.88 32 GLY B C 1
ATOM 2665 O O . GLY B 1 32 ? -12.164 2.291 3.604 1 30.88 32 GLY B O 1
ATOM 2666 N N . GLY B 1 33 ? -14.164 2.498 2.764 1 31.16 33 GLY B N 1
ATOM 2667 C CA . GLY B 1 33 ? -14.836 2.59 4.051 1 31.16 33 GLY B CA 1
ATOM 2668 C C . GLY B 1 33 ? -15.062 1.239 4.703 1 31.16 33 GLY B C 1
ATOM 2669 O O . GLY B 1 33 ? -15.656 1.156 5.781 1 31.16 33 GLY B O 1
ATOM 2670 N N . LEU B 1 34 ? -14.734 0.17 4.09 1 31.53 34 LEU B N 1
ATOM 2671 C CA . LEU B 1 34 ? -15.273 -1.068 4.645 1 31.53 34 LEU B CA 1
ATOM 2672 C C . LEU B 1 34 ? -14.461 -1.517 5.855 1 31.53 34 LEU B C 1
ATOM 2674 O O . LEU B 1 34 ? -14.875 -2.42 6.586 1 31.53 34 LEU B O 1
ATOM 2678 N N . LEU B 1 35 ? -13.344 -0.983 6.195 1 30.08 35 LEU B N 1
ATOM 2679 C CA . LEU B 1 35 ? -12.508 -1.727 7.133 1 30.08 35 LEU B CA 1
ATOM 2680 C C . LEU B 1 35 ? -12.984 -1.519 8.57 1 30.08 35 LEU B C 1
ATOM 2682 O O . LEU B 1 35 ? -12.734 -2.357 9.438 1 30.08 35 LEU B O 1
ATOM 2686 N N . LEU B 1 36 ? -13.539 -0.367 8.992 1 28.5 36 LEU B N 1
ATOM 2687 C CA . LEU B 1 36 ? -13.414 -0.009 10.398 1 28.5 36 LEU B CA 1
ATOM 2688 C C . LEU B 1 36 ? -14.609 -0.521 11.195 1 28.5 36 LEU B C 1
ATOM 2690 O O . LEU B 1 36 ? -14.688 -0.306 12.406 1 28.5 36 LEU B O 1
ATOM 2694 N N . LEU B 1 37 ? -15.609 -1.111 10.68 1 30.64 37 LEU B N 1
ATOM 2695 C CA . LEU B 1 37 ? -16.781 -1.184 11.555 1 30.64 37 LEU B CA 1
ATOM 2696 C C . LEU B 1 37 ? -16.719 -2.436 12.43 1 30.64 37 LEU B C 1
ATOM 2698 O O . LEU B 1 37 ? -17.672 -3.217 12.453 1 30.64 37 LEU B O 1
ATOM 2702 N N . SER B 1 38 ? -15.672 -3.074 12.82 1 29.05 38 SER B N 1
ATOM 2703 C CA . SER B 1 38 ? -15.766 -4.344 13.539 1 29.05 38 SER B CA 1
ATOM 2704 C C . SER B 1 38 ? -16.203 -4.133 14.984 1 29.05 38 SER B C 1
ATOM 2706 O O . SER B 1 38 ? -16.359 -5.098 15.734 1 29.05 38 SER B O 1
ATOM 2708 N N . GLY B 1 39 ? -16.031 -2.98 15.68 1 26.58 39 GLY B N 1
ATOM 2709 C CA . GLY B 1 39 ? -15.852 -3.111 17.109 1 26.58 39 GLY B CA 1
ATOM 2710 C C . GLY B 1 39 ? -17.125 -3.49 17.844 1 26.58 39 GLY B C 1
ATOM 2711 O O . GLY B 1 39 ? -17.125 -4.395 18.672 1 26.58 39 GLY B O 1
ATOM 2712 N N . PHE B 1 40 ? -18.078 -2.598 18.156 1 27.14 40 PHE B N 1
ATOM 2713 C CA . PHE B 1 40 ? -18.562 -2.328 19.516 1 27.14 40 PHE B CA 1
ATOM 2714 C C . PHE B 1 40 ? -19.828 -3.115 19.812 1 27.14 40 PHE B C 1
ATOM 2716 O O . PHE B 1 40 ? -20.891 -2.529 20.047 1 27.14 40 PHE B O 1
ATOM 2723 N N . TRP B 1 41 ? -20.188 -4.246 19.172 1 28.55 41 TRP B N 1
ATOM 2724 C CA . TRP B 1 41 ? -21.469 -4.656 19.719 1 28.55 41 TRP B CA 1
ATOM 2725 C C . TRP B 1 41 ? -21.297 -5.359 21.062 1 28.55 41 TRP B C 1
ATOM 2727 O O . TRP B 1 41 ? -20.875 -6.516 21.109 1 28.55 41 TRP B O 1
ATOM 2737 N N . SER B 1 42 ? -20.734 -4.773 22.172 1 28.2 42 SER B N 1
ATOM 2738 C CA . SER B 1 42 ? -20.703 -5.312 23.531 1 28.2 42 SER B CA 1
ATOM 2739 C C . SER B 1 42 ? -22.109 -5.504 24.078 1 28.2 42 SER B C 1
ATOM 2741 O O . SER B 1 42 ? -22.734 -4.551 24.562 1 28.2 42 SER B O 1
ATOM 2743 N N . GLY B 1 43 ? -23.016 -6.207 23.438 1 28.61 43 GLY B N 1
ATOM 2744 C CA . GLY B 1 43 ? -24.25 -6.426 24.188 1 28.61 43 GLY B CA 1
ATOM 2745 C C . GLY B 1 43 ? -24.062 -7.289 25.422 1 28.61 43 GLY B C 1
ATOM 2746 O O . GLY B 1 43 ? -23.484 -8.375 25.344 1 28.61 43 GLY B O 1
ATOM 2747 N N . THR B 1 44 ? -23.922 -6.711 26.641 1 27.77 44 THR B N 1
ATOM 2748 C CA . THR B 1 44 ? -23.938 -7.234 28 1 27.77 44 THR B CA 1
ATOM 2749 C C . THR B 1 44 ? -25.172 -8.117 28.219 1 27.77 44 THR B C 1
ATOM 2751 O O . THR B 1 44 ? -26.297 -7.625 28.203 1 27.77 44 THR B O 1
ATOM 2754 N N . ALA B 1 45 ? -25.234 -9.336 27.828 1 27.92 45 ALA B N 1
ATOM 2755 C CA . ALA B 1 45 ? -26.281 -10.266 28.234 1 27.92 45 ALA B CA 1
ATOM 2756 C C . ALA B 1 45 ? -26.25 -10.523 29.734 1 27.92 45 ALA B C 1
ATOM 2758 O O . ALA B 1 45 ? -25.266 -11.055 30.266 1 27.92 45 ALA B O 1
ATOM 2759 N N . CYS B 1 46 ? -26.953 -9.711 30.656 1 27.72 46 CYS B N 1
ATOM 2760 C CA . CYS B 1 46 ? -27.234 -9.906 32.094 1 27.72 46 CYS B CA 1
ATOM 2761 C C . CYS B 1 46 ? -27.969 -11.219 32.312 1 27.72 46 CYS B C 1
ATOM 2763 O O . CYS B 1 46 ? -28.969 -11.5 31.656 1 27.72 46 CYS B O 1
ATOM 2765 N N . GLY B 1 47 ? -27.375 -12.211 32.906 1 25.94 47 GLY B N 1
ATOM 2766 C CA . GLY B 1 47 ? -27.812 -13.523 33.344 1 25.94 47 GLY B CA 1
ATOM 2767 C C . GLY B 1 47 ? -28.953 -13.477 34.344 1 25.94 47 GLY B C 1
ATOM 2768 O O . GLY B 1 47 ? -28.797 -12.93 35.438 1 25.94 47 GLY B O 1
ATOM 2769 N N . GLN B 1 48 ? -30.297 -13.344 34 1 27.5 48 GLN B N 1
ATOM 2770 C CA . GLN B 1 48 ? -31.469 -13.336 34.875 1 27.5 48 GLN B CA 1
ATOM 2771 C C . GLN B 1 48 ? -31.625 -14.68 35.594 1 27.5 48 GLN B C 1
ATOM 2773 O O . GLN B 1 48 ? -31.547 -15.734 34.938 1 27.5 48 GLN B O 1
ATOM 2778 N N . ASP B 1 49 ? -31.5 -14.641 36.875 1 27.75 49 ASP B N 1
ATOM 2779 C CA . ASP B 1 49 ? -31.75 -15.68 37.875 1 27.75 49 ASP B CA 1
ATOM 2780 C C . ASP B 1 49 ? -33.188 -16.172 37.812 1 27.75 49 ASP B C 1
ATOM 2782 O O . ASP B 1 49 ? -34.125 -15.359 37.75 1 27.75 49 ASP B O 1
ATOM 2786 N N . ASP B 1 50 ? -33.562 -17.438 37.438 1 29.89 50 ASP B N 1
ATOM 2787 C CA . ASP B 1 50 ? -34.719 -18.203 37.031 1 29.89 50 ASP B CA 1
ATOM 2788 C C . ASP B 1 50 ? -35.688 -18.438 38.219 1 29.89 50 ASP B C 1
ATOM 2790 O O . ASP B 1 50 ? -36.531 -19.312 38.156 1 29.89 50 ASP B O 1
ATOM 2794 N N . ASP B 1 51 ? -35.469 -17.875 39.406 1 30.69 51 ASP B N 1
ATOM 2795 C CA . ASP B 1 51 ? -36.188 -18.719 40.344 1 30.69 51 ASP B CA 1
ATOM 2796 C C . ASP B 1 51 ? -37.719 -18.656 40.094 1 30.69 51 ASP B C 1
ATOM 2798 O O . ASP B 1 51 ? -38.406 -19.656 40.25 1 30.69 51 ASP B O 1
ATOM 2802 N N . GLY B 1 52 ? -38.406 -17.547 40.5 1 31.12 52 GLY B N 1
ATOM 2803 C CA . GLY B 1 52 ? -39.688 -17.578 41.188 1 31.12 52 GLY B CA 1
ATOM 2804 C C . GLY B 1 52 ? -40.844 -17.844 40.25 1 31.12 52 GLY B C 1
ATOM 2805 O O . GLY B 1 52 ? -40.688 -17.703 39.031 1 31.12 52 GLY B O 1
ATOM 2806 N N . LEU B 1 53 ? -42.156 -18.188 40.719 1 38 53 LEU B N 1
ATOM 2807 C CA . LEU B 1 53 ? -43.5 -18.578 40.25 1 38 53 LEU B CA 1
ATOM 2808 C C . LEU B 1 53 ? -44.031 -17.562 39.25 1 38 53 LEU B C 1
ATOM 2810 O O . LEU B 1 53 ? -43.969 -16.359 39.469 1 38 53 LEU B O 1
ATOM 2814 N N . VAL B 1 54 ? -44.188 -17.938 38 1 34.56 54 VAL B N 1
ATOM 2815 C CA . VAL B 1 54 ? -44.312 -17.125 36.781 1 34.56 54 VAL B CA 1
ATOM 2816 C C . VAL B 1 54 ? -45.688 -16.422 36.781 1 34.56 54 VAL B C 1
ATOM 2818 O O . VAL B 1 54 ? -46.719 -17.078 36.656 1 34.56 54 VAL B O 1
ATOM 2821 N N . ASP B 1 55 ? -46.094 -15.578 37.719 1 34.03 55 ASP B N 1
ATOM 2822 C CA . ASP B 1 55 ? -47.312 -14.828 37.562 1 34.03 55 ASP B CA 1
ATOM 2823 C C . ASP B 1 55 ? -47.5 -14.383 36.094 1 34.03 55 ASP B C 1
ATOM 2825 O O . ASP B 1 55 ? -46.531 -14.297 35.344 1 34.03 55 ASP B O 1
ATOM 2829 N N . GLY B 1 56 ? -48.906 -14.305 35.594 1 37.12 56 GLY B N 1
ATOM 2830 C CA . GLY B 1 56 ? -49.25 -13.922 34.219 1 37.12 56 GLY B CA 1
ATOM 2831 C C . GLY B 1 56 ? -48.438 -12.773 33.688 1 37.12 56 GLY B C 1
ATOM 2832 O O . GLY B 1 56 ? -48.469 -11.664 34.25 1 37.12 56 GLY B O 1
ATOM 2833 N N . ASP B 1 57 ? -47.344 -13.141 33.281 1 35.59 57 ASP B N 1
ATOM 2834 C CA . ASP B 1 57 ? -46.312 -12.18 32.938 1 35.59 57 ASP B CA 1
ATOM 2835 C C . ASP B 1 57 ? -46.844 -11.133 31.953 1 35.59 57 ASP B C 1
ATOM 2837 O O . ASP B 1 57 ? -47.312 -11.469 30.875 1 35.59 57 ASP B O 1
ATOM 2841 N N . ALA B 1 58 ? -47.594 -10.055 32.594 1 39.72 58 ALA B N 1
ATOM 2842 C CA . ALA B 1 58 ? -47.844 -8.891 31.734 1 39.72 58 ALA B CA 1
ATOM 2843 C C . ALA B 1 58 ? -46.781 -8.781 30.641 1 39.72 58 ALA B C 1
ATOM 2845 O O . ALA B 1 58 ? -45.625 -9.164 30.844 1 39.72 58 ALA B O 1
ATOM 2846 N N . PRO B 1 59 ? -47.281 -8.859 29.312 1 38.34 59 PRO B N 1
ATOM 2847 C CA . PRO B 1 59 ? -46.25 -8.75 28.281 1 38.34 59 PRO B CA 1
ATOM 2848 C C . PRO B 1 59 ? -45.125 -7.785 28.656 1 38.34 59 PRO B C 1
ATOM 2850 O O . PRO B 1 59 ? -45.406 -6.664 29.094 1 38.34 59 PRO B O 1
ATOM 2853 N N . GLN B 1 60 ? -44.188 -8.312 29.406 1 39.94 60 GLN B N 1
ATOM 2854 C CA . GLN B 1 60 ? -43.062 -7.418 29.672 1 39.94 60 GLN B CA 1
ATOM 2855 C C . GLN B 1 60 ? -42.812 -6.488 28.484 1 39.94 60 GLN B C 1
ATOM 2857 O O . GLN B 1 60 ? -42.875 -6.914 27.328 1 39.94 60 GLN B O 1
ATOM 2862 N N . PRO B 1 61 ? -43.344 -5.156 28.625 1 39.34 61 PRO B N 1
ATOM 2863 C CA . PRO B 1 61 ? -43.062 -4.312 27.469 1 39.34 61 PRO B CA 1
ATOM 2864 C C . PRO B 1 61 ? -41.781 -4.715 26.75 1 39.34 61 PRO B C 1
ATOM 2866 O O . PRO B 1 61 ? -40.812 -5.145 27.391 1 39.34 61 PRO B O 1
ATOM 2869 N N . VAL B 1 62 ? -41.875 -5.52 25.703 1 40.62 62 VAL B N 1
ATOM 2870 C CA . VAL B 1 62 ? -40.75 -5.66 24.797 1 40.62 62 VAL B CA 1
ATOM 2871 C C . VAL B 1 62 ? -39.812 -4.477 24.969 1 40.62 62 VAL B C 1
ATOM 2873 O O . VAL B 1 62 ? -40.188 -3.322 24.781 1 40.62 62 VAL B O 1
ATOM 2876 N N . ALA B 1 63 ? -39.094 -4.496 26.016 1 39.03 63 ALA B N 1
ATOM 2877 C CA . ALA B 1 63 ? -38.062 -3.48 26.094 1 39.03 63 ALA B CA 1
ATOM 2878 C C . ALA B 1 63 ? -37.594 -3.041 24.703 1 39.03 63 ALA B C 1
ATOM 2880 O O . ALA B 1 63 ? -37.094 -3.848 23.938 1 39.03 63 ALA B O 1
ATOM 2881 N N . VAL B 1 64 ? -38.312 -2.379 23.953 1 43.03 64 VAL B N 1
ATOM 2882 C CA . VAL B 1 64 ? -37.844 -1.714 22.734 1 43.03 64 VAL B CA 1
ATOM 2883 C C . VAL B 1 64 ? -36.344 -1.341 22.891 1 43.03 64 VAL B C 1
ATOM 2885 O O . VAL B 1 64 ? -36 -0.565 23.781 1 43.03 64 VAL B O 1
ATOM 2888 N N . ASN B 1 65 ? -35.375 -2.217 22.969 1 47.41 65 ASN B N 1
ATOM 2889 C CA . ASN B 1 65 ? -33.938 -1.996 22.953 1 47.41 65 ASN B CA 1
ATOM 2890 C C . ASN B 1 65 ? -33.594 -0.699 22.234 1 47.41 65 ASN B C 1
ATOM 2892 O O . ASN B 1 65 ? -33.688 -0.616 21 1 47.41 65 ASN B O 1
ATOM 2896 N N . ARG B 1 66 ? -33.906 0.412 22.844 1 58.44 66 ARG B N 1
ATOM 2897 C CA . ARG B 1 66 ? -33.688 1.777 22.391 1 58.44 66 ARG B CA 1
ATOM 2898 C C . ARG B 1 66 ? -32.25 1.955 21.906 1 58.44 66 ARG B C 1
ATOM 2900 O O . ARG B 1 66 ? -31.297 1.636 22.625 1 58.44 66 ARG B O 1
ATOM 2907 N N . PHE B 1 67 ? -32.094 1.917 20.781 1 66.69 67 PHE B N 1
ATOM 2908 C CA . PHE B 1 67 ? -30.812 2.27 20.156 1 66.69 67 PHE B CA 1
ATOM 2909 C C . PHE B 1 67 ? -30.203 3.488 20.844 1 66.69 67 PHE B C 1
ATOM 2911 O O . PHE B 1 67 ? -30.797 4.574 20.828 1 66.69 67 PHE B O 1
ATOM 2918 N N . GLN B 1 68 ? -29.328 3.258 21.938 1 76.88 68 GLN B N 1
ATOM 2919 C CA . GLN B 1 68 ? -28.641 4.359 22.594 1 76.88 68 GLN B CA 1
ATOM 2920 C C . GLN B 1 68 ? -27.125 4.172 22.531 1 76.88 68 GLN B C 1
ATOM 2922 O O . GLN B 1 68 ? -26.609 3.096 22.859 1 76.88 68 GLN B O 1
ATOM 2927 N N . ILE B 1 69 ? -26.516 5.188 21.984 1 78.19 69 ILE B N 1
ATOM 2928 C CA . ILE B 1 69 ? -25.047 5.172 21.938 1 78.19 69 ILE B CA 1
ATOM 2929 C C . ILE B 1 69 ? -24.5 6.086 23.031 1 78.19 69 ILE B C 1
ATOM 2931 O O . ILE B 1 69 ? -24.938 7.227 23.188 1 78.19 69 ILE B O 1
ATOM 2935 N N . ASN B 1 70 ? -23.703 5.617 23.859 1 82.88 70 ASN B N 1
ATOM 2936 C CA . ASN B 1 7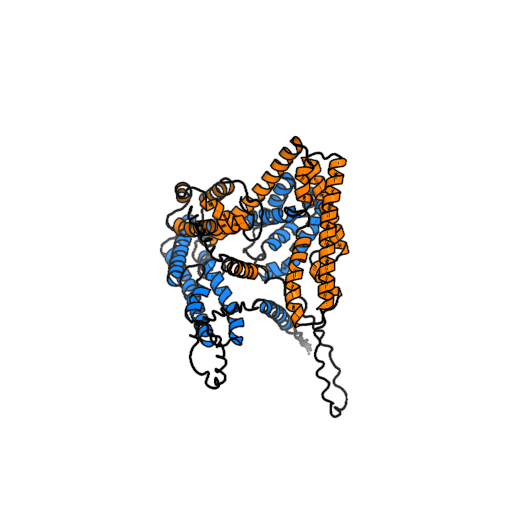0 ? -23.031 6.383 24.906 1 82.88 70 ASN B CA 1
ATOM 2937 C C . ASN B 1 70 ? -22.312 7.605 24.344 1 82.88 70 ASN B C 1
ATOM 2939 O O . ASN B 1 70 ? -21.609 7.504 23.328 1 82.88 70 ASN B O 1
ATOM 2943 N N . PRO B 1 71 ? -22.547 8.703 24.953 1 80.44 71 PRO B N 1
ATOM 2944 C CA . PRO B 1 71 ? -21.906 9.93 24.453 1 80.44 71 PRO B CA 1
ATOM 2945 C C . PRO B 1 71 ? -20.391 9.828 24.422 1 80.44 71 PRO B C 1
ATOM 2947 O O . PRO B 1 71 ? -19.734 10.477 23.594 1 80.44 71 PRO B O 1
ATOM 2950 N N . ASP B 1 72 ? -19.844 9.039 25.297 1 81.44 72 ASP B N 1
ATOM 2951 C CA . ASP B 1 72 ? -18.391 8.93 25.391 1 81.44 72 ASP B CA 1
ATOM 2952 C C . ASP B 1 72 ? -17.812 8.164 24.203 1 81.44 72 ASP B C 1
ATOM 2954 O O . ASP B 1 72 ? -16.609 8.188 23.969 1 81.44 72 ASP B O 1
ATOM 2958 N N . GLN B 1 73 ? -18.703 7.68 23.484 1 83.56 73 GLN B N 1
ATOM 2959 C CA . GLN B 1 73 ? -18.266 6.855 22.359 1 83.56 73 GLN B CA 1
ATOM 2960 C C . GLN B 1 73 ? -17.703 7.715 21.219 1 83.56 73 GLN B C 1
ATOM 2962 O O . GLN B 1 73 ? -16.844 7.27 20.469 1 83.56 73 GLN B O 1
ATOM 2967 N N . PHE B 1 74 ? -18.203 8.891 21.234 1 86.81 74 PHE B N 1
ATOM 2968 C CA . PHE B 1 74 ? -17.75 9.789 20.172 1 86.81 74 PHE B CA 1
ATOM 2969 C C . PHE B 1 74 ? -16.25 9.984 20.234 1 86.81 74 PHE B C 1
ATOM 2971 O O . PHE B 1 74 ? -15.555 9.82 19.219 1 86.81 74 PHE B O 1
ATOM 2978 N N . ASP B 1 75 ? -15.781 10.258 21.359 1 85.56 75 ASP B N 1
ATOM 2979 C CA . ASP B 1 75 ? -14.344 10.492 21.516 1 85.56 75 ASP B CA 1
ATOM 2980 C C . ASP B 1 75 ? -13.539 9.234 21.188 1 85.56 75 ASP B C 1
ATOM 2982 O O . ASP B 1 75 ? -12.461 9.32 20.609 1 85.56 75 ASP B O 1
ATOM 2986 N N . GLN B 1 76 ? -14.07 8.227 21.531 1 83.81 76 GLN B N 1
ATOM 2987 C CA . GLN B 1 76 ? -13.398 6.965 21.266 1 83.81 76 GLN B CA 1
ATOM 2988 C C . GLN B 1 76 ? -13.32 6.703 19.75 1 83.81 76 GLN B C 1
ATOM 2990 O O . GLN B 1 76 ? -12.328 6.152 19.266 1 83.81 76 GLN B O 1
ATOM 2995 N N . TRP B 1 77 ? -14.305 7.191 19.188 1 83.69 77 TRP B N 1
ATOM 2996 C CA . TRP B 1 77 ? -14.328 6.973 17.734 1 83.69 77 TRP B CA 1
ATOM 2997 C C . TRP B 1 77 ? -13.375 7.926 17.031 1 83.69 77 TRP B C 1
ATOM 2999 O O . TRP B 1 77 ? -12.617 7.512 16.141 1 83.69 77 TRP B O 1
ATOM 3009 N N . VAL B 1 78 ? -13.367 9.078 17.453 1 85.69 78 VAL B N 1
ATOM 3010 C CA . VAL B 1 78 ? -12.602 10.094 16.766 1 85.69 78 VAL B CA 1
ATOM 3011 C C . VAL B 1 78 ? -11.117 9.945 17.094 1 85.69 78 VAL B C 1
ATOM 3013 O O . VAL B 1 78 ? -10.266 10.078 16.203 1 85.69 78 VAL B O 1
ATOM 3016 N N . PHE B 1 79 ? -10.898 9.531 18.344 1 84 79 PHE B N 1
ATOM 3017 C CA . PHE B 1 79 ? -9.508 9.586 18.797 1 84 79 PHE B CA 1
ATOM 3018 C C . PHE B 1 79 ? -8.977 8.18 19.047 1 84 79 PHE B C 1
ATOM 3020 O O . PHE B 1 79 ? -7.945 8.016 19.703 1 84 79 PHE B O 1
ATOM 3027 N N . ARG B 1 80 ? -9.625 7.141 18.609 1 73.31 80 ARG B N 1
ATOM 3028 C CA . ARG B 1 80 ? -9.281 5.75 18.875 1 73.31 80 ARG B CA 1
ATOM 3029 C C . ARG B 1 80 ? -7.809 5.484 18.562 1 73.31 80 ARG B C 1
ATOM 3031 O O . ARG B 1 80 ? -7.098 4.895 19.375 1 73.31 80 ARG B O 1
ATOM 3038 N N . GLY B 1 81 ? -7.32 5.91 17.578 1 65.94 81 GLY B N 1
ATOM 3039 C CA . GLY B 1 81 ? -5.945 5.645 17.188 1 65.94 81 GLY B CA 1
ATOM 3040 C C . GLY B 1 81 ? -4.934 6.434 18 1 65.94 81 GLY B C 1
ATOM 3041 O O . GLY B 1 81 ? -3.732 6.16 17.938 1 65.94 81 GLY B O 1
ATOM 3042 N N . ASN B 1 82 ? -5.453 7.305 18.875 1 69.44 82 ASN B N 1
ATOM 3043 C CA . ASN B 1 82 ? -4.57 8.203 19.609 1 69.44 82 ASN B CA 1
ATOM 3044 C C . ASN B 1 82 ? -4.781 8.094 21.109 1 69.44 82 ASN B C 1
ATOM 3046 O O . ASN B 1 82 ? -4.281 8.922 21.875 1 69.44 82 ASN B O 1
ATOM 3050 N N . GLY B 1 83 ? -5.484 7.121 21.484 1 74.19 83 GLY B N 1
ATOM 3051 C CA . GLY B 1 83 ? -5.773 6.98 22.891 1 74.19 83 GLY B CA 1
ATOM 3052 C C . GLY B 1 83 ? -7.012 7.742 23.328 1 74.19 83 GLY B C 1
ATOM 3053 O O . GLY B 1 83 ? -8.102 7.172 23.406 1 74.19 83 GLY B O 1
ATOM 3054 N N . ASN B 1 84 ? -6.844 9.062 23.656 1 80.06 84 ASN B N 1
ATOM 3055 C CA . ASN B 1 84 ? -7.926 9.977 24.016 1 80.06 84 ASN B CA 1
ATOM 3056 C C . ASN B 1 84 ? -7.66 11.383 23.484 1 80.06 84 ASN B C 1
ATOM 3058 O O . ASN B 1 84 ? -6.645 11.625 22.828 1 80.06 84 ASN B O 1
ATOM 3062 N N . ALA B 1 85 ? -8.625 12.219 23.75 1 81.88 85 ALA B N 1
ATOM 3063 C CA . ALA B 1 85 ? -8.562 13.57 23.203 1 81.88 85 ALA B CA 1
ATOM 3064 C C . ALA B 1 85 ? -7.324 14.312 23.703 1 81.88 85 ALA B C 1
ATOM 3066 O O . ALA B 1 85 ? -6.668 15.023 22.953 1 81.88 85 ALA B O 1
ATOM 3067 N N . ARG B 1 86 ? -7.016 14.117 24.938 1 84.31 86 ARG B N 1
ATOM 3068 C CA . ARG B 1 86 ? -5.867 14.797 25.531 1 84.31 86 ARG B CA 1
ATOM 3069 C C . ARG B 1 86 ? -4.562 14.281 24.922 1 84.31 86 ARG B C 1
ATOM 3071 O O . ARG B 1 86 ? -3.678 15.078 24.594 1 84.31 86 ARG B O 1
ATOM 3078 N N . GLN B 1 87 ? -4.488 13.055 24.781 1 85.19 87 GLN B N 1
ATOM 3079 C CA . GLN B 1 87 ? -3.295 12.453 24.188 1 85.19 87 GLN B CA 1
ATOM 3080 C C . GLN B 1 87 ? -3.162 12.828 22.719 1 85.19 87 GLN B C 1
ATOM 3082 O O . GLN B 1 87 ? -2.051 13.023 22.219 1 85.19 87 GLN B O 1
ATOM 3087 N N . ALA B 1 88 ? -4.277 12.961 22.141 1 86.5 88 ALA B N 1
ATOM 3088 C CA . ALA B 1 88 ? -4.266 13.375 20.734 1 86.5 88 ALA B CA 1
ATOM 3089 C C . ALA B 1 88 ? -3.693 14.781 20.578 1 86.5 88 ALA B C 1
ATOM 3091 O O . ALA B 1 88 ? -2.889 15.039 19.688 1 86.5 88 ALA B O 1
ATOM 3092 N N . ARG B 1 89 ? -4.07 15.617 21.5 1 87.94 89 ARG B N 1
ATOM 3093 C CA . ARG B 1 89 ? -3.57 16.984 21.453 1 87.94 89 ARG B CA 1
ATOM 3094 C C . ARG B 1 89 ? -2.064 17.031 21.703 1 87.94 89 ARG B C 1
ATOM 3096 O O . ARG B 1 89 ? -1.339 17.75 21 1 87.94 89 ARG B O 1
ATOM 3103 N N . LYS B 1 90 ? -1.637 16.297 22.594 1 87.44 90 LYS B N 1
ATOM 3104 C CA . LYS B 1 90 ? -0.208 16.219 22.891 1 87.44 90 LYS B CA 1
ATOM 3105 C C . LYS B 1 90 ? 0.574 15.711 21.688 1 87.44 90 LYS B C 1
ATOM 3107 O O . LYS B 1 90 ? 1.662 16.203 21.391 1 87.44 90 LYS B O 1
ATOM 3112 N N . ARG B 1 91 ? -0.006 14.789 21.062 1 85.38 91 ARG B N 1
ATOM 3113 C CA . ARG B 1 91 ? 0.64 14.227 19.875 1 85.38 91 ARG B CA 1
ATOM 3114 C C . ARG B 1 91 ? 0.715 15.258 18.75 1 85.38 91 ARG B C 1
ATOM 3116 O O . ARG B 1 91 ? 1.713 15.328 18.031 1 85.38 91 ARG B O 1
ATOM 3123 N N . LEU B 1 92 ? -0.3 15.992 18.688 1 88.5 92 LEU B N 1
ATOM 3124 C CA . LEU B 1 92 ? -0.312 17.031 17.656 1 88.5 92 LEU B CA 1
ATOM 3125 C C . LEU B 1 92 ? 0.746 18.094 17.938 1 88.5 92 LEU B C 1
ATOM 3127 O O . LEU B 1 92 ? 1.437 18.547 17.031 1 88.5 92 LEU B O 1
ATOM 3131 N N . ASP B 1 93 ? 0.864 18.422 19.188 1 89.31 93 ASP B N 1
ATOM 3132 C CA . ASP B 1 93 ? 1.877 19.391 19.562 1 89.31 93 ASP B CA 1
ATOM 3133 C C . ASP B 1 93 ? 3.283 18.859 19.312 1 89.31 93 ASP B C 1
ATOM 3135 O O . ASP B 1 93 ? 4.152 19.594 18.828 1 89.31 93 ASP B O 1
ATOM 3139 N N . SER B 1 94 ? 3.42 17.641 19.625 1 88.62 94 SER B N 1
ATOM 3140 C CA . SER B 1 94 ? 4.707 17 19.359 1 88.62 94 SER B CA 1
ATOM 3141 C C . SER B 1 94 ? 5.012 16.953 17.875 1 88.62 94 SER B C 1
ATOM 3143 O O . SER B 1 94 ? 6.148 17.188 17.453 1 88.62 94 SER B O 1
ATOM 3145 N N . GLN B 1 95 ? 4.016 16.688 17.141 1 89.56 95 GLN B N 1
ATOM 3146 C CA . GLN B 1 95 ? 4.168 16.656 15.688 1 89.56 95 GLN B CA 1
ATOM 3147 C C . GLN B 1 95 ? 4.578 18.016 15.148 1 89.56 95 GLN B C 1
ATOM 3149 O O . GLN B 1 95 ? 5.445 18.109 14.273 1 89.56 95 GLN B O 1
ATOM 3154 N N . LEU B 1 96 ? 3.957 18.969 15.656 1 91.5 96 LEU B N 1
ATOM 3155 C CA . LEU B 1 96 ? 4.293 20.328 15.242 1 91.5 96 LEU B CA 1
ATOM 3156 C C . LEU B 1 96 ? 5.746 20.656 15.57 1 91.5 96 LEU B C 1
ATOM 3158 O O . LEU B 1 96 ? 6.465 21.203 14.734 1 91.5 96 LEU B O 1
ATOM 3162 N N . THR B 1 97 ? 6.113 20.312 16.75 1 92.44 97 THR B N 1
ATOM 3163 C CA . THR B 1 97 ? 7.477 20.578 17.172 1 92.44 97 THR B CA 1
ATOM 3164 C C . THR B 1 97 ? 8.484 19.891 16.266 1 92.44 97 THR B C 1
ATOM 3166 O O . THR B 1 97 ? 9.477 20.484 15.852 1 92.44 97 THR B O 1
ATOM 3169 N N . MET B 1 98 ? 8.203 18.703 15.938 1 92.31 98 MET B N 1
ATOM 3170 C CA . MET B 1 98 ? 9.102 17.938 15.078 1 92.31 98 MET B CA 1
ATOM 3171 C C . MET B 1 98 ? 9.156 18.531 13.672 1 92.31 98 MET B C 1
ATOM 3173 O O . MET B 1 98 ? 10.227 18.625 13.07 1 92.31 98 MET B O 1
ATOM 3177 N N . ARG B 1 99 ? 8.047 18.953 13.234 1 92.38 99 ARG B N 1
ATOM 3178 C CA . ARG B 1 99 ? 7.996 19.578 11.914 1 92.38 99 ARG B CA 1
ATOM 3179 C C . ARG B 1 99 ? 8.75 20.906 11.891 1 92.38 99 ARG B C 1
ATOM 3181 O O . ARG B 1 99 ? 9.492 21.188 10.945 1 92.38 99 ARG B O 1
ATOM 3188 N N . MET B 1 100 ? 8.57 21.609 12.93 1 93.75 100 MET B N 1
ATOM 3189 C CA . MET B 1 100 ? 9.266 22.891 13.055 1 93.75 100 MET B CA 1
ATOM 3190 C C . MET B 1 100 ? 10.773 22.672 13.102 1 93.75 100 MET B C 1
ATOM 3192 O O . MET B 1 100 ? 11.523 23.406 12.453 1 93.75 100 MET B O 1
ATOM 3196 N N . ASN B 1 101 ? 11.172 21.719 13.82 1 93.12 101 ASN B N 1
ATOM 3197 C CA . ASN B 1 101 ? 12.586 21.406 13.914 1 93.12 101 ASN B CA 1
ATOM 3198 C C . ASN B 1 101 ? 13.164 20.984 12.562 1 93.12 101 ASN B C 1
ATOM 3200 O O . ASN B 1 101 ? 14.281 21.359 12.211 1 93.12 101 ASN B O 1
ATOM 3204 N N . GLU B 1 102 ? 12.43 20.266 11.867 1 92.88 102 GLU B N 1
ATOM 3205 C CA . GLU B 1 102 ? 12.859 19.812 10.539 1 92.88 102 GLU B CA 1
ATOM 3206 C C . GLU B 1 102 ? 13.047 21 9.594 1 92.88 102 GLU B C 1
ATOM 3208 O O . GLU B 1 102 ? 14.07 21.094 8.922 1 92.88 102 GLU B O 1
ATOM 3213 N N . ILE B 1 103 ? 12.055 21.828 9.602 1 94.88 103 ILE B N 1
ATOM 3214 C CA . ILE B 1 103 ? 12.133 22.984 8.719 1 94.88 103 ILE B CA 1
ATOM 3215 C C . ILE B 1 103 ? 13.297 23.875 9.141 1 94.88 103 ILE B C 1
ATOM 3217 O O . ILE B 1 103 ? 14.016 24.422 8.297 1 94.88 103 ILE B O 1
ATOM 3221 N N . HIS B 1 104 ? 13.469 23.953 10.391 1 95.75 104 HIS B N 1
ATOM 3222 C CA . HIS B 1 104 ? 14.57 24.766 10.906 1 95.75 104 HIS B CA 1
ATOM 3223 C C . HIS B 1 104 ? 15.922 24.172 10.508 1 95.75 104 HIS B C 1
ATOM 3225 O O . HIS B 1 104 ? 16.844 24.922 10.18 1 95.75 104 HIS B O 1
ATOM 3231 N N . ARG B 1 105 ? 16.031 22.891 10.555 1 93.56 105 ARG B N 1
ATOM 3232 C CA . ARG B 1 105 ? 17.266 22.234 10.156 1 93.56 105 ARG B CA 1
ATOM 3233 C C . ARG B 1 105 ? 17.578 22.516 8.695 1 93.56 105 ARG B C 1
ATOM 3235 O O . ARG B 1 105 ? 18.75 22.719 8.336 1 93.56 105 ARG B O 1
ATOM 3242 N N . ILE B 1 106 ? 16.562 22.625 7.941 1 94.19 106 ILE B N 1
ATOM 3243 C CA . ILE B 1 106 ? 16.719 22.812 6.504 1 94.19 106 ILE B CA 1
ATOM 3244 C C . ILE B 1 106 ? 16.922 24.281 6.184 1 94.19 106 ILE B C 1
ATOM 3246 O O . ILE B 1 106 ? 17.797 24.641 5.395 1 94.19 106 ILE B O 1
ATOM 3250 N N . CYS B 1 107 ? 16.141 25.156 6.875 1 96.56 107 CYS B N 1
ATOM 3251 C CA . CYS B 1 107 ? 16.031 26.547 6.422 1 96.56 107 CYS B CA 1
ATOM 3252 C C . CYS B 1 107 ? 16.609 27.5 7.453 1 96.56 107 CYS B C 1
ATOM 3254 O O . CYS B 1 107 ? 16.734 28.703 7.188 1 96.56 107 CYS B O 1
ATOM 3256 N N . ARG B 1 108 ? 17 27.141 8.609 1 96.5 108 ARG B N 1
ATOM 3257 C CA . ARG B 1 108 ? 17.469 28 9.688 1 96.5 108 ARG B CA 1
ATOM 3258 C C . ARG B 1 108 ? 16.516 29.172 9.914 1 96.5 108 ARG B C 1
ATOM 3260 O O . ARG B 1 108 ? 16.906 30.328 9.789 1 96.5 108 ARG B O 1
ATOM 3267 N N . LEU B 1 109 ? 15.391 28.844 10.398 1 97.31 109 LEU B N 1
ATOM 3268 C CA . LEU B 1 109 ? 14.312 29.812 10.578 1 97.31 109 LEU B CA 1
ATOM 3269 C C . LEU B 1 109 ? 14.672 30.844 11.641 1 97.31 109 LEU B C 1
ATOM 3271 O O . LEU B 1 109 ? 15.281 30.5 12.656 1 97.31 109 LEU B O 1
ATOM 3275 N N . ASP B 1 110 ? 14.344 32.062 11.336 1 96.81 110 ASP B N 1
ATOM 3276 C CA . ASP B 1 110 ? 14.453 33.062 12.391 1 96.81 110 ASP B CA 1
ATOM 3277 C C . ASP B 1 110 ? 13.219 33.062 13.281 1 96.81 110 ASP B C 1
ATOM 3279 O O . ASP B 1 110 ? 12.289 32.281 13.062 1 96.81 110 ASP B O 1
ATOM 3283 N N . GLN B 1 111 ? 13.211 33.844 14.281 1 96.69 111 GLN B N 1
ATOM 3284 C CA . GLN B 1 111 ? 12.156 33.812 15.289 1 96.69 111 GLN B CA 1
ATOM 3285 C C . GLN B 1 111 ? 10.828 34.312 14.703 1 96.69 111 GLN B C 1
ATOM 3287 O O . GLN B 1 111 ? 9.766 33.781 15.078 1 96.69 111 GLN B O 1
ATOM 3292 N N . THR B 1 112 ? 10.906 35.219 13.828 1 97 112 THR B N 1
ATOM 3293 C CA . THR B 1 112 ? 9.688 35.719 13.195 1 97 112 THR B CA 1
ATOM 3294 C C . THR B 1 112 ? 9.039 34.625 12.336 1 97 112 THR B C 1
ATOM 3296 O O . THR B 1 112 ? 7.82 34.469 12.367 1 97 112 THR B O 1
ATOM 3299 N N . GLN B 1 113 ? 9.859 34 11.602 1 97.44 113 GLN B N 1
ATOM 3300 C CA . GLN B 1 113 ? 9.391 32.906 10.766 1 97.44 113 GLN B CA 1
ATOM 3301 C C . GLN B 1 113 ? 8.773 31.797 11.609 1 97.44 113 GLN B C 1
ATOM 3303 O O . GLN B 1 113 ? 7.703 31.281 11.289 1 97.44 113 GLN B O 1
ATOM 3308 N N . LYS B 1 114 ? 9.359 31.453 12.719 1 97.38 114 LYS B N 1
ATOM 3309 C CA . LYS B 1 114 ? 8.852 30.406 13.617 1 97.38 114 LYS B CA 1
ATOM 3310 C C . LYS B 1 114 ? 7.488 30.797 14.18 1 97.38 114 LYS B C 1
ATOM 3312 O O . LYS B 1 114 ? 6.59 29.953 14.266 1 97.38 114 LYS B O 1
ATOM 3317 N N . ARG B 1 115 ? 7.379 32 14.547 1 96.81 115 ARG B N 1
ATOM 3318 C CA . ARG B 1 115 ? 6.121 32.469 15.109 1 96.81 115 ARG B CA 1
ATOM 3319 C C . ARG B 1 115 ? 4.996 32.406 14.078 1 96.81 115 ARG B C 1
ATOM 3321 O O . ARG B 1 115 ? 3.883 31.984 14.406 1 96.81 115 ARG B O 1
ATOM 3328 N N . LYS B 1 116 ? 5.281 32.781 12.914 1 97.25 116 LYS B N 1
ATOM 3329 C CA . LYS B 1 116 ? 4.281 32.75 11.852 1 97.25 116 LYS B CA 1
ATOM 3330 C C . LYS B 1 116 ? 3.809 31.312 11.578 1 97.25 116 LYS B C 1
ATOM 3332 O O . LYS B 1 116 ? 2.607 31.062 11.445 1 97.25 116 LYS B O 1
ATOM 3337 N N . LEU B 1 117 ? 4.719 30.438 11.562 1 97.12 117 LEU B N 1
ATOM 3338 C CA . LEU B 1 117 ? 4.391 29.047 11.312 1 97.12 117 LEU B CA 1
ATOM 3339 C C . LEU B 1 117 ? 3.621 28.453 12.484 1 97.12 117 LEU B C 1
ATOM 3341 O O . LEU B 1 117 ? 2.678 27.672 12.289 1 97.12 117 LEU B O 1
ATOM 3345 N N . SER B 1 118 ? 4.004 28.844 13.656 1 96.62 118 SER B N 1
ATOM 3346 C CA . SER B 1 118 ? 3.307 28.359 14.844 1 96.62 118 SER B CA 1
ATOM 3347 C C . SER B 1 118 ? 1.86 28.844 14.867 1 96.62 118 SER B C 1
ATOM 3349 O O . SER B 1 118 ? 0.958 28.094 15.25 1 96.62 118 SER B O 1
ATOM 3351 N N . LEU B 1 119 ? 1.737 30.062 14.453 1 96.62 119 LEU B N 1
ATOM 3352 C CA . LEU B 1 119 ? 0.39 30.609 14.406 1 96.62 119 LEU B CA 1
ATOM 3353 C C . LEU B 1 119 ? -0.463 29.891 13.375 1 96.62 119 LEU B C 1
ATOM 3355 O O . LEU B 1 119 ? -1.639 29.609 13.617 1 96.62 119 LEU B O 1
ATOM 3359 N N . ALA B 1 120 ? 0.112 29.594 12.258 1 96.94 120 ALA B N 1
ATOM 3360 C CA . ALA B 1 120 ? -0.604 28.859 11.227 1 96.94 120 ALA B CA 1
ATOM 3361 C C . ALA B 1 120 ? -1.006 27.469 11.727 1 96.94 120 ALA B C 1
ATOM 3363 O O . ALA B 1 120 ? -2.133 27.031 11.5 1 96.94 120 ALA B O 1
ATOM 3364 N N . ALA B 1 121 ? -0.111 26.781 12.406 1 96.25 121 ALA B N 1
ATOM 3365 C CA . ALA B 1 121 ? -0.381 25.453 12.953 1 96.25 121 ALA B CA 1
ATOM 3366 C C . ALA B 1 121 ? -1.491 25.516 14 1 96.25 121 ALA B C 1
ATOM 3368 O O . ALA B 1 121 ? -2.338 24.609 14.062 1 96.25 121 ALA B O 1
ATOM 3369 N N . ALA B 1 122 ? -1.423 26.578 14.797 1 95.19 122 ALA B N 1
ATOM 3370 C CA . ALA B 1 122 ? -2.475 26.766 15.789 1 95.19 122 ALA B CA 1
ATOM 3371 C C . ALA B 1 122 ? -3.84 26.922 15.125 1 95.19 122 ALA B C 1
ATOM 3373 O O . ALA B 1 122 ? -4.852 26.453 15.648 1 95.19 122 ALA B O 1
ATOM 3374 N N . GLY B 1 123 ? -3.781 27.594 14.031 1 96 123 GLY B N 1
ATOM 3375 C CA . GLY B 1 123 ? -5.008 27.703 13.25 1 96 123 GLY B CA 1
ATOM 3376 C C . GLY B 1 123 ? -5.531 26.359 12.766 1 96 123 GLY B C 1
ATOM 3377 O O . GLY B 1 123 ? -6.73 26.094 12.836 1 96 123 GLY B O 1
ATOM 3378 N N . ASP B 1 124 ? -4.68 25.516 12.289 1 95.69 124 ASP B N 1
ATOM 3379 C CA . ASP B 1 124 ? -5.062 24.188 11.844 1 95.69 124 ASP B CA 1
ATOM 3380 C C . ASP B 1 124 ? -5.637 23.359 13 1 95.69 124 ASP B C 1
ATOM 3382 O O . ASP B 1 124 ? -6.652 22.688 12.844 1 95.69 124 ASP B O 1
ATOM 3386 N N . ILE B 1 125 ? -4.984 23.438 14.094 1 93.5 125 ILE B N 1
ATOM 3387 C CA . ILE B 1 125 ? -5.41 22.672 15.266 1 93.5 125 ILE B CA 1
ATOM 3388 C C . ILE B 1 125 ? -6.777 23.156 15.734 1 93.5 125 ILE B C 1
ATOM 3390 O O . ILE B 1 125 ? -7.672 22.359 16.016 1 93.5 125 ILE B O 1
ATOM 3394 N N . LYS B 1 126 ? -6.898 24.438 15.773 1 94.5 126 LYS B N 1
ATOM 3395 C CA . LYS B 1 126 ? -8.172 25.016 16.203 1 94.5 126 LYS B CA 1
ATOM 3396 C C . LYS B 1 126 ? -9.297 24.594 15.25 1 94.5 126 LYS B C 1
ATOM 3398 O O . LYS B 1 126 ? -10.383 24.203 15.703 1 94.5 126 LYS B O 1
ATOM 3403 N N . ARG B 1 127 ? -9.07 24.688 14 1 94.81 127 ARG B N 1
ATOM 3404 C CA . ARG B 1 127 ? -10.078 24.312 13.008 1 94.81 127 ARG B CA 1
ATOM 3405 C C . ARG B 1 127 ? -10.484 22.844 13.164 1 94.81 127 ARG B C 1
ATOM 3407 O O . ARG B 1 127 ? -11.664 22.516 13.086 1 94.81 127 ARG B O 1
ATOM 3414 N N . PHE B 1 128 ? -9.531 21.984 13.383 1 94.31 128 PHE B N 1
ATOM 3415 C CA . PHE B 1 128 ? -9.82 20.578 13.578 1 94.31 128 PHE B CA 1
ATOM 3416 C C . PHE B 1 128 ? -10.711 20.359 14.789 1 94.31 128 PHE B C 1
ATOM 3418 O O . PHE B 1 128 ? -11.719 19.656 14.711 1 94.31 128 PHE B O 1
ATOM 3425 N N . TYR B 1 129 ? -10.375 20.969 15.836 1 92.75 129 TYR B N 1
ATOM 3426 C CA . TYR B 1 129 ? -11.148 20.75 17.047 1 92.75 129 TYR B CA 1
ATOM 3427 C C . TYR B 1 129 ? -12.508 21.438 16.969 1 92.75 129 TYR B C 1
ATOM 3429 O O . TYR B 1 129 ? -13.484 20.984 17.562 1 92.75 129 TYR B O 1
ATOM 3437 N N . ASP B 1 130 ? -12.594 22.547 16.203 1 94.5 130 ASP B N 1
ATOM 3438 C CA . ASP B 1 130 ? -13.906 23.125 15.914 1 94.5 130 ASP B CA 1
ATOM 3439 C C . ASP B 1 130 ? -14.781 22.141 15.148 1 94.5 130 ASP B C 1
ATOM 3441 O O . ASP B 1 130 ? -15.961 21.984 15.445 1 94.5 130 ASP B O 1
ATOM 3445 N N . ASP B 1 131 ? -14.156 21.484 14.188 1 93.75 131 ASP B N 1
ATOM 3446 C CA . ASP B 1 131 ? -14.867 20.453 13.43 1 93.75 131 ASP B CA 1
ATOM 3447 C C . ASP B 1 131 ? -15.297 19.297 14.32 1 93.75 131 ASP B C 1
ATOM 3449 O O . ASP B 1 131 ? -16.391 18.75 14.156 1 93.75 131 ASP B O 1
ATOM 3453 N N . VAL B 1 132 ? -14.43 18.938 15.211 1 92.12 132 VAL B N 1
ATOM 3454 C CA . VAL B 1 132 ? -14.727 17.859 16.156 1 92.12 132 VAL B CA 1
ATOM 3455 C C . VAL B 1 132 ? -15.922 18.234 17.016 1 92.12 132 VAL B C 1
ATOM 3457 O O . VAL B 1 132 ? -16.828 17.438 17.234 1 92.12 132 VAL B O 1
ATOM 3460 N N . GLU B 1 133 ? -15.93 19.469 17.484 1 93.19 133 GLU B N 1
ATOM 3461 C CA . GLU B 1 133 ? -17.031 19.922 18.328 1 93.19 133 GLU B CA 1
ATOM 3462 C C . GLU B 1 133 ? -18.344 19.984 17.562 1 93.19 133 GLU B C 1
ATOM 3464 O O . GLU B 1 133 ? -19.391 19.609 18.094 1 93.19 133 GLU B O 1
ATOM 3469 N N . LYS B 1 134 ? -18.266 20.406 16.375 1 93.75 134 LYS B N 1
ATOM 3470 C CA . LYS B 1 134 ? -19.453 20.422 15.523 1 93.75 134 LYS B CA 1
ATOM 3471 C C . LYS B 1 134 ? -20 19 15.32 1 93.75 134 LYS B C 1
ATOM 3473 O O . LYS B 1 134 ? -21.203 18.781 15.406 1 93.75 134 LYS B O 1
ATOM 3478 N N . MET B 1 135 ? -19.078 18.141 15.086 1 92.31 135 MET B N 1
ATOM 3479 C CA . MET B 1 135 ? -19.484 16.75 14.875 1 92.31 135 MET B CA 1
ATOM 3480 C C . MET B 1 135 ? -20.016 16.141 16.156 1 92.31 135 MET B C 1
ATOM 3482 O O . MET B 1 135 ? -20.953 15.336 16.141 1 92.31 135 MET B O 1
ATOM 3486 N N . ARG B 1 136 ? -19.359 16.469 17.234 1 91.12 136 ARG B N 1
ATOM 3487 C CA . ARG B 1 136 ? -19.844 16.016 18.547 1 91.12 136 ARG B CA 1
ATOM 3488 C C . ARG B 1 136 ? -21.281 16.469 18.781 1 91.12 136 ARG B C 1
ATOM 3490 O O . ARG B 1 136 ? -22.109 15.68 19.25 1 91.12 136 ARG B O 1
ATOM 3497 N N . ALA B 1 137 ? -21.578 17.656 18.5 1 91.75 137 ALA B N 1
ATOM 3498 C CA . ALA B 1 137 ? -22.938 18.188 18.672 1 91.75 137 ALA B CA 1
ATOM 3499 C C . ALA B 1 137 ? -23.922 17.438 17.797 1 91.75 137 ALA B C 1
ATOM 3501 O O . ALA B 1 137 ? -25.031 17.094 18.234 1 91.75 137 ALA B O 1
ATOM 3502 N N . LYS B 1 138 ? -23.516 17.188 16.594 1 90 138 LYS B N 1
ATOM 3503 C CA . LYS B 1 138 ? -24.375 16.422 15.695 1 90 138 LYS B CA 1
ATOM 3504 C C . LYS B 1 138 ? -24.609 15.008 16.219 1 90 138 LYS B C 1
ATOM 3506 O O . LYS B 1 138 ? -25.719 14.492 16.156 1 90 138 LYS B O 1
ATOM 3511 N N . PHE B 1 139 ? -23.547 14.414 16.672 1 89.5 139 PHE B N 1
ATOM 3512 C CA . PHE B 1 139 ? -23.609 13.078 17.25 1 89.5 139 PHE B CA 1
ATOM 3513 C C . PHE B 1 139 ? -24.578 13.047 18.422 1 89.5 139 PHE B C 1
ATOM 3515 O O . PHE B 1 139 ? -25.422 12.148 18.531 1 89.5 139 PHE B O 1
ATOM 3522 N N . MET B 1 140 ? -24.516 14.039 19.281 1 88.5 140 MET B N 1
ATOM 3523 C CA . MET B 1 140 ? -25.375 14.094 20.469 1 88.5 140 MET B CA 1
ATOM 3524 C C . MET B 1 140 ? -26.844 14.234 20.078 1 88.5 140 MET B C 1
ATOM 3526 O O . MET B 1 140 ? -27.719 13.703 20.766 1 88.5 140 MET B O 1
ATOM 3530 N N . ALA B 1 141 ? -27 14.727 18.953 1 87.12 141 ALA B N 1
ATOM 3531 C CA . ALA B 1 141 ? -28.359 14.945 18.484 1 87.12 141 ALA B CA 1
ATOM 3532 C C . ALA B 1 141 ? -28.953 13.672 17.891 1 87.12 141 ALA B C 1
ATOM 3534 O O . ALA B 1 141 ? -30.172 13.461 17.938 1 87.12 141 ALA B O 1
ATOM 3535 N N . VAL B 1 142 ? -28.078 12.852 17.391 1 85.75 142 VAL B N 1
ATOM 3536 C CA . VAL B 1 142 ? -28.625 11.727 16.641 1 85.75 142 VAL B CA 1
ATOM 3537 C C . VAL B 1 142 ? -28.312 10.422 17.375 1 85.75 142 VAL B C 1
ATOM 3539 O O . VAL B 1 142 ? -28.766 9.352 16.953 1 85.75 142 VAL B O 1
ATOM 3542 N N . ARG B 1 143 ? -27.609 10.422 18.406 1 82.25 143 ARG B N 1
ATOM 3543 C CA . ARG B 1 143 ? -27.078 9.234 19.047 1 82.25 143 ARG B CA 1
ATOM 3544 C C . ARG B 1 143 ? -28.188 8.281 19.469 1 82.25 143 ARG B C 1
ATOM 3546 O O . ARG B 1 143 ? -27.953 7.09 19.672 1 82.25 143 ARG B O 1
ATOM 3553 N N . ASN B 1 144 ? -29.406 8.828 19.531 1 79.75 144 ASN B N 1
ATOM 3554 C CA . ASN B 1 144 ? -30.5 7.98 19.984 1 79.75 144 ASN B CA 1
ATOM 3555 C C . ASN B 1 144 ? -31.438 7.625 18.828 1 79.75 144 ASN B C 1
ATOM 3557 O O . ASN B 1 144 ? -32.5 7.02 19.047 1 79.75 144 ASN B O 1
ATOM 3561 N N . ASP B 1 145 ? -31 8.023 17.703 1 78.62 145 ASP B N 1
ATOM 3562 C CA . ASP B 1 145 ? -31.781 7.727 16.5 1 78.62 145 ASP B CA 1
ATOM 3563 C C . ASP B 1 145 ? -31.062 6.703 15.625 1 78.62 145 ASP B C 1
ATOM 3565 O O . ASP B 1 145 ? -30.094 7.043 14.93 1 78.62 145 ASP B O 1
ATOM 3569 N N . ARG B 1 146 ? -31.469 5.586 15.57 1 74.56 146 ARG B N 1
ATOM 3570 C CA . ARG B 1 146 ? -30.859 4.477 14.844 1 74.56 146 ARG B CA 1
ATOM 3571 C C . ARG B 1 146 ? -30.703 4.809 13.367 1 74.56 146 ARG B C 1
ATOM 3573 O O . ARG B 1 146 ? -29.672 4.508 12.758 1 74.56 146 ARG B O 1
ATOM 3580 N N . ASN B 1 147 ? -31.75 5.324 12.82 1 71.31 147 ASN B N 1
ATOM 3581 C CA . ASN B 1 147 ? -31.734 5.621 11.391 1 71.31 147 ASN B CA 1
ATOM 3582 C C . ASN B 1 147 ? -30.734 6.719 11.055 1 71.31 147 ASN B C 1
ATOM 3584 O O . ASN B 1 147 ? -30.031 6.633 10.047 1 71.31 147 ASN B O 1
ATOM 3588 N N . ALA B 1 148 ? -30.734 7.594 11.961 1 75.44 148 ALA B N 1
ATOM 3589 C CA . ALA B 1 148 ? -29.859 8.734 11.703 1 75.44 148 ALA B CA 1
ATOM 3590 C C . ALA B 1 148 ? -28.406 8.398 12.016 1 75.44 148 ALA B C 1
ATOM 3592 O O . ALA B 1 148 ? -27.484 9 11.453 1 75.44 148 ALA B O 1
ATOM 3593 N N . PHE B 1 149 ? -28.156 7.453 12.812 1 76.62 149 PHE B N 1
ATOM 3594 C CA . PHE B 1 149 ? -26.828 7.094 13.281 1 76.62 149 PHE B CA 1
ATOM 3595 C C . PHE B 1 149 ? -26 6.48 12.156 1 76.62 149 PHE B C 1
ATOM 3597 O O . PHE B 1 149 ? -24.781 6.652 12.102 1 76.62 149 PHE B O 1
ATOM 3604 N N . GLY B 1 150 ? -26.609 5.832 11.281 1 72.38 150 GLY B N 1
ATOM 3605 C CA . GLY B 1 150 ? -25.891 5.203 10.188 1 72.38 150 GLY B CA 1
ATOM 3606 C C . GLY B 1 150 ? -25.094 6.188 9.352 1 72.38 150 GLY B C 1
ATOM 3607 O O . GLY B 1 150 ? -23.984 5.887 8.93 1 72.38 150 GLY B O 1
ATOM 3608 N N . ASN B 1 151 ? -25.625 7.383 9.297 1 75.88 151 ASN B N 1
ATOM 3609 C CA . ASN B 1 151 ? -25 8.383 8.445 1 75.88 151 ASN B CA 1
ATOM 3610 C C . ASN B 1 151 ? -23.859 9.102 9.164 1 75.88 151 ASN B C 1
ATOM 3612 O O . ASN B 1 151 ? -22.969 9.648 8.531 1 75.88 151 ASN B O 1
ATOM 3616 N N . ILE B 1 152 ? -23.875 9.039 10.477 1 80.56 152 ILE B N 1
ATOM 3617 C CA . ILE B 1 152 ? -22.953 9.867 11.234 1 80.56 152 ILE B CA 1
ATOM 3618 C C . ILE B 1 152 ? -21.547 9.266 11.156 1 80.56 152 ILE B C 1
ATOM 3620 O O . ILE B 1 152 ? -20.547 10 11.195 1 80.56 152 ILE B O 1
ATOM 3624 N N . TRP B 1 153 ? -21.453 8.055 10.977 1 77.62 153 TRP B N 1
ATOM 3625 C CA . TRP B 1 153 ? -20.156 7.395 10.891 1 77.62 153 TRP B CA 1
ATOM 3626 C C . TRP B 1 153 ? -19.375 7.883 9.672 1 77.62 153 TRP B C 1
ATOM 3628 O O . TRP B 1 153 ? -18.156 8.094 9.742 1 77.62 153 TRP B O 1
ATOM 3638 N N . GLN B 1 154 ? -20.109 8.047 8.695 1 80.31 154 GLN B N 1
ATOM 3639 C CA . GLN B 1 154 ? -19.469 8.508 7.461 1 80.31 154 GLN B CA 1
ATOM 3640 C C . GLN B 1 154 ? -18.859 9.891 7.641 1 80.31 154 GLN B C 1
ATOM 3642 O O . GLN B 1 154 ? -17.859 10.219 7.016 1 80.31 154 GLN B O 1
ATOM 3647 N N . GLU B 1 155 ? -19.438 10.508 8.531 1 83.88 155 GLU B N 1
ATOM 3648 C CA . GLU B 1 155 ? -18.969 11.875 8.758 1 83.88 155 GLU B CA 1
ATOM 3649 C C . GLU B 1 155 ? -17.844 11.898 9.781 1 83.88 155 GLU B C 1
ATOM 3651 O O . GLU B 1 155 ? -17.016 12.812 9.781 1 83.88 155 GLU B O 1
ATOM 3656 N N . ILE B 1 156 ? -17.766 10.922 10.633 1 85 156 ILE B N 1
ATOM 3657 C CA . ILE B 1 156 ? -16.766 10.859 11.688 1 85 156 ILE B CA 1
ATOM 3658 C C . ILE B 1 156 ? -15.453 10.328 11.109 1 85 156 ILE B C 1
ATOM 3660 O O . ILE B 1 156 ? -14.367 10.719 11.547 1 85 156 ILE B O 1
ATOM 3664 N N . GLN B 1 157 ? -15.438 9.641 10.109 1 84.19 157 GLN B N 1
ATOM 3665 C CA . GLN B 1 157 ? -14.289 8.945 9.547 1 84.19 157 GLN B CA 1
ATOM 3666 C C . GLN B 1 157 ? -13.234 9.93 9.055 1 84.19 157 GLN B C 1
ATOM 3668 O O . GLN B 1 157 ? -12.039 9.758 9.32 1 84.19 157 GLN B O 1
ATOM 3673 N N . PRO B 1 158 ? -13.688 10.922 8.422 1 84.44 158 PRO B N 1
ATOM 3674 C CA . PRO B 1 158 ? -12.68 11.875 7.957 1 84.44 158 PRO B CA 1
ATOM 3675 C C . PRO B 1 158 ? -11.922 12.539 9.109 1 84.44 158 PRO B C 1
ATOM 3677 O O . PRO B 1 158 ? -10.734 12.828 8.984 1 84.44 158 PRO B O 1
ATOM 3680 N N . LEU B 1 159 ? -12.625 12.719 10.18 1 87 159 LEU B N 1
ATOM 3681 C CA . LEU B 1 159 ? -11.977 13.32 11.336 1 87 159 LEU B CA 1
ATOM 3682 C C . LEU B 1 159 ? -10.953 12.367 11.938 1 87 159 LEU B C 1
ATOM 3684 O O . LEU B 1 159 ? -9.859 12.781 12.32 1 87 159 LEU B O 1
ATOM 3688 N N . GLN B 1 160 ? -11.297 11.156 11.945 1 85.44 160 GLN B N 1
ATOM 3689 C CA . GLN B 1 160 ? -10.383 10.125 12.43 1 85.44 160 GLN B CA 1
ATOM 3690 C C . GLN B 1 160 ? -9.117 10.055 11.586 1 85.44 160 GLN B C 1
ATOM 3692 O O . GLN B 1 160 ? -8.016 9.961 12.117 1 85.44 160 GLN B O 1
ATOM 3697 N N . GLN B 1 161 ? -9.305 10.195 10.375 1 79.94 161 GLN B N 1
ATOM 3698 C CA . GLN B 1 161 ? -8.188 10.109 9.445 1 79.94 161 GLN B CA 1
ATOM 3699 C C . GLN B 1 161 ? -7.273 11.328 9.57 1 79.94 161 GLN B C 1
ATOM 3701 O O . GLN B 1 161 ? -6.047 11.195 9.531 1 79.94 161 GLN B O 1
ATOM 3706 N N . LYS B 1 162 ? -7.895 12.359 9.742 1 83.44 162 LYS B N 1
ATOM 3707 C CA . LYS B 1 162 ? -7.133 13.602 9.82 1 83.44 162 LYS B CA 1
ATOM 3708 C C . LYS B 1 162 ? -6.223 13.602 11.047 1 83.44 162 LYS B C 1
ATOM 3710 O O . LYS B 1 162 ? -5.039 13.93 10.953 1 83.44 162 LYS B O 1
ATOM 3715 N N . VAL B 1 163 ? -6.793 13.203 12.078 1 84.25 163 VAL B N 1
ATOM 3716 C CA . VAL B 1 163 ? -6.008 13.25 13.305 1 84.25 163 VAL B CA 1
ATOM 3717 C C . VAL B 1 163 ? -4.941 12.156 13.273 1 84.25 163 VAL B C 1
ATOM 3719 O O . VAL B 1 163 ? -3.832 12.344 13.781 1 84.25 163 VAL B O 1
ATOM 3722 N N . SER B 1 164 ? -5.191 11.078 12.648 1 76.88 164 SER B N 1
ATOM 3723 C CA . SER B 1 164 ? -4.254 9.961 12.586 1 76.88 164 SER B CA 1
ATOM 3724 C C . SER B 1 164 ? -3.1 10.258 11.641 1 76.88 164 SER B C 1
ATOM 3726 O O . SER B 1 164 ? -1.961 9.867 11.898 1 76.88 164 SER B O 1
ATOM 3728 N N . SER B 1 165 ? -3.387 10.93 10.625 1 74.69 165 SER B N 1
ATOM 3729 C CA . SER B 1 165 ? -2.365 11.203 9.617 1 74.69 165 SER B CA 1
ATOM 3730 C C . SER B 1 165 ? -1.577 12.461 9.961 1 74.69 165 SER B C 1
ATOM 3732 O O . SER B 1 165 ? -0.466 12.656 9.469 1 74.69 165 SER B O 1
ATOM 3734 N N . GLY B 1 166 ? -2.148 13.258 10.773 1 80.56 166 GLY B N 1
ATOM 3735 C CA . GLY B 1 166 ? -1.537 14.539 11.078 1 80.56 166 GLY B CA 1
ATOM 3736 C C . GLY B 1 166 ? -2.262 15.711 10.453 1 80.56 166 GLY B C 1
ATOM 3737 O O . GLY B 1 166 ? -2.938 15.555 9.43 1 80.56 166 GLY B O 1
ATOM 3738 N N . LEU B 1 167 ? -2.104 16.875 11.047 1 87.38 167 LEU B N 1
ATOM 3739 C CA . LEU B 1 167 ? -2.906 18.016 10.648 1 87.38 167 LEU B CA 1
ATOM 3740 C C . LEU B 1 167 ? -2.096 18.984 9.781 1 87.38 167 LEU B C 1
ATOM 3742 O O . LEU B 1 167 ? -2.633 19.953 9.266 1 87.38 167 LEU B O 1
ATOM 3746 N N . PHE B 1 168 ? -0.842 18.688 9.586 1 88.38 168 PHE B N 1
ATOM 3747 C CA . PHE B 1 168 ? 0.025 19.703 9 1 88.38 168 PHE B CA 1
ATOM 3748 C C . PHE B 1 168 ? 0.505 19.266 7.621 1 88.38 168 PHE B C 1
ATOM 3750 O O . PHE B 1 168 ? 1.635 19.578 7.23 1 88.38 168 PHE B O 1
ATOM 3757 N N . GLU B 1 169 ? -0.295 18.594 6.879 1 81.69 169 GLU B N 1
ATOM 3758 C CA . GLU B 1 169 ? 0.061 18.094 5.559 1 81.69 169 GLU B CA 1
ATOM 3759 C C . GLU B 1 169 ? -0.334 19.078 4.465 1 81.69 169 GLU B C 1
ATOM 3761 O O . GLU B 1 169 ? -0.558 20.266 4.738 1 81.69 169 GLU B O 1
ATOM 3766 N N . THR B 1 170 ? -0.363 18.719 3.203 1 77 170 THR B N 1
ATOM 3767 C CA . THR B 1 170 ? -0.411 19.547 2 1 77 170 THR B CA 1
ATOM 3768 C C . THR B 1 170 ? -1.637 20.453 2.016 1 77 170 THR B C 1
ATOM 3770 O O . THR B 1 170 ? -1.581 21.594 1.535 1 77 170 THR B O 1
ATOM 3773 N N . ASP B 1 171 ? -2.717 20.141 2.645 1 79.31 171 ASP B N 1
ATOM 3774 C CA . ASP B 1 171 ? -3.924 20.969 2.574 1 79.31 171 ASP B CA 1
ATOM 3775 C C . ASP B 1 171 ? -4.098 21.797 3.844 1 79.31 171 ASP B C 1
ATOM 3777 O O . ASP B 1 171 ? -5.074 22.531 3.977 1 79.31 171 ASP B O 1
ATOM 3781 N N . SER B 1 172 ? -3.047 21.891 4.605 1 90 172 SER B N 1
ATOM 3782 C CA . SER B 1 172 ? -3.146 22.609 5.871 1 90 172 SER B CA 1
ATOM 3783 C C . SER B 1 172 ? -2.695 24.062 5.719 1 90 172 SER B C 1
ATOM 3785 O O . SER B 1 172 ? -1.993 24.406 4.766 1 90 172 SER B O 1
ATOM 3787 N N . LEU B 1 173 ? -3.15 24.891 6.633 1 93.81 173 LEU B N 1
ATOM 3788 C CA . LEU B 1 173 ? -2.684 26.281 6.707 1 93.81 173 LEU B CA 1
ATOM 3789 C C . LEU B 1 173 ? -1.184 26.328 6.977 1 93.81 173 LEU B C 1
ATOM 3791 O O . LEU B 1 173 ? -0.47 27.141 6.387 1 93.81 173 LEU B O 1
ATOM 3795 N N . PHE B 1 174 ? -0.727 25.5 7.781 1 95.31 174 PHE B N 1
ATOM 3796 C CA . PHE B 1 174 ? 0.69 25.406 8.109 1 95.31 174 PHE B CA 1
ATOM 3797 C C . PHE B 1 174 ? 1.527 25.188 6.859 1 95.31 174 PHE B C 1
ATOM 3799 O O . PHE B 1 174 ? 2.467 25.953 6.598 1 95.31 174 PHE B O 1
ATOM 3806 N N . HIS B 1 175 ? 1.123 24.234 6.105 1 91.31 175 HIS B N 1
ATOM 3807 C CA . HIS B 1 175 ? 1.874 23.891 4.898 1 91.31 175 HIS B CA 1
ATOM 3808 C C . HIS B 1 175 ? 1.844 25.047 3.895 1 91.31 175 HIS B C 1
ATOM 3810 O O . HIS B 1 175 ? 2.873 25.391 3.309 1 91.31 175 HIS B O 1
ATOM 3816 N N . LYS B 1 176 ? 0.738 25.625 3.742 1 90.88 176 LYS B N 1
ATOM 3817 C CA . LYS B 1 176 ? 0.581 26.719 2.789 1 90.88 176 LYS B CA 1
ATOM 3818 C C . LYS B 1 176 ? 1.397 27.938 3.213 1 90.88 176 LYS B C 1
ATOM 3820 O O . LYS B 1 176 ? 1.877 28.703 2.365 1 90.88 176 LYS B O 1
ATOM 3825 N N . THR B 1 177 ? 1.462 28.094 4.465 1 95.38 177 THR B N 1
ATOM 3826 C CA . THR B 1 177 ? 2.141 29.25 5.023 1 95.38 177 THR B CA 1
ATOM 3827 C C . THR B 1 177 ? 3.654 29.109 4.898 1 95.38 177 THR B C 1
ATOM 3829 O O . THR B 1 177 ? 4.379 30.109 4.867 1 95.38 177 THR B O 1
ATOM 3832 N N . ILE B 1 178 ? 4.18 27.938 4.77 1 94.94 178 ILE B N 1
ATOM 3833 C CA . ILE B 1 178 ? 5.617 27.703 4.727 1 94.94 178 ILE B CA 1
ATOM 3834 C C . ILE B 1 178 ? 6.238 28.484 3.578 1 94.94 178 ILE B C 1
ATOM 3836 O O . ILE B 1 178 ? 7.191 29.25 3.781 1 94.94 178 ILE B O 1
ATOM 3840 N N . ARG B 1 179 ? 5.688 28.406 2.463 1 88.5 179 ARG B N 1
ATOM 3841 C CA . ARG B 1 179 ? 6.285 29.031 1.289 1 88.5 179 ARG B CA 1
ATOM 3842 C C . ARG B 1 179 ? 6.262 30.562 1.41 1 88.5 179 ARG B C 1
ATOM 3844 O O . ARG B 1 179 ? 7.223 31.234 1.03 1 88.5 179 ARG B O 1
ATOM 3851 N N . GLY B 1 180 ? 5.215 31.062 1.958 1 92.38 180 GLY B N 1
ATOM 3852 C CA . GLY B 1 180 ? 5.098 32.5 2.111 1 92.38 180 GLY B CA 1
ATOM 3853 C C . GLY B 1 180 ? 5.969 33.062 3.221 1 92.38 180 GLY B C 1
ATOM 3854 O O . GLY B 1 180 ? 6.246 34.25 3.26 1 92.38 180 GLY B O 1
ATOM 3855 N N . THR B 1 181 ? 6.371 32.219 4.023 1 96.56 181 THR B N 1
ATOM 3856 C CA . THR B 1 181 ? 7.137 32.625 5.195 1 96.56 181 THR B CA 1
ATOM 3857 C C . THR B 1 181 ? 8.633 32.594 4.91 1 96.56 181 THR B C 1
ATOM 3859 O O . THR B 1 181 ? 9.414 33.312 5.508 1 96.56 181 THR B O 1
ATOM 3862 N N . LEU B 1 182 ? 9.078 31.828 3.982 1 97 182 LEU B N 1
ATOM 3863 C CA . LEU B 1 182 ? 10.484 31.578 3.709 1 97 182 LEU B CA 1
ATOM 3864 C C . LEU B 1 182 ? 11.047 32.625 2.748 1 97 182 LEU B C 1
ATOM 3866 O O . LEU B 1 182 ? 10.336 33.094 1.867 1 97 182 LEU B O 1
ATOM 3870 N N . THR B 1 183 ? 12.32 32.938 2.938 1 96.44 183 THR B N 1
ATOM 3871 C CA . THR B 1 183 ? 13.031 33.75 1.958 1 96.44 183 THR B CA 1
ATOM 3872 C C . THR B 1 183 ? 13.258 32.969 0.668 1 96.44 183 THR B C 1
ATOM 3874 O O . THR B 1 183 ? 13.148 31.75 0.652 1 96.44 183 THR B O 1
ATOM 3877 N N . PRO B 1 184 ? 13.602 33.656 -0.367 1 95.56 184 PRO B N 1
ATOM 3878 C CA . PRO B 1 184 ? 13.844 32.969 -1.628 1 95.56 184 PRO B CA 1
ATOM 3879 C C . PRO B 1 184 ? 14.922 31.875 -1.506 1 95.56 184 PRO B C 1
ATOM 3881 O O . PRO B 1 184 ? 14.758 30.781 -2.037 1 95.56 184 PRO B O 1
ATOM 3884 N N . LYS B 1 185 ? 15.977 32.188 -0.792 1 96.25 185 LYS B N 1
ATOM 3885 C CA . LYS B 1 185 ? 17.047 31.219 -0.608 1 96.25 185 LYS B CA 1
ATOM 3886 C C . LYS B 1 185 ? 16.578 30.016 0.207 1 96.25 185 LYS B C 1
ATOM 3888 O O . LYS B 1 185 ? 16.906 28.875 -0.121 1 96.25 185 LYS B O 1
ATOM 3893 N N . GLN B 1 186 ? 15.797 30.328 1.22 1 96.94 186 GLN B N 1
ATOM 3894 C CA . GLN B 1 186 ? 15.25 29.281 2.064 1 96.94 186 GLN B CA 1
ATOM 3895 C C . GLN B 1 186 ? 14.273 28.406 1.287 1 96.94 186 GLN B C 1
ATOM 3897 O O . GLN B 1 186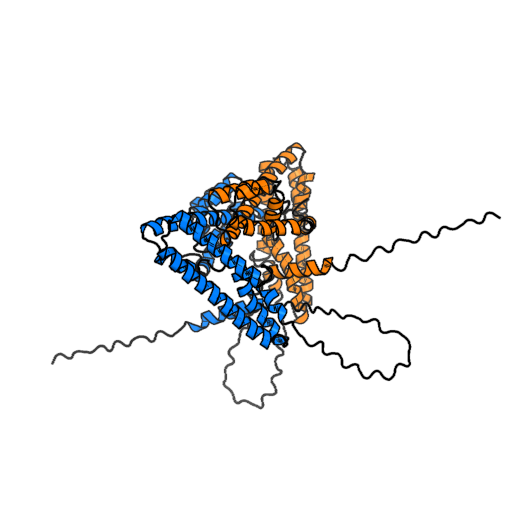 ? 14.258 27.172 1.457 1 96.94 186 GLN B O 1
ATOM 3902 N N . ARG B 1 187 ? 13.586 29.031 0.439 1 96.06 187 ARG B N 1
ATOM 3903 C CA . ARG B 1 187 ? 12.578 28.328 -0.343 1 96.06 187 ARG B CA 1
ATOM 3904 C C . ARG B 1 187 ? 13.227 27.297 -1.266 1 96.06 187 ARG B C 1
ATOM 3906 O O . ARG B 1 187 ? 12.711 26.188 -1.423 1 96.06 187 ARG B O 1
ATOM 3913 N N . VAL B 1 188 ? 14.289 27.625 -1.85 1 96.25 188 VAL B N 1
ATOM 3914 C CA . VAL B 1 188 ? 15.008 26.703 -2.73 1 96.25 188 VAL B CA 1
ATOM 3915 C C . VAL B 1 188 ? 15.453 25.469 -1.94 1 96.25 188 VAL B C 1
ATOM 3917 O O . VAL B 1 188 ? 15.289 24.344 -2.396 1 96.25 188 VAL B O 1
ATOM 3920 N N . LYS B 1 189 ? 15.961 25.734 -0.764 1 95.81 189 LYS B N 1
ATOM 3921 C CA . LYS B 1 189 ? 16.406 24.625 0.089 1 95.81 189 LYS B CA 1
ATOM 3922 C C . LYS B 1 189 ? 15.242 23.734 0.501 1 95.81 189 LYS B C 1
ATOM 3924 O O . LYS B 1 189 ? 15.352 22.516 0.454 1 95.81 189 LYS B O 1
ATOM 3929 N N . TYR B 1 190 ? 14.219 24.422 0.846 1 95.19 190 TYR B N 1
ATOM 3930 C CA . TYR B 1 190 ? 13.031 23.688 1.282 1 95.19 190 TYR B CA 1
ATOM 3931 C C . TYR B 1 190 ? 12.453 22.859 0.142 1 95.19 190 TYR B C 1
ATOM 3933 O O . TYR B 1 190 ? 12.133 21.688 0.32 1 95.19 190 TYR B O 1
ATOM 3941 N N . ASP B 1 191 ? 12.375 23.453 -0.995 1 93.62 191 ASP B N 1
ATOM 3942 C CA . ASP B 1 191 ? 11.812 22.781 -2.162 1 93.62 191 ASP B CA 1
ATOM 3943 C C . ASP B 1 191 ? 12.656 21.562 -2.562 1 93.62 191 ASP B C 1
ATOM 3945 O O . ASP B 1 191 ? 12.117 20.531 -2.945 1 93.62 191 ASP B O 1
ATOM 3949 N N . ARG B 1 192 ? 13.883 21.703 -2.426 1 94.38 192 ARG B N 1
ATOM 3950 C CA . ARG B 1 192 ? 14.781 20.594 -2.748 1 94.38 192 ARG B CA 1
ATOM 3951 C C . ARG B 1 192 ? 14.586 19.438 -1.78 1 94.38 192 ARG B C 1
ATOM 3953 O O . ARG B 1 192 ? 14.539 18.281 -2.197 1 94.38 192 ARG B O 1
ATOM 3960 N N . ALA B 1 193 ? 14.445 19.797 -0.537 1 92.81 193 ALA B N 1
ATOM 3961 C CA . ALA B 1 193 ? 14.234 18.766 0.472 1 92.81 193 ALA B CA 1
ATOM 3962 C C . ALA B 1 193 ? 12.891 18.062 0.271 1 92.81 193 ALA B C 1
ATOM 3964 O O . ALA B 1 193 ? 12.789 16.844 0.384 1 92.81 193 ALA B O 1
ATOM 3965 N N . GLU B 1 194 ? 11.953 18.844 -0.018 1 90.75 194 GLU B N 1
ATOM 3966 C CA . GLU B 1 194 ? 10.617 18.297 -0.258 1 90.75 194 GLU B CA 1
ATOM 3967 C C . GLU B 1 194 ? 10.602 17.406 -1.49 1 90.75 194 GLU B C 1
ATOM 3969 O O . GLU B 1 194 ? 9.969 16.344 -1.483 1 90.75 194 GLU B O 1
ATOM 3974 N N . LEU B 1 195 ? 11.273 17.828 -2.482 1 92.81 195 LEU B N 1
ATOM 3975 C CA . LEU B 1 195 ? 11.344 17.047 -3.709 1 92.81 195 LEU B CA 1
ATOM 3976 C C . LEU B 1 195 ? 12.023 15.703 -3.455 1 92.81 195 LEU B C 1
ATOM 3978 O O . LEU B 1 195 ? 11.562 14.672 -3.949 1 92.81 195 LEU B O 1
ATOM 3982 N N . LYS B 1 196 ? 13.047 15.734 -2.688 1 92.5 196 LYS B N 1
ATOM 3983 C CA . LYS B 1 196 ? 13.758 14.5 -2.354 1 92.5 196 LYS B CA 1
ATOM 3984 C C . LYS B 1 196 ? 12.844 13.531 -1.597 1 92.5 196 LYS B C 1
ATOM 3986 O O . LYS B 1 196 ? 12.852 12.328 -1.862 1 92.5 196 LYS B O 1
ATOM 3991 N N . ARG B 1 197 ? 12.086 14.102 -0.742 1 91.12 197 ARG B N 1
ATOM 3992 C CA . ARG B 1 197 ? 11.164 13.281 0.041 1 91.12 197 ARG B CA 1
ATOM 3993 C C . ARG B 1 197 ? 10.07 12.688 -0.843 1 91.12 197 ARG B C 1
ATOM 3995 O O . ARG B 1 197 ? 9.734 11.508 -0.717 1 91.12 197 ARG B O 1
ATOM 4002 N N . ARG B 1 198 ? 9.555 13.461 -1.657 1 92.31 198 ARG B N 1
ATOM 4003 C CA . ARG B 1 198 ? 8.5 12.992 -2.551 1 92.31 198 ARG B CA 1
ATOM 4004 C C . ARG B 1 198 ? 9.031 11.945 -3.527 1 92.31 198 ARG B C 1
ATOM 4006 O O . ARG B 1 198 ? 8.344 10.977 -3.848 1 92.31 198 ARG B O 1
ATOM 4013 N N . ASN B 1 199 ? 10.227 12.18 -3.951 1 94.62 199 ASN B N 1
ATOM 4014 C CA . ASN B 1 199 ? 10.852 11.203 -4.84 1 94.62 199 ASN B CA 1
ATOM 4015 C C . ASN B 1 199 ? 11.023 9.852 -4.152 1 94.62 199 ASN B C 1
ATOM 4017 O O . ASN B 1 199 ? 10.766 8.805 -4.75 1 94.62 199 ASN B O 1
ATOM 4021 N N . PHE B 1 200 ? 11.469 10.008 -2.988 1 93.56 200 PHE B N 1
ATOM 4022 C CA . PHE B 1 200 ? 11.648 8.773 -2.223 1 93.56 200 PHE B CA 1
ATOM 4023 C C . PHE B 1 200 ? 10.328 8.023 -2.086 1 93.56 200 PHE B C 1
ATOM 4025 O O . PHE B 1 200 ? 10.281 6.812 -2.314 1 93.56 200 PHE B O 1
ATOM 4032 N N . ARG B 1 201 ? 9.359 8.703 -1.737 1 93.69 201 ARG B N 1
ATOM 4033 C CA . ARG B 1 201 ? 8.047 8.086 -1.547 1 93.69 201 ARG B CA 1
ATOM 4034 C C . ARG B 1 201 ? 7.516 7.512 -2.855 1 93.69 201 ARG B C 1
ATOM 4036 O O . ARG B 1 201 ? 6.957 6.414 -2.875 1 93.69 201 ARG B O 1
ATOM 4043 N N . PHE B 1 202 ? 7.68 8.219 -3.869 1 96.44 202 PHE B N 1
ATOM 4044 C CA . PHE B 1 202 ? 7.199 7.754 -5.164 1 96.44 202 PHE B CA 1
ATOM 4045 C C . PHE B 1 202 ? 7.93 6.484 -5.594 1 96.44 202 PHE B C 1
ATOM 4047 O O . PHE B 1 202 ? 7.305 5.527 -6.055 1 96.44 202 PHE B O 1
ATOM 4054 N N . LYS B 1 203 ? 9.188 6.523 -5.387 1 96.25 203 LYS B N 1
ATOM 4055 C CA . LYS B 1 203 ? 9.969 5.344 -5.742 1 96.25 203 LYS B CA 1
ATOM 4056 C C . LYS B 1 203 ? 9.492 4.113 -4.969 1 96.25 203 LYS B C 1
ATOM 4058 O O . LYS B 1 203 ? 9.445 3.012 -5.516 1 96.25 203 LYS B O 1
ATOM 4063 N N . ALA B 1 204 ? 9.227 4.348 -3.754 1 94.94 204 ALA B N 1
ATOM 4064 C CA . ALA B 1 204 ? 8.703 3.254 -2.939 1 94.94 204 ALA B CA 1
ATOM 4065 C C . ALA B 1 204 ? 7.371 2.75 -3.492 1 94.94 204 ALA B C 1
ATOM 4067 O O . ALA B 1 204 ? 7.141 1.54 -3.564 1 94.94 204 ALA B O 1
ATOM 4068 N N . GLN B 1 205 ? 6.586 3.617 -3.887 1 96.5 205 GLN B N 1
ATOM 4069 C CA . GLN B 1 205 ? 5.285 3.25 -4.441 1 96.5 205 GLN B CA 1
ATOM 4070 C C . GLN B 1 205 ? 5.445 2.512 -5.77 1 96.5 205 GLN B C 1
ATOM 4072 O O . GLN B 1 205 ? 4.691 1.578 -6.059 1 96.5 205 GLN B O 1
ATOM 4077 N N . VAL B 1 206 ? 6.316 2.973 -6.52 1 97.62 206 VAL B N 1
ATOM 4078 C CA . VAL B 1 206 ? 6.59 2.303 -7.785 1 97.62 206 VAL B CA 1
ATOM 4079 C C . VAL B 1 206 ? 7.031 0.864 -7.523 1 97.62 206 VAL B C 1
ATOM 4081 O O . VAL B 1 206 ? 6.555 -0.067 -8.172 1 97.62 206 VAL B O 1
ATOM 4084 N N . ALA B 1 207 ? 7.91 0.73 -6.574 1 96.62 207 ALA B N 1
ATOM 4085 C CA . ALA B 1 207 ? 8.398 -0.603 -6.234 1 96.62 207 ALA B CA 1
ATOM 4086 C C . ALA B 1 207 ? 7.254 -1.515 -5.801 1 96.62 207 ALA B C 1
ATOM 4088 O O . ALA B 1 207 ? 7.207 -2.684 -6.188 1 96.62 207 ALA B O 1
ATOM 4089 N N . VAL B 1 208 ? 6.375 -1.004 -5.082 1 94.94 208 VAL B N 1
ATOM 4090 C CA . VAL B 1 208 ? 5.23 -1.783 -4.621 1 94.94 208 VAL B CA 1
ATOM 4091 C C . VAL B 1 208 ? 4.344 -2.148 -5.809 1 94.94 208 VAL B C 1
ATOM 4093 O O . VAL B 1 208 ? 3.928 -3.301 -5.949 1 94.94 208 VAL B O 1
ATOM 4096 N N . ALA B 1 209 ? 4.086 -1.194 -6.613 1 94.81 209 ALA B N 1
ATOM 4097 C CA . ALA B 1 209 ? 3.238 -1.444 -7.777 1 94.81 209 ALA B CA 1
ATOM 4098 C C . ALA B 1 209 ? 3.848 -2.516 -8.68 1 94.81 209 ALA B C 1
ATOM 4100 O O . ALA B 1 209 ? 3.143 -3.406 -9.156 1 94.81 209 ALA B O 1
ATOM 4101 N N . VAL B 1 210 ? 5.098 -2.428 -8.867 1 95.75 210 VAL B N 1
ATOM 4102 C CA . VAL B 1 210 ? 5.797 -3.389 -9.719 1 95.75 210 VAL B CA 1
ATOM 4103 C C . VAL B 1 210 ? 5.766 -4.77 -9.062 1 95.75 210 VAL B C 1
ATOM 4105 O O . VAL B 1 210 ? 5.566 -5.777 -9.75 1 95.75 210 VAL B O 1
ATOM 4108 N N . SER B 1 211 ? 5.949 -4.766 -7.793 1 92.62 211 SER B N 1
ATOM 4109 C CA . SER B 1 211 ? 5.895 -6.043 -7.09 1 92.62 211 SER B CA 1
ATOM 4110 C C . SER B 1 211 ? 4.52 -6.691 -7.223 1 92.62 211 SER B C 1
ATOM 4112 O O . SER B 1 211 ? 4.41 -7.918 -7.312 1 92.62 211 SER B O 1
ATOM 4114 N N . LEU B 1 212 ? 3.52 -5.906 -7.203 1 88.94 212 LEU B N 1
ATOM 4115 C CA . LEU B 1 212 ? 2.166 -6.426 -7.367 1 88.94 212 LEU B CA 1
ATOM 4116 C C . LEU B 1 212 ? 1.956 -6.957 -8.781 1 88.94 212 LEU B C 1
ATOM 4118 O O . LEU B 1 212 ? 1.289 -7.977 -8.977 1 88.94 212 LEU B O 1
ATOM 4122 N N . LEU B 1 213 ? 2.502 -6.281 -9.672 1 90.31 213 LEU B N 1
ATOM 4123 C CA . LEU B 1 213 ? 2.416 -6.707 -11.062 1 90.31 213 LEU B CA 1
ATOM 4124 C C . LEU B 1 213 ? 3.072 -8.07 -11.25 1 90.31 213 LEU B C 1
ATOM 4126 O O . LEU B 1 213 ? 2.621 -8.875 -12.078 1 90.31 213 LEU B O 1
ATOM 4130 N N . GLU B 1 214 ? 4.059 -8.336 -10.547 1 90.12 214 GLU B N 1
ATOM 4131 C CA . GLU B 1 214 ? 4.84 -9.562 -10.68 1 90.12 214 GLU B CA 1
ATOM 4132 C C . GLU B 1 214 ? 4.012 -10.797 -10.328 1 90.12 214 GLU B C 1
ATOM 4134 O O . GLU B 1 214 ? 4.371 -11.914 -10.688 1 90.12 214 GLU B O 1
ATOM 4139 N N . ARG B 1 215 ? 2.963 -10.578 -9.648 1 82 215 ARG B N 1
ATOM 4140 C CA . ARG B 1 215 ? 2.074 -11.695 -9.336 1 82 215 ARG B CA 1
ATOM 4141 C C . ARG B 1 215 ? 1.467 -12.281 -10.602 1 82 215 ARG B C 1
ATOM 4143 O O . ARG B 1 215 ? 1.178 -13.477 -10.664 1 82 215 ARG B O 1
ATOM 4150 N N . ARG B 1 216 ? 1.364 -11.43 -11.578 1 83.94 216 ARG B N 1
ATOM 4151 C CA . ARG B 1 216 ? 0.757 -11.852 -12.836 1 83.94 216 ARG B CA 1
ATOM 4152 C C . ARG B 1 216 ? 1.804 -11.969 -13.938 1 83.94 216 ARG B C 1
ATOM 4154 O O . ARG B 1 216 ? 1.587 -12.656 -14.938 1 83.94 216 ARG B O 1
ATOM 4161 N N . MET B 1 217 ? 2.814 -11.219 -13.641 1 88.81 217 MET B N 1
ATOM 4162 C CA . MET B 1 217 ? 3.859 -11.117 -14.648 1 88.81 217 MET B CA 1
ATOM 4163 C C . MET B 1 217 ? 5.242 -11.148 -14.008 1 88.81 217 MET B C 1
ATOM 4165 O O . MET B 1 217 ? 5.812 -10.102 -13.703 1 88.81 217 MET B O 1
ATOM 4169 N N . PRO B 1 218 ? 5.711 -12.336 -13.898 1 88.69 218 PRO B N 1
ATOM 4170 C CA . PRO B 1 218 ? 7.039 -12.406 -13.289 1 88.69 218 PRO B CA 1
ATOM 4171 C C . PRO B 1 218 ? 8.094 -11.617 -14.07 1 88.69 218 PRO B C 1
ATOM 4173 O O . PRO B 1 218 ? 8.078 -11.609 -15.305 1 88.69 218 PRO B O 1
ATOM 4176 N N . LEU B 1 219 ? 8.953 -10.945 -13.32 1 93.12 219 LEU B N 1
ATOM 4177 C CA . LEU B 1 219 ? 10.031 -10.141 -13.883 1 93.12 219 LEU B CA 1
ATOM 4178 C C . LEU B 1 219 ? 11.391 -10.633 -13.383 1 93.12 219 LEU B C 1
ATOM 4180 O O . LEU B 1 219 ? 11.508 -11.094 -12.242 1 93.12 219 LEU B O 1
ATOM 4184 N N . THR B 1 220 ? 12.352 -10.555 -14.281 1 92 220 THR B N 1
ATOM 4185 C CA . THR B 1 220 ? 13.727 -10.711 -13.812 1 92 220 THR B CA 1
ATOM 4186 C C . THR B 1 220 ? 14.164 -9.508 -13 1 92 220 THR B C 1
ATOM 4188 O O . THR B 1 220 ? 13.523 -8.453 -13.039 1 92 220 THR B O 1
ATOM 4191 N N . GLU B 1 221 ? 15.242 -9.703 -12.297 1 91.81 221 GLU B N 1
ATOM 4192 C CA . GLU B 1 221 ? 15.781 -8.602 -11.508 1 91.81 221 GLU B CA 1
ATOM 4193 C C . GLU B 1 221 ? 16.125 -7.406 -12.383 1 91.81 221 GLU B C 1
ATOM 4195 O O . GLU B 1 221 ? 15.867 -6.258 -12.016 1 91.81 221 GLU B O 1
ATOM 4200 N N . ALA B 1 222 ? 16.688 -7.738 -13.531 1 93.94 222 ALA B N 1
ATOM 4201 C CA . ALA B 1 222 ? 17.062 -6.676 -14.453 1 93.94 222 ALA B CA 1
ATOM 4202 C C . ALA B 1 222 ? 15.844 -5.93 -14.977 1 93.94 222 ALA B C 1
ATOM 4204 O O . ALA B 1 222 ? 15.828 -4.699 -15.023 1 93.94 222 ALA B O 1
ATOM 4205 N N . GLN B 1 223 ? 14.844 -6.688 -15.383 1 96 223 GLN B N 1
ATOM 4206 C CA . GLN B 1 223 ? 13.602 -6.086 -15.867 1 96 223 GLN B CA 1
ATOM 4207 C C . GLN B 1 223 ? 12.961 -5.211 -14.797 1 96 223 GLN B C 1
ATOM 4209 O O . GLN B 1 223 ? 12.562 -4.078 -15.07 1 96 223 GLN B O 1
ATOM 4214 N N . ARG B 1 224 ? 12.914 -5.703 -13.594 1 96 224 ARG B N 1
ATOM 4215 C CA . ARG B 1 224 ? 12.32 -5.008 -12.461 1 96 224 ARG B CA 1
ATOM 4216 C C . ARG B 1 224 ? 13.039 -3.688 -12.195 1 96 224 ARG B C 1
ATOM 4218 O O . ARG B 1 224 ? 12.406 -2.635 -12.102 1 96 224 ARG B O 1
ATOM 4225 N N . SER B 1 225 ? 14.336 -3.77 -12.062 1 95.69 225 SER B N 1
ATOM 4226 C CA . SER B 1 225 ? 15.141 -2.596 -11.758 1 95.69 225 SER B CA 1
ATOM 4227 C C . SER B 1 225 ? 15.008 -1.533 -12.844 1 95.69 225 SER B C 1
ATOM 4229 O O . SER B 1 225 ? 14.875 -0.345 -12.539 1 95.69 225 SER B O 1
ATOM 4231 N N . GLN B 1 226 ? 14.992 -1.98 -14.023 1 96.94 226 GLN B N 1
ATOM 4232 C CA . GLN B 1 226 ? 14.883 -1.051 -15.141 1 96.94 226 GLN B CA 1
ATOM 4233 C C . GLN B 1 226 ? 13.516 -0.383 -15.172 1 96.94 226 GLN B C 1
ATOM 4235 O O . GLN B 1 226 ? 13.406 0.825 -15.391 1 96.94 226 GLN B O 1
ATOM 4240 N N . LEU B 1 227 ? 12.531 -1.156 -14.977 1 97.31 227 LEU B N 1
ATOM 4241 C CA . LEU B 1 227 ? 11.172 -0.627 -14.969 1 97.31 227 LEU B CA 1
ATOM 4242 C C . LEU B 1 227 ? 11 0.41 -13.867 1 97.31 227 LEU B C 1
ATOM 4244 O O . LEU B 1 227 ? 10.461 1.496 -14.109 1 97.31 227 LEU B O 1
ATOM 4248 N N . ILE B 1 228 ? 11.445 0.121 -12.703 1 97.31 228 ILE B N 1
ATOM 4249 C CA . ILE B 1 228 ? 11.336 1.023 -11.562 1 97.31 228 ILE B CA 1
ATOM 4250 C C . ILE B 1 228 ? 12.094 2.316 -11.852 1 97.31 228 ILE B C 1
ATOM 4252 O O . ILE B 1 228 ? 11.586 3.412 -11.594 1 97.31 228 ILE B O 1
ATOM 4256 N N . LYS B 1 229 ? 13.258 2.168 -12.398 1 96.75 229 LYS B N 1
ATOM 4257 C CA . LYS B 1 229 ? 14.07 3.336 -12.719 1 96.75 229 LYS B CA 1
ATOM 4258 C C . LYS B 1 229 ? 13.367 4.227 -13.742 1 96.75 229 LYS B C 1
ATOM 4260 O O . LYS B 1 229 ? 13.242 5.438 -13.531 1 96.75 229 LYS B O 1
ATOM 4265 N N . LEU B 1 230 ? 12.875 3.633 -14.773 1 97.25 230 LEU B N 1
ATOM 4266 C CA . LEU B 1 230 ? 12.242 4.398 -15.844 1 97.25 230 LEU B CA 1
ATOM 4267 C C . LEU B 1 230 ? 11.008 5.137 -15.328 1 97.25 230 LEU B C 1
ATOM 4269 O O . LEU B 1 230 ? 10.836 6.328 -15.602 1 97.25 230 LEU B O 1
ATOM 4273 N N . ILE B 1 231 ? 10.203 4.469 -14.555 1 97.56 231 ILE B N 1
ATOM 4274 C CA . ILE B 1 231 ? 8.961 5.074 -14.086 1 97.56 231 ILE B CA 1
ATOM 4275 C C . ILE B 1 231 ? 9.273 6.168 -13.062 1 97.56 231 ILE B C 1
ATOM 4277 O O . ILE B 1 231 ? 8.641 7.227 -13.07 1 97.56 231 ILE B O 1
ATOM 4281 N N . SER B 1 232 ? 10.234 5.934 -12.18 1 95.94 232 SER B N 1
ATOM 4282 C CA . SER B 1 232 ? 10.547 6.859 -11.102 1 95.94 232 SER B CA 1
ATOM 4283 C C . SER B 1 232 ? 11.227 8.117 -11.625 1 95.94 232 SER B C 1
ATOM 4285 O O . SER B 1 232 ? 11.234 9.156 -10.961 1 95.94 232 SER B O 1
ATOM 4287 N N . GLU B 1 233 ? 11.781 8.094 -12.836 1 93.25 233 GLU B N 1
ATOM 4288 C CA . GLU B 1 233 ? 12.609 9.203 -13.312 1 93.25 233 GLU B CA 1
ATOM 4289 C C . GLU B 1 233 ? 11.953 9.914 -14.492 1 93.25 233 GLU B C 1
ATOM 4291 O O . GLU B 1 233 ? 12.477 10.914 -14.992 1 93.25 233 GLU B O 1
ATOM 4296 N N . VAL B 1 234 ? 10.805 9.453 -14.891 1 90.12 234 VAL B N 1
ATOM 4297 C CA . VAL B 1 234 ? 10.18 9.977 -16.109 1 90.12 234 VAL B CA 1
ATOM 4298 C C . VAL B 1 234 ? 9.664 11.391 -15.852 1 90.12 234 VAL B C 1
ATOM 4300 O O . VAL B 1 234 ? 9.648 12.219 -16.766 1 90.12 234 VAL B O 1
ATOM 4303 N N . ALA B 1 235 ? 9.172 11.625 -14.727 1 86.62 235 ALA B N 1
ATOM 4304 C CA . ALA B 1 235 ? 8.594 12.922 -14.359 1 86.62 235 ALA B CA 1
ATOM 4305 C C . ALA B 1 235 ? 8.766 13.195 -12.875 1 86.62 235 ALA B C 1
ATOM 4307 O O . ALA B 1 235 ? 9.133 12.297 -12.109 1 86.62 235 ALA B O 1
ATOM 4308 N N . PRO B 1 236 ? 8.562 14.461 -12.625 1 88.94 236 PRO B N 1
ATOM 4309 C CA . PRO B 1 236 ? 8.547 14.734 -11.188 1 88.94 236 PRO B CA 1
ATOM 4310 C C . PRO B 1 236 ? 7.492 13.914 -10.445 1 88.94 236 PRO B C 1
ATOM 4312 O O . PRO B 1 236 ? 6.449 13.586 -11.016 1 88.94 236 PRO B O 1
ATOM 4315 N N . PRO B 1 237 ? 7.828 13.664 -9.227 1 93.56 237 PRO B N 1
ATOM 4316 C CA . PRO B 1 237 ? 6.887 12.859 -8.453 1 93.56 237 PRO B CA 1
ATOM 4317 C C . PRO B 1 237 ? 5.527 13.531 -8.281 1 93.56 237 PRO B C 1
ATOM 4319 O O . PRO B 1 237 ? 5.41 14.75 -8.469 1 93.56 237 PRO B O 1
ATOM 4322 N N . PRO B 1 238 ? 4.543 12.742 -7.961 1 93.12 238 PRO B N 1
ATOM 4323 C CA . PRO B 1 238 ? 3.207 13.312 -7.77 1 93.12 238 PRO B CA 1
ATOM 4324 C C . PRO B 1 238 ? 3.17 14.367 -6.664 1 93.12 238 PRO B C 1
ATOM 4326 O O . PRO B 1 238 ? 4.043 14.383 -5.797 1 93.12 238 PRO B O 1
ATOM 4329 N N . LEU B 1 239 ? 2.152 15.133 -6.758 1 87.5 239 LEU B N 1
ATOM 4330 C CA . LEU B 1 239 ? 2.014 16.25 -5.828 1 87.5 239 LEU B CA 1
ATOM 4331 C C . LEU B 1 239 ? 1.485 15.773 -4.477 1 87.5 239 LEU B C 1
ATOM 4333 O O . LEU B 1 239 ? 1.672 16.438 -3.461 1 87.5 239 LEU B O 1
ATOM 4337 N N . ARG B 1 240 ? 0.841 14.742 -4.555 1 87.44 240 ARG B N 1
ATOM 4338 C CA . ARG B 1 240 ? 0.322 14.156 -3.324 1 87.44 240 ARG B CA 1
ATOM 4339 C C . ARG B 1 240 ? 0.312 12.633 -3.41 1 87.44 240 ARG B C 1
ATOM 4341 O O . ARG B 1 240 ? 0.536 12.062 -4.48 1 87.44 240 ARG B O 1
ATOM 4348 N N . PHE B 1 241 ? 0.14 12.016 -2.242 1 88.62 241 PHE B N 1
ATOM 4349 C CA . PHE B 1 241 ? 0.085 10.562 -2.152 1 88.62 241 PHE B CA 1
ATOM 4350 C C . PHE B 1 241 ? -1.19 10.109 -1.452 1 88.62 241 PHE B C 1
ATOM 4352 O O . PHE B 1 241 ? -1.74 10.836 -0.622 1 88.62 241 PHE B O 1
ATOM 4359 N N . GLY B 1 242 ? -1.682 8.859 -1.892 1 84.31 242 GLY B N 1
ATOM 4360 C CA . GLY B 1 242 ? -2.9 8.359 -1.274 1 84.31 242 GLY B CA 1
ATOM 4361 C C . GLY B 1 242 ? -3.52 7.199 -2.025 1 84.31 242 GLY B C 1
ATOM 4362 O O . GLY B 1 242 ? -2.809 6.309 -2.498 1 84.31 242 GLY B O 1
ATOM 4363 N N . GLN B 1 243 ? -4.746 7.234 -2.135 1 83.38 243 GLN B N 1
ATOM 4364 C CA . GLN B 1 243 ? -5.523 6.086 -2.594 1 83.38 243 GLN B CA 1
ATOM 4365 C C . GLN B 1 243 ? -5.297 5.828 -4.082 1 83.38 243 GLN B C 1
ATOM 4367 O O . GLN B 1 243 ? -5.5 4.711 -4.559 1 83.38 243 GLN B O 1
ATOM 4372 N N . TYR B 1 244 ? -4.824 6.809 -4.797 1 91.31 244 TYR B N 1
ATOM 4373 C CA . TYR B 1 244 ? -4.691 6.66 -6.242 1 91.31 244 TYR B CA 1
ATOM 4374 C C . TYR B 1 244 ? -3.24 6.395 -6.629 1 91.31 244 TYR B C 1
ATOM 4376 O O . TYR B 1 244 ? -2.885 6.461 -7.809 1 91.31 244 TYR B O 1
ATOM 4384 N N . ASP B 1 245 ? -2.43 6.055 -5.656 1 93.38 245 ASP B N 1
ATOM 4385 C CA . ASP B 1 245 ? -0.993 5.945 -5.891 1 93.38 245 ASP B CA 1
ATOM 4386 C C . ASP B 1 245 ? -0.69 4.941 -7 1 93.38 245 ASP B C 1
ATOM 4388 O O . ASP B 1 245 ? 0.159 5.191 -7.855 1 93.38 245 ASP B O 1
ATOM 4392 N N . ARG B 1 246 ? -1.361 3.898 -6.98 1 92.81 246 ARG B N 1
ATOM 4393 C CA . ARG B 1 246 ? -1.12 2.881 -7.996 1 92.81 246 ARG B CA 1
ATOM 4394 C C . ARG B 1 246 ? -1.422 3.418 -9.391 1 92.81 246 ARG B C 1
ATOM 4396 O O . ARG B 1 246 ? -0.673 3.162 -10.336 1 92.81 246 ARG B O 1
ATOM 4403 N N . TYR B 1 247 ? -2.465 4.133 -9.492 1 94.69 247 TYR B N 1
ATOM 4404 C CA . TYR B 1 247 ? -2.848 4.695 -10.781 1 94.69 247 TYR B CA 1
ATOM 4405 C C . TYR B 1 247 ? -1.856 5.762 -11.227 1 94.69 247 TYR B C 1
ATOM 4407 O O . TYR B 1 247 ? -1.58 5.906 -12.422 1 94.69 247 TYR B O 1
ATOM 4415 N N . VAL B 1 248 ? -1.387 6.461 -10.266 1 96.69 248 VAL B N 1
ATOM 4416 C CA . VAL B 1 248 ? -0.378 7.473 -10.562 1 96.69 248 VAL B CA 1
ATOM 4417 C C . VAL B 1 248 ? 0.857 6.809 -11.164 1 96.69 248 VAL B C 1
ATOM 4419 O O . VAL B 1 248 ? 1.404 7.285 -12.164 1 96.69 248 VAL B O 1
ATOM 4422 N N . VAL B 1 249 ? 1.241 5.719 -10.578 1 97.69 249 VAL B N 1
ATOM 4423 C CA . VAL B 1 249 ? 2.41 4.988 -11.062 1 97.69 249 VAL B CA 1
ATOM 4424 C C . VAL B 1 249 ? 2.199 4.57 -12.516 1 97.69 249 VAL B C 1
ATOM 4426 O O . VAL B 1 249 ? 3.062 4.801 -13.359 1 97.69 249 VAL B O 1
ATOM 4429 N N . TRP B 1 250 ? 1.085 4.035 -12.781 1 97.12 250 TRP B N 1
ATOM 4430 C CA . TRP B 1 250 ? 0.828 3.535 -14.125 1 97.12 250 TRP B CA 1
ATOM 4431 C C . TRP B 1 250 ? 0.625 4.688 -15.109 1 97.12 250 TRP B C 1
ATOM 4433 O O . TRP B 1 250 ? 0.993 4.586 -16.281 1 97.12 250 TRP B O 1
ATOM 4443 N N . TYR B 1 251 ? 0.057 5.793 -14.672 1 97.31 251 TYR B N 1
ATOM 4444 C CA . TYR B 1 251 ? -0.022 6.992 -15.5 1 97.31 251 TYR B CA 1
ATOM 4445 C C . TYR B 1 251 ? 1.367 7.461 -15.914 1 97.31 251 TYR B C 1
ATOM 4447 O O . TYR B 1 251 ? 1.607 7.742 -17.094 1 97.31 251 TYR B O 1
ATOM 4455 N N . PHE B 1 252 ? 2.254 7.512 -14.977 1 97.19 252 PHE B N 1
ATOM 4456 C CA . PHE B 1 252 ? 3.613 7.938 -15.297 1 97.19 252 PHE B CA 1
ATOM 4457 C C . PHE B 1 252 ? 4.289 6.938 -16.219 1 97.19 252 PHE B C 1
ATOM 4459 O O . PHE B 1 252 ? 5.043 7.328 -17.125 1 97.19 252 PHE B O 1
ATOM 4466 N N . ALA B 1 253 ? 3.98 5.684 -16.031 1 97.12 253 ALA B N 1
ATOM 4467 C CA . ALA B 1 253 ? 4.488 4.668 -16.953 1 97.12 253 ALA B CA 1
ATOM 4468 C C . ALA B 1 253 ? 4.012 4.934 -18.375 1 97.12 253 ALA B C 1
ATOM 4470 O O . ALA B 1 253 ? 4.762 4.73 -19.344 1 97.12 253 ALA B O 1
ATOM 4471 N N . SER B 1 254 ? 2.803 5.359 -18.5 1 96.5 254 SER B N 1
ATOM 4472 C CA . SER B 1 254 ? 2.197 5.59 -19.797 1 96.5 254 SER B CA 1
ATOM 4473 C C . SER B 1 254 ? 2.832 6.785 -20.5 1 96.5 254 SER B C 1
ATOM 4475 O O . SER B 1 254 ? 2.652 6.977 -21.703 1 96.5 254 SER B O 1
ATOM 4477 N N . GLN B 1 255 ? 3.527 7.59 -19.766 1 95.5 255 GLN B N 1
ATOM 4478 C CA . GLN B 1 255 ? 4.188 8.758 -20.344 1 95.5 255 GLN B CA 1
ATOM 4479 C C . GLN B 1 255 ? 5.52 8.367 -20.984 1 95.5 255 GLN B C 1
ATOM 4481 O O . GLN B 1 255 ? 6.125 9.172 -21.703 1 95.5 255 GLN B O 1
ATOM 4486 N N . ILE B 1 256 ? 5.941 7.219 -20.688 1 96.5 256 ILE B N 1
ATOM 4487 C CA . ILE B 1 256 ? 7.172 6.711 -21.297 1 96.5 256 ILE B CA 1
ATOM 4488 C C . ILE B 1 256 ? 6.883 6.18 -22.688 1 96.5 256 ILE B C 1
ATOM 4490 O O . ILE B 1 256 ? 5.914 5.445 -22.891 1 96.5 256 ILE B O 1
ATOM 4494 N N . PRO B 1 257 ? 7.754 6.523 -23.609 1 95.38 257 PRO B N 1
ATOM 4495 C CA . PRO B 1 257 ? 7.531 5.984 -24.953 1 95.38 257 PRO B CA 1
ATOM 4496 C C . PRO B 1 257 ? 7.43 4.461 -24.969 1 95.38 257 PRO B C 1
ATOM 4498 O O . PRO B 1 257 ? 8.242 3.777 -24.328 1 95.38 257 PRO B O 1
ATOM 4501 N N . GLU B 1 258 ? 6.457 3.943 -25.688 1 93.88 258 GLU B N 1
ATOM 4502 C CA . GLU B 1 258 ? 6.191 2.51 -25.734 1 93.88 258 GLU B CA 1
ATOM 4503 C C . GLU B 1 258 ? 7.414 1.736 -26.219 1 93.88 258 GLU B C 1
ATOM 4505 O O . GLU B 1 258 ? 7.695 0.64 -25.734 1 93.88 258 GLU B O 1
ATOM 4510 N N . ALA B 1 259 ? 8.125 2.293 -27.156 1 94.31 259 ALA B N 1
ATOM 4511 C CA . ALA B 1 259 ? 9.305 1.636 -27.719 1 94.31 259 ALA B CA 1
ATOM 4512 C C . ALA B 1 259 ? 10.352 1.374 -26.641 1 94.31 259 ALA B C 1
ATOM 4514 O O . ALA B 1 259 ? 11.016 0.336 -26.641 1 94.31 259 ALA B O 1
ATOM 4515 N N . THR B 1 260 ? 10.484 2.307 -25.703 1 95.12 260 THR B N 1
ATOM 4516 C CA . THR B 1 260 ? 11.445 2.18 -24.609 1 95.12 260 THR B CA 1
ATOM 4517 C C . THR B 1 260 ? 11.008 1.093 -23.625 1 95.12 260 THR B C 1
ATOM 4519 O O . THR B 1 260 ? 11.812 0.267 -23.203 1 95.12 260 THR B O 1
ATOM 4522 N N . LEU B 1 261 ? 9.75 1.048 -23.359 1 95.38 261 LEU B N 1
ATOM 4523 C CA . LEU B 1 261 ? 9.219 0.086 -22.406 1 95.38 261 LEU B CA 1
ATOM 4524 C C . LEU B 1 261 ? 9.211 -1.321 -22.984 1 95.38 261 LEU B C 1
ATOM 4526 O O . LEU B 1 261 ? 9.484 -2.295 -22.281 1 95.38 261 LEU B O 1
ATOM 4530 N N . LYS B 1 262 ? 8.906 -1.414 -24.219 1 94.31 262 LYS B N 1
ATOM 4531 C CA . LYS B 1 262 ? 8.805 -2.715 -24.875 1 94.31 262 LYS B CA 1
ATOM 4532 C C . LYS B 1 262 ? 10.148 -3.447 -24.844 1 94.31 262 LYS B C 1
ATOM 4534 O O . LYS B 1 262 ? 10.188 -4.68 -24.875 1 94.31 262 LYS B O 1
ATOM 4539 N N . GLN B 1 263 ? 11.211 -2.701 -24.719 1 94.94 263 GLN B N 1
ATOM 4540 C CA . GLN B 1 263 ? 12.539 -3.295 -24.703 1 94.94 263 GLN B CA 1
ATOM 4541 C C . GLN B 1 263 ? 12.781 -4.07 -23.422 1 94.94 263 GLN B C 1
ATOM 4543 O O . GLN B 1 263 ? 13.648 -4.949 -23.359 1 94.94 263 GLN B O 1
ATOM 4548 N N . ILE B 1 264 ? 11.992 -3.801 -22.438 1 95.31 264 ILE B N 1
ATOM 4549 C CA . ILE B 1 264 ? 12.18 -4.414 -21.125 1 95.31 264 ILE B CA 1
ATOM 4550 C C . ILE B 1 264 ? 11.484 -5.773 -21.078 1 95.31 264 ILE B C 1
ATOM 4552 O O . ILE B 1 264 ? 11.906 -6.672 -20.344 1 95.31 264 ILE B O 1
ATOM 4556 N N . PHE B 1 265 ? 10.453 -5.969 -21.891 1 94.56 265 PHE B N 1
ATOM 4557 C CA . PHE B 1 265 ? 9.539 -7.09 -21.719 1 94.56 265 PHE B CA 1
ATOM 4558 C C . PHE B 1 265 ? 9.57 -8.016 -22.922 1 94.56 265 PHE B C 1
ATOM 4560 O O . PHE B 1 265 ? 9.859 -7.578 -24.047 1 94.56 265 PHE B O 1
ATOM 4567 N N . ASP B 1 266 ? 9.32 -9.25 -22.703 1 90.75 266 ASP B N 1
ATOM 4568 C CA . ASP B 1 266 ? 8.977 -10.117 -23.812 1 90.75 266 ASP B CA 1
ATOM 4569 C C . ASP B 1 266 ? 7.52 -9.914 -24.234 1 90.75 266 ASP B C 1
ATOM 4571 O O . ASP B 1 266 ? 6.801 -9.109 -23.641 1 90.75 266 ASP B O 1
ATOM 4575 N N . ASP B 1 267 ? 7.137 -10.586 -25.281 1 88.56 267 ASP B N 1
ATOM 4576 C CA . ASP B 1 267 ? 5.828 -10.344 -25.875 1 88.56 267 ASP B CA 1
ATOM 4577 C C . ASP B 1 267 ? 4.707 -10.688 -24.906 1 88.56 267 ASP B C 1
ATOM 4579 O O . ASP B 1 267 ? 3.723 -9.953 -24.797 1 88.56 267 ASP B O 1
ATOM 4583 N N . ALA B 1 268 ? 4.844 -11.734 -24.219 1 87.69 268 ALA B N 1
ATOM 4584 C CA . ALA B 1 268 ? 3.82 -12.156 -23.266 1 87.69 268 ALA B CA 1
ATOM 4585 C C . ALA B 1 268 ? 3.703 -11.172 -22.109 1 87.69 268 ALA B C 1
ATOM 4587 O O . ALA B 1 268 ? 2.598 -10.836 -21.688 1 87.69 268 ALA B O 1
ATOM 4588 N N . GLN B 1 269 ? 4.828 -10.727 -21.688 1 92.94 269 GLN B N 1
ATOM 4589 C CA . GLN B 1 269 ? 4.859 -9.75 -20.609 1 92.94 269 GLN B CA 1
ATOM 4590 C C . GLN B 1 269 ? 4.238 -8.422 -21.047 1 92.94 269 GLN B C 1
ATOM 4592 O O . GLN B 1 269 ? 3.498 -7.801 -20.297 1 92.94 269 GLN B O 1
ATOM 4597 N N . TRP B 1 270 ? 4.512 -8.109 -22.25 1 92.75 270 TRP B N 1
ATOM 4598 C CA . TRP B 1 270 ? 3.998 -6.852 -22.781 1 92.75 270 TRP B CA 1
ATOM 4599 C C . TRP B 1 270 ? 2.473 -6.855 -22.812 1 92.75 270 TRP B C 1
ATOM 4601 O O . TRP B 1 270 ? 1.838 -5.844 -22.516 1 92.75 270 TRP B O 1
ATOM 4611 N N . GLU B 1 271 ? 1.927 -7.926 -23.109 1 88.38 271 GLU B N 1
ATOM 4612 C CA . GLU B 1 271 ? 0.475 -8.047 -23.188 1 88.38 271 GLU B CA 1
ATOM 4613 C C . GLU B 1 271 ? -0.175 -7.852 -21.828 1 88.38 271 GLU B C 1
ATOM 4615 O O . GLU B 1 271 ? -1.319 -7.402 -21.734 1 88.38 271 GLU B O 1
ATOM 4620 N N . VAL B 1 272 ? 0.556 -8.117 -20.828 1 88.44 272 VAL B N 1
ATOM 4621 C CA . VAL B 1 272 ? 0.039 -7.945 -19.469 1 88.44 272 VAL B CA 1
ATOM 4622 C C . VAL B 1 272 ? 0.261 -6.508 -19.016 1 88.44 272 VAL B C 1
ATOM 4624 O O . VAL B 1 272 ? -0.584 -5.93 -18.328 1 88.44 272 VAL B O 1
ATOM 4627 N N . PHE B 1 273 ? 1.365 -5.949 -19.422 1 93.44 273 PHE B N 1
ATOM 4628 C CA . PHE B 1 273 ? 1.757 -4.625 -18.953 1 93.44 273 PHE B CA 1
ATOM 4629 C C . PHE B 1 273 ? 0.94 -3.541 -19.656 1 93.44 273 PHE B C 1
ATOM 4631 O O . PHE B 1 273 ? 0.524 -2.568 -19.016 1 93.44 273 PHE B O 1
ATOM 4638 N N . LYS B 1 274 ? 0.66 -3.736 -20.875 1 91.38 274 LYS B N 1
ATOM 4639 C CA . LYS B 1 274 ? 0.036 -2.723 -21.719 1 91.38 274 LYS B CA 1
ATOM 4640 C C . LYS B 1 274 ? -1.301 -2.27 -21.141 1 91.38 274 LYS B C 1
ATOM 4642 O O . LYS B 1 274 ? -1.566 -1.069 -21.047 1 91.38 274 LYS B O 1
ATOM 4647 N N . PRO B 1 275 ? -2.1 -3.158 -20.688 1 87.62 275 PRO B N 1
ATOM 4648 C CA . PRO B 1 275 ? -3.371 -2.732 -20.109 1 87.62 275 PRO B CA 1
ATOM 4649 C C . PRO B 1 275 ? -3.188 -1.879 -18.859 1 87.62 275 PRO B C 1
ATOM 4651 O O . PRO B 1 275 ? -4.02 -1.017 -18.562 1 87.62 275 PRO B O 1
ATOM 4654 N N . GLN B 1 276 ? -2.164 -2.119 -18.109 1 90.5 276 GLN B N 1
ATOM 4655 C CA . GLN B 1 276 ? -1.907 -1.305 -16.922 1 90.5 276 GLN B CA 1
ATOM 4656 C C . GLN B 1 276 ? -1.638 0.148 -17.312 1 90.5 276 GLN B C 1
ATOM 4658 O O . GLN B 1 276 ? -2.166 1.068 -16.688 1 90.5 276 GLN B O 1
ATOM 4663 N N . MET B 1 277 ? -0.865 0.281 -18.312 1 92.94 277 MET B N 1
ATOM 4664 C CA . MET B 1 277 ? -0.559 1.62 -18.797 1 92.94 277 MET B CA 1
ATOM 4665 C C . MET B 1 277 ? -1.82 2.318 -19.297 1 92.94 277 MET B C 1
ATOM 4667 O O . MET B 1 277 ? -2.018 3.508 -19.047 1 92.94 277 MET B O 1
ATOM 4671 N N . ARG B 1 278 ? -2.602 1.571 -19.953 1 92.06 278 ARG B N 1
ATOM 4672 C CA . ARG B 1 278 ? -3.842 2.133 -20.484 1 92.06 278 ARG B CA 1
ATOM 4673 C C . ARG B 1 278 ? -4.766 2.576 -19.359 1 92.06 278 ARG B C 1
ATOM 4675 O O . ARG B 1 278 ? -5.406 3.627 -19.453 1 92.06 278 ARG B O 1
ATOM 4682 N N . GLN B 1 279 ? -4.742 1.812 -18.359 1 90.69 279 GLN B N 1
ATOM 4683 C CA . GLN B 1 279 ? -5.535 2.176 -17.188 1 90.69 279 GLN B CA 1
ATOM 4684 C C . GLN B 1 279 ? -5.027 3.471 -16.562 1 90.69 279 GLN B C 1
ATOM 4686 O O . GLN B 1 279 ? -5.82 4.352 -16.219 1 90.69 279 GLN B O 1
ATOM 4691 N N . GLY B 1 280 ? -3.764 3.553 -16.406 1 93.19 280 GLY B N 1
ATOM 4692 C CA . GLY B 1 280 ? -3.174 4.777 -15.883 1 93.19 280 GLY B CA 1
ATOM 4693 C C . GLY B 1 280 ? -3.5 5.996 -16.719 1 93.19 280 GLY B C 1
ATOM 4694 O O . GLY B 1 280 ? -3.881 7.043 -16.188 1 93.19 280 GLY B O 1
ATOM 4695 N N . LYS B 1 281 ? -3.396 5.824 -18 1 94.44 281 LYS B N 1
ATOM 4696 C CA . LYS B 1 281 ? -3.695 6.906 -18.922 1 94.44 281 LYS B CA 1
ATOM 4697 C C . LYS B 1 281 ? -5.156 7.332 -18.828 1 94.44 281 LYS B C 1
ATOM 4699 O O . LYS B 1 281 ? -5.469 8.523 -18.875 1 94.44 281 LYS B O 1
ATOM 4704 N N . GLY B 1 282 ? -5.941 6.406 -18.719 1 94.06 282 GLY B N 1
ATOM 4705 C CA . GLY B 1 282 ? -7.367 6.668 -18.609 1 94.06 282 GLY B CA 1
ATOM 4706 C C . GLY B 1 282 ? -7.746 7.426 -17.344 1 94.06 282 GLY B C 1
ATOM 4707 O O . GLY B 1 282 ? -8.812 8.039 -17.281 1 94.06 282 GLY B O 1
ATOM 4708 N N . MET B 1 283 ? -6.883 7.418 -16.422 1 95 283 MET B N 1
ATOM 4709 C CA . MET B 1 283 ? -7.172 8.055 -15.141 1 95 283 MET B CA 1
ATOM 4710 C C . MET B 1 283 ? -6.621 9.477 -15.102 1 95 283 MET B C 1
ATOM 4712 O O . MET B 1 283 ? -6.699 10.148 -14.07 1 95 283 MET B O 1
ATOM 4716 N N . ARG B 1 284 ? -6.152 9.922 -16.172 1 95.31 284 ARG B N 1
ATOM 4717 C CA . ARG B 1 284 ? -5.484 11.227 -16.203 1 95.31 284 ARG B CA 1
ATOM 4718 C C . 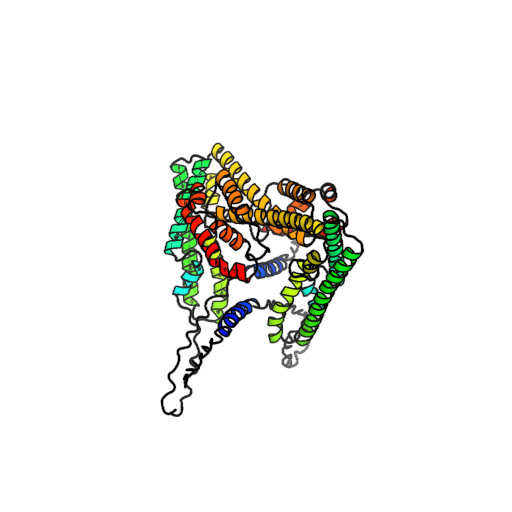ARG B 1 284 ? -6.387 12.32 -15.648 1 95.31 284 ARG B C 1
ATOM 4720 O O . ARG B 1 284 ? -5.969 13.086 -14.781 1 95.31 284 ARG B O 1
ATOM 4727 N N . GLN B 1 285 ? -7.527 12.359 -16.078 1 95.88 285 GLN B N 1
ATOM 4728 C CA . GLN B 1 285 ? -8.438 13.422 -15.68 1 95.88 285 GLN B CA 1
ATOM 4729 C C . GLN B 1 285 ? -8.773 13.328 -14.188 1 95.88 285 GLN B C 1
ATOM 4731 O O . GLN B 1 285 ? -8.805 14.336 -13.492 1 95.88 285 GLN B O 1
ATOM 4736 N N . THR B 1 286 ? -8.992 12.133 -13.805 1 95.5 286 THR B N 1
ATOM 4737 C CA . THR B 1 286 ? -9.273 11.914 -12.391 1 95.5 286 THR B CA 1
ATOM 4738 C C . THR B 1 286 ? -8.086 12.336 -11.531 1 95.5 286 THR B C 1
ATOM 4740 O O . THR B 1 286 ? -8.258 13.016 -10.516 1 95.5 286 THR B O 1
ATOM 4743 N N . LEU B 1 287 ? -6.938 11.953 -11.938 1 95.62 287 LEU B N 1
ATOM 4744 C CA . LEU B 1 287 ? -5.723 12.266 -11.195 1 95.62 287 LEU B CA 1
ATOM 4745 C C . LEU B 1 287 ? -5.488 13.773 -11.148 1 95.62 287 LEU B C 1
ATOM 4747 O O . LEU B 1 287 ? -5.051 14.305 -10.125 1 95.62 287 LEU B O 1
ATOM 4751 N N . LYS B 1 288 ? -5.82 14.438 -12.188 1 95.19 288 LYS B N 1
ATOM 4752 C CA . LYS B 1 288 ? -5.703 15.891 -12.227 1 95.19 288 LYS B CA 1
ATOM 4753 C C . LYS B 1 288 ? -6.719 16.547 -11.289 1 95.19 288 LYS B C 1
ATOM 4755 O O . LYS B 1 288 ? -6.363 17.438 -10.5 1 95.19 288 LYS B O 1
ATOM 4760 N N . ARG B 1 289 ? -7.855 16.078 -11.383 1 94.25 289 ARG B N 1
ATOM 4761 C CA . ARG B 1 289 ? -8.93 16.625 -10.57 1 94.25 289 ARG B CA 1
ATOM 4762 C C . ARG B 1 289 ? -8.641 16.438 -9.086 1 94.25 289 ARG B C 1
ATOM 4764 O O . ARG B 1 289 ? -8.906 17.328 -8.273 1 94.25 289 ARG B O 1
ATOM 4771 N N . GLU B 1 290 ? -8.094 15.297 -8.805 1 90.31 290 GLU B N 1
ATOM 4772 C CA . GLU B 1 290 ? -7.828 14.969 -7.406 1 90.31 290 GLU B CA 1
ATOM 4773 C C . GLU B 1 290 ? -6.512 15.586 -6.941 1 90.31 290 GLU B C 1
ATOM 4775 O O . GLU B 1 290 ? -6.133 15.453 -5.777 1 90.31 290 GLU B O 1
ATOM 4780 N N . GLY B 1 291 ? -5.773 16.188 -7.852 1 89.81 291 GLY B N 1
ATOM 4781 C CA . GLY B 1 291 ? -4.617 16.984 -7.488 1 89.81 291 GLY B CA 1
ATOM 4782 C C . GLY B 1 291 ? -3.336 16.188 -7.398 1 89.81 291 GLY B C 1
ATOM 4783 O O . GLY B 1 291 ? -2.385 16.594 -6.734 1 89.81 291 GLY B O 1
ATOM 4784 N N . TYR B 1 292 ? -3.277 15 -7.988 1 93.06 292 TYR B N 1
ATOM 4785 C CA . TYR B 1 292 ? -2.086 14.156 -7.953 1 93.06 292 TYR B CA 1
ATOM 4786 C C . TYR B 1 292 ? -1.071 14.609 -9 1 93.06 292 TYR B C 1
ATOM 4788 O O . TYR B 1 292 ? 0.137 14.461 -8.805 1 93.06 292 TYR B O 1
ATOM 4796 N N . ILE B 1 293 ? -1.613 15.109 -10.094 1 93.19 293 ILE B N 1
ATOM 4797 C CA . ILE B 1 293 ? -0.757 15.578 -11.18 1 93.19 293 ILE B CA 1
ATOM 4798 C C . ILE B 1 293 ? -1.195 16.969 -11.617 1 93.19 293 ILE B C 1
ATOM 4800 O O . ILE B 1 293 ? -2.326 17.391 -11.352 1 93.19 293 ILE B O 1
ATOM 4804 N N . PRO B 1 294 ? -0.167 17.75 -12.156 1 88 294 PRO B N 1
ATOM 4805 C CA . PRO B 1 294 ? -0.549 19.078 -12.633 1 88 294 PRO B CA 1
ATOM 4806 C C . PRO B 1 294 ? -1.497 19.016 -13.828 1 88 294 PRO B C 1
ATOM 4808 O O . PRO B 1 294 ? -1.51 18.031 -14.57 1 88 294 PRO B O 1
#

Foldseek 3Di:
DPPPPPPPPPDPDPPPPPPPPVVVVVVVLPVPLPDPPPPPCVVPPPPDDPDDDPPPPPPPPPPPPQQADDLVVLQCLLCVVQPGPVSLVVVQVVVLVVVLVVLCVQQVDDPVLSVQLVVQSVVQVVVLVVLSVVLSVVCVVCRRPPVVNSVSSSVSVVSSVDSNVHRCDDPGSSNVVNCVSGDPVSNVRVVVVVQVVLLVVLLVLLLVLLVVLCVVPNADPVLSVVLSVCLSPQDRFWPDDDDCSNLCSLCSVLSDDPVVNPVSDDPVNCVSSVVSNVSSVVCVVVCVVVRRHD/DPPPPPPPPPDDDPPPPPPPPVVVVVVVVVPPPPPPDPDDPPPPPPDDDPDDDCPPPPPPPPPPVQQADDLVVLQCLLCVVQPGPVSLVVVQVVVLVVVLVVLCVQQVDDPVLSVQLVVQSVVLVVVLVVLSVVLSVVCVVCRRPPVVNVVSSVVSVVSSVDSNVHRCDDPGSSNVVNCVSGDPVSNVRVVVVVQVVLLVVLLVLLLVLLVVLCVVPNADPVLSVVLSVCLSPQDRFWPDDDDCSNLCSLCSVLSDDPVVNPVSDDPVNCVSSVVSNVSSVVCVVVCVVVRRHD